Protein AF-A0A194VQ71-F1 (afdb_monomer_lite)

Foldseek 3Di:
DQLLDDCLVQQAADCDPDSHHDVSNVVSVVCVVWDDPAQDTPPDPWDKDFDPPQLQAQAWTWIDTRPDPIDTRHRDGQLVVLLVVQVVVVVVCLVDPDDDDDDGDGSAPDFHADPNDTHAQDADPVLVVPDPVCCDPVNCVPRPVSNVNSVSNCVSVVVSVVVVLVVCVVSVVCPDDQFQDWDWDDDPDPPDGFTQRSPPDRDPQPADDDSSQVVQQVCVSVVPDPVRVVVSQRLHHHDDRDDSDDDPVQRQQKDKDWHDAWDWDDDPPTGDIDGQQTKIWMWGHAQWWIWIWMAGPVGDIFIDTCVVCVPSPDGLLPDPVPQKDWTWHDDPPDSPDTDIDIDGSVVVVVVRVQLVVLVVDDTHPCSRCVVCVVCVVDDD

Structure (mmCIF, N/CA/C/O backbone):
data_AF-A0A194VQ71-F1
#
_entry.id   AF-A0A194VQ71-F1
#
loop_
_atom_site.group_PDB
_atom_site.id
_atom_site.type_symbol
_atom_site.label_atom_id
_atom_site.label_alt_id
_atom_site.label_comp_id
_atom_site.label_asym_id
_atom_site.label_entity_id
_atom_site.label_seq_id
_atom_site.pdbx_PDB_ins_code
_atom_site.Cartn_x
_atom_site.Cartn_y
_atom_site.Cartn_z
_atom_site.occupancy
_atom_site.B_iso_or_equiv
_atom_site.auth_seq_id
_atom_site.auth_comp_id
_atom_site.auth_asym_id
_atom_site.auth_atom_id
_atom_site.pdbx_PDB_model_num
ATOM 1 N N . MET A 1 1 ? -7.198 10.883 2.790 1.00 54.91 1 MET A N 1
ATOM 2 C CA . MET A 1 1 ? -6.803 9.464 2.622 1.00 54.91 1 MET A CA 1
ATOM 3 C C . MET A 1 1 ? -7.516 8.971 1.367 1.00 54.91 1 MET A C 1
ATOM 5 O O . MET A 1 1 ? -8.713 9.183 1.289 1.00 54.91 1 MET A O 1
ATOM 9 N N . TRP A 1 2 ? -6.791 8.440 0.376 1.00 71.00 2 TRP A N 1
ATOM 10 C CA . TRP A 1 2 ? -7.287 8.101 -0.980 1.00 71.00 2 TRP A CA 1
ATOM 11 C C . TRP A 1 2 ? -7.558 9.290 -1.909 1.00 71.00 2 TRP A C 1
ATOM 13 O O . TRP A 1 2 ? -8.645 9.452 -2.446 1.00 71.00 2 TRP A O 1
ATOM 23 N N . THR A 1 3 ? -6.522 10.081 -2.183 1.00 79.50 3 THR A N 1
ATOM 24 C CA . THR A 1 3 ? -6.549 11.086 -3.263 1.00 79.50 3 THR A CA 1
ATOM 25 C C . THR A 1 3 ? -6.851 10.482 -4.642 1.00 79.50 3 THR A C 1
ATOM 27 O O . THR A 1 3 ? -7.163 11.221 -5.568 1.00 79.50 3 THR A O 1
ATOM 30 N N . GLY A 1 4 ? -6.710 9.157 -4.800 1.00 86.50 4 GLY A N 1
ATOM 31 C CA . GLY A 1 4 ? -6.790 8.476 -6.094 1.00 86.50 4 GLY A CA 1
ATOM 32 C C . GLY A 1 4 ? -5.650 8.858 -7.038 1.00 86.50 4 GLY A C 1
ATOM 33 O O . GLY A 1 4 ? -5.772 8.650 -8.241 1.00 86.50 4 GLY A O 1
ATOM 34 N N . LYS A 1 5 ? -4.573 9.438 -6.494 1.00 89.88 5 LYS A N 1
ATOM 35 C CA . LYS A 1 5 ? -3.422 9.963 -7.227 1.00 89.88 5 LYS A CA 1
ATOM 36 C C . LYS A 1 5 ? -2.144 9.240 -6.832 1.00 89.88 5 LYS A C 1
ATOM 38 O O . LYS A 1 5 ? -1.980 8.877 -5.666 1.00 89.88 5 LYS A O 1
ATOM 43 N N . ALA A 1 6 ? -1.247 9.073 -7.794 1.00 89.31 6 ALA A N 1
ATOM 44 C CA . ALA A 1 6 ? 0.092 8.545 -7.590 1.00 89.31 6 ALA A CA 1
ATOM 45 C C . ALA A 1 6 ? 0.940 9.498 -6.727 1.00 89.31 6 ALA A C 1
ATOM 47 O O . ALA A 1 6 ? 0.663 10.697 -6.647 1.00 89.31 6 ALA A O 1
ATOM 48 N N . ALA A 1 7 ? 1.991 8.978 -6.085 1.00 88.88 7 ALA A N 1
ATOM 49 C CA . ALA A 1 7 ? 2.780 9.742 -5.112 1.00 88.88 7 ALA A CA 1
ATOM 50 C C . ALA A 1 7 ? 3.439 10.988 -5.733 1.00 88.88 7 ALA A C 1
ATOM 52 O O . ALA A 1 7 ? 3.441 12.061 -5.130 1.00 88.88 7 ALA A O 1
ATOM 53 N N . HIS A 1 8 ? 3.932 10.885 -6.971 1.00 90.44 8 HIS A N 1
ATOM 54 C CA . HIS A 1 8 ? 4.498 12.031 -7.690 1.00 90.44 8 HIS A CA 1
ATOM 55 C C . HIS A 1 8 ? 3.467 13.124 -8.025 1.00 90.44 8 HIS A C 1
ATOM 57 O O . HIS A 1 8 ? 3.844 14.286 -8.142 1.00 90.44 8 HIS A O 1
ATOM 63 N N . ASN A 1 9 ? 2.177 12.782 -8.128 1.00 91.38 9 ASN A N 1
ATOM 64 C CA . ASN A 1 9 ? 1.093 13.740 -8.374 1.00 91.38 9 ASN A CA 1
ATOM 65 C C . ASN A 1 9 ? 0.532 14.358 -7.090 1.00 91.38 9 ASN A C 1
ATOM 67 O O . ASN A 1 9 ? -0.177 15.363 -7.154 1.00 91.38 9 ASN A O 1
ATOM 71 N N . THR A 1 10 ? 0.829 13.772 -5.926 1.00 89.38 10 THR A N 1
ATOM 72 C CA . THR A 1 10 ? 0.479 14.355 -4.625 1.00 89.38 10 THR A CA 1
ATOM 73 C C . THR A 1 10 ? 1.619 15.132 -3.990 1.00 89.38 10 THR A C 1
ATOM 75 O O . THR A 1 10 ? 1.352 15.967 -3.134 1.00 89.38 10 THR A O 1
ATOM 78 N N . ASN A 1 11 ? 2.872 14.854 -4.365 1.00 90.38 11 ASN A N 1
ATOM 79 C CA . ASN A 1 11 ? 4.062 15.406 -3.714 1.00 90.38 11 ASN A CA 1
ATOM 80 C C . ASN A 1 11 ? 4.109 15.115 -2.193 1.00 90.38 11 ASN A C 1
ATOM 82 O O . ASN A 1 11 ? 4.698 15.866 -1.414 1.00 90.38 11 ASN A O 1
ATOM 86 N N . VAL A 1 12 ? 3.458 14.023 -1.773 1.00 90.00 12 VAL A N 1
ATOM 87 C CA . VAL A 1 12 ? 3.544 13.442 -0.427 1.00 90.00 12 VAL A CA 1
ATOM 88 C C . VAL A 1 12 ? 4.252 12.098 -0.578 1.00 90.00 12 VAL A C 1
ATOM 90 O O . VAL A 1 12 ? 3.626 11.096 -0.924 1.00 90.00 12 VAL A O 1
ATOM 93 N N . THR A 1 13 ? 5.568 12.091 -0.383 1.00 89.00 13 THR A N 1
ATOM 94 C CA . THR A 1 13 ? 6.454 10.976 -0.756 1.00 89.00 13 THR A CA 1
ATOM 95 C C . THR A 1 13 ? 7.164 10.321 0.430 1.00 89.00 13 THR A C 1
ATOM 97 O O . THR A 1 13 ? 7.876 9.347 0.236 1.00 89.00 13 THR A O 1
ATOM 100 N N . ASP A 1 14 ? 6.980 10.819 1.653 1.00 86.19 14 ASP A N 1
ATOM 101 C CA . ASP A 1 14 ? 7.575 10.252 2.873 1.00 86.19 14 ASP A CA 1
ATOM 102 C C . ASP A 1 14 ? 6.509 10.110 3.981 1.00 86.19 14 ASP A C 1
ATOM 104 O O . ASP A 1 14 ? 5.403 10.658 3.908 1.00 86.19 14 ASP A O 1
ATOM 108 N N . LEU A 1 15 ? 6.834 9.373 5.038 1.00 80.88 15 LEU A N 1
ATOM 109 C CA . LEU A 1 15 ? 6.068 9.343 6.281 1.00 80.88 15 LEU A CA 1
ATOM 110 C C . LEU A 1 15 ? 6.344 10.580 7.150 1.00 80.88 15 LEU A C 1
ATOM 112 O O . LEU A 1 15 ? 5.499 10.951 7.964 1.00 80.88 15 LEU A O 1
ATOM 116 N N . ARG A 1 16 ? 7.510 11.224 6.991 1.00 83.06 16 ARG A N 1
ATOM 117 C CA . ARG A 1 16 ? 7.970 12.340 7.834 1.00 83.06 16 ARG A CA 1
ATOM 118 C C . ARG A 1 16 ? 8.215 13.630 7.037 1.00 83.06 16 ARG A C 1
ATOM 120 O O . ARG A 1 16 ? 8.535 13.574 5.850 1.00 83.06 16 ARG A O 1
ATOM 127 N N . PRO A 1 17 ? 8.110 14.810 7.675 1.00 86.12 17 PRO A N 1
ATOM 128 C CA . PRO A 1 17 ? 8.521 16.074 7.064 1.00 86.12 17 PRO A CA 1
ATOM 129 C C . PRO A 1 17 ? 10.003 16.068 6.623 1.00 86.12 17 PRO A C 1
ATOM 131 O O . PRO A 1 17 ? 10.810 15.372 7.240 1.00 86.12 17 PRO A O 1
ATOM 134 N N . PRO A 1 18 ? 10.392 16.864 5.604 1.00 89.69 18 PRO A N 1
ATOM 135 C CA . PRO A 1 18 ? 9.558 17.825 4.870 1.00 89.69 18 PRO A CA 1
ATOM 136 C C . PRO A 1 18 ? 8.789 17.217 3.685 1.00 89.69 18 PRO A C 1
ATOM 138 O O . PRO A 1 18 ? 7.907 17.868 3.133 1.00 89.69 18 PRO A O 1
ATOM 141 N N . TYR A 1 19 ? 9.105 15.983 3.288 1.00 88.81 19 TYR A N 1
ATOM 142 C CA . TYR A 1 19 ? 8.548 15.341 2.090 1.00 88.81 19 TYR A CA 1
ATOM 143 C C . TYR A 1 19 ? 7.263 14.546 2.363 1.00 88.81 19 TYR A C 1
ATOM 145 O O . TYR A 1 19 ? 6.678 13.957 1.456 1.00 88.81 19 TYR A O 1
ATOM 153 N N . GLY A 1 20 ? 6.819 14.521 3.617 1.00 88.31 20 GLY A N 1
ATOM 154 C CA . GLY A 1 20 ? 5.814 13.594 4.098 1.00 88.31 20 GLY A CA 1
ATOM 155 C C . GLY A 1 20 ? 5.095 14.027 5.365 1.00 88.31 20 GLY A C 1
ATOM 156 O O . GLY A 1 20 ? 5.311 15.115 5.905 1.00 88.31 20 GLY A O 1
ATOM 157 N N . GLY A 1 21 ? 4.242 13.131 5.852 1.00 83.38 21 GLY A N 1
ATOM 158 C CA . GLY A 1 21 ? 3.441 13.342 7.055 1.00 83.38 21 GLY A CA 1
ATOM 159 C C . GLY A 1 21 ? 2.264 14.305 6.864 1.00 83.38 21 GLY A C 1
ATOM 160 O O . GLY A 1 21 ? 2.053 14.894 5.801 1.00 83.38 21 GLY A O 1
ATOM 161 N N . TYR A 1 22 ? 1.477 14.465 7.930 1.00 81.88 22 TYR A N 1
ATOM 162 C CA . TYR A 1 22 ? 0.271 15.297 7.917 1.00 81.88 22 TYR A CA 1
ATOM 163 C C . TYR A 1 22 ? 0.525 16.778 7.568 1.00 81.88 22 TYR A C 1
ATOM 165 O O . TYR A 1 22 ? -0.245 17.324 6.779 1.00 81.88 22 TYR A O 1
ATOM 173 N N . PRO A 1 23 ? 1.616 17.432 8.026 1.00 85.25 23 PRO A N 1
ATOM 174 C CA . PRO A 1 23 ? 1.904 18.810 7.627 1.00 85.25 23 PRO A CA 1
ATOM 175 C C . PRO A 1 23 ? 2.080 18.973 6.114 1.00 85.25 23 PRO A C 1
ATOM 177 O O . PRO A 1 23 ? 1.526 19.902 5.535 1.00 85.25 23 PRO A O 1
ATOM 180 N N . LYS A 1 24 ? 2.791 18.044 5.455 1.00 88.75 24 LYS A N 1
ATOM 181 C CA . LYS A 1 24 ? 2.948 18.076 3.997 1.00 88.75 24 LYS A CA 1
ATOM 182 C C . LYS A 1 24 ? 1.617 17.829 3.291 1.00 88.75 24 LYS A C 1
ATOM 184 O O . LYS A 1 24 ? 1.312 18.494 2.312 1.00 88.75 24 LYS A O 1
ATOM 189 N N . PHE A 1 25 ? 0.801 16.909 3.804 1.00 84.25 25 PHE A N 1
ATOM 190 C CA . PHE A 1 25 ? -0.542 16.662 3.277 1.00 84.25 25 PHE A CA 1
ATOM 191 C C . PHE A 1 25 ? -1.426 17.923 3.318 1.00 84.25 25 PHE A C 1
ATOM 193 O O . PHE A 1 25 ? -2.123 18.206 2.343 1.00 84.25 25 PHE A O 1
ATOM 200 N N . ILE A 1 26 ? -1.359 18.700 4.407 1.00 81.00 26 ILE A N 1
ATOM 201 C CA . ILE A 1 26 ? -2.052 19.992 4.533 1.00 81.00 26 ILE A CA 1
ATOM 202 C C . ILE A 1 26 ? -1.487 21.024 3.551 1.00 81.00 26 ILE A C 1
ATOM 204 O O . ILE A 1 26 ? -2.262 21.645 2.833 1.00 81.00 26 ILE A O 1
ATOM 208 N N . ASP A 1 27 ? -0.161 21.175 3.490 1.00 86.81 27 ASP A N 1
ATOM 209 C CA . ASP A 1 27 ? 0.540 22.090 2.572 1.00 86.81 27 ASP A CA 1
ATOM 210 C C . ASP A 1 27 ? 0.163 21.853 1.100 1.00 86.81 27 ASP A C 1
ATOM 212 O O . ASP A 1 27 ? 0.071 22.788 0.312 1.00 86.81 27 ASP A O 1
ATOM 216 N N . GLN A 1 28 ? -0.118 20.603 0.727 1.00 86.81 28 GLN A N 1
ATOM 217 C CA . GLN A 1 28 ? -0.580 20.244 -0.617 1.00 86.81 28 GLN A CA 1
ATOM 218 C C . GLN A 1 28 ? -2.083 20.493 -0.849 1.00 86.81 28 GLN A C 1
ATOM 220 O O . GLN A 1 28 ? -2.627 20.074 -1.869 1.00 86.81 28 GLN A O 1
ATOM 225 N N . GLY A 1 29 ? -2.776 21.155 0.082 1.00 81.19 29 GLY A N 1
ATOM 226 C CA . GLY A 1 29 ? -4.191 21.513 -0.042 1.00 81.19 29 GLY A CA 1
ATOM 227 C C . GLY A 1 29 ? -5.152 20.335 0.118 1.00 81.19 29 GLY A C 1
ATOM 228 O O . GLY A 1 29 ? -6.366 20.514 0.043 1.00 81.19 29 GLY A O 1
ATOM 229 N N . PHE A 1 30 ? -4.655 19.127 0.410 1.00 77.56 30 PHE A N 1
ATOM 230 C CA . PHE A 1 30 ? -5.521 17.960 0.584 1.00 77.56 30 PHE A CA 1
ATOM 231 C C . PHE A 1 30 ? -6.366 18.027 1.855 1.00 77.56 30 PHE A C 1
ATOM 233 O O . PHE A 1 30 ? -7.264 17.204 2.020 1.00 77.56 30 PHE A O 1
ATOM 240 N N . ASN A 1 31 ? -6.094 18.996 2.732 1.00 68.69 31 ASN A N 1
ATOM 241 C CA . ASN A 1 31 ? -6.870 19.258 3.933 1.00 68.69 31 ASN A CA 1
ATOM 242 C C . ASN A 1 31 ? -8.074 20.184 3.693 1.00 68.69 31 ASN A C 1
ATOM 244 O O . ASN A 1 31 ? -9.122 19.957 4.283 1.00 68.69 31 ASN A O 1
ATOM 248 N N . GLU A 1 32 ? -7.991 21.175 2.800 1.00 54.94 32 GLU A N 1
ATOM 249 C CA . GLU A 1 32 ? -9.133 22.071 2.518 1.00 54.94 32 GLU A CA 1
ATOM 250 C C . GLU A 1 32 ? -10.283 21.340 1.803 1.00 54.94 32 GLU A C 1
ATOM 252 O O . GLU A 1 32 ? -11.450 21.683 1.982 1.00 54.94 32 GLU A O 1
ATOM 257 N N . GLU A 1 33 ? -9.969 20.254 1.089 1.00 52.69 33 GLU A N 1
ATOM 258 C CA . GLU A 1 33 ? -10.953 19.313 0.543 1.00 52.69 33 GLU A CA 1
ATOM 259 C C . GLU A 1 33 ? -11.311 18.156 1.499 1.00 52.69 33 GLU A C 1
ATOM 261 O O . GLU A 1 33 ? -12.191 17.368 1.163 1.00 52.69 33 GLU A O 1
ATOM 266 N N . ASN A 1 34 ? -10.656 18.001 2.665 1.00 48.66 34 ASN A N 1
ATOM 267 C CA . ASN A 1 34 ? -10.891 16.838 3.536 1.00 48.66 34 ASN A CA 1
ATOM 268 C C . ASN A 1 34 ? -10.879 17.033 5.058 1.00 48.66 34 ASN A C 1
ATOM 270 O O . ASN A 1 34 ? -11.108 16.021 5.702 1.00 48.66 34 ASN A O 1
ATOM 274 N N . LEU A 1 35 ? -10.687 18.204 5.677 1.00 43.72 35 LEU A N 1
ATOM 275 C CA . LEU A 1 35 ? -10.796 18.387 7.143 1.00 43.72 35 LEU A CA 1
ATOM 276 C C . LEU A 1 35 ? -10.583 19.861 7.582 1.00 43.72 35 LEU A C 1
ATOM 278 O O . LEU A 1 35 ? -9.444 20.317 7.671 1.00 43.72 35 LEU A O 1
ATOM 282 N N . PRO A 1 36 ? -11.629 20.616 7.964 1.00 37.94 36 PRO A N 1
ATOM 283 C CA . PRO A 1 36 ? -11.478 21.815 8.777 1.00 37.94 36 PRO A CA 1
ATOM 284 C C . PRO A 1 36 ? -11.906 21.495 10.213 1.00 37.94 36 PRO A C 1
ATOM 286 O O . PRO A 1 36 ? -13.084 21.230 10.431 1.00 37.94 36 PRO A O 1
ATOM 289 N N . ASP A 1 37 ? -10.957 21.484 11.157 1.00 42.16 37 ASP A N 1
ATOM 290 C CA . ASP A 1 37 ? -11.118 21.663 12.620 1.00 42.16 37 ASP A CA 1
ATOM 291 C C . ASP A 1 37 ? -12.408 21.138 13.290 1.00 42.16 37 ASP A C 1
ATOM 293 O O . ASP A 1 37 ? -12.926 21.682 14.266 1.00 42.16 37 ASP A O 1
ATOM 297 N N . SER A 1 38 ? -12.919 20.018 12.793 1.00 44.50 38 SER A N 1
ATOM 298 C CA . SER A 1 38 ? -14.085 19.310 13.290 1.00 44.50 38 SER A CA 1
ATOM 299 C C . SER A 1 38 ? -13.647 17.856 13.432 1.00 44.50 38 SER A C 1
ATOM 301 O O . SER A 1 38 ? -13.114 17.294 12.482 1.00 44.50 38 SER A O 1
ATOM 303 N N . PRO A 1 39 ? -13.809 17.222 14.602 1.00 53.81 39 PRO A N 1
ATOM 304 C CA . PRO A 1 39 ? -13.115 15.974 14.955 1.00 53.81 39 PRO A CA 1
ATOM 305 C C . PRO A 1 39 ? -13.536 14.744 14.134 1.00 53.81 39 PRO A C 1
ATOM 307 O O . PRO A 1 39 ? -12.992 13.658 14.327 1.00 53.81 39 PRO A O 1
ATOM 310 N N . PHE A 1 40 ? -14.483 14.900 13.208 1.00 63.16 40 PHE A N 1
ATOM 311 C CA . PHE A 1 40 ? -14.735 13.911 12.172 1.00 63.16 40 PHE A CA 1
ATOM 312 C C . PHE A 1 40 ? -13.985 14.314 10.908 1.00 63.16 40 PHE A C 1
ATOM 314 O O . PHE A 1 40 ? -14.201 15.429 10.422 1.00 63.16 40 PHE A O 1
ATOM 321 N N . PRO A 1 41 ? -13.174 13.413 10.326 1.00 66.50 41 PRO A N 1
ATOM 322 C CA . PRO A 1 41 ? -12.727 13.580 8.956 1.00 66.50 41 PRO A CA 1
ATOM 323 C C . PRO A 1 41 ? -13.890 13.988 8.053 1.00 66.50 41 PRO A C 1
ATOM 325 O O . PRO A 1 41 ? -14.986 13.439 8.189 1.00 66.50 41 PRO A O 1
ATOM 328 N N . MET A 1 42 ? -13.696 14.975 7.174 1.00 64.38 42 MET A N 1
ATOM 329 C CA . MET A 1 42 ? -14.794 15.460 6.336 1.00 64.38 42 MET A CA 1
ATOM 330 C C . MET A 1 42 ? -15.391 14.276 5.555 1.00 64.38 42 MET A C 1
ATOM 332 O O . MET A 1 42 ? -14.663 13.471 4.979 1.00 64.38 42 MET A O 1
ATOM 336 N N . GLY A 1 43 ? -16.718 14.131 5.591 1.00 73.06 43 GLY A N 1
ATOM 337 C CA . GLY A 1 43 ? -17.423 13.000 4.972 1.00 73.06 43 GLY A CA 1
ATOM 338 C C . GLY A 1 43 ? -17.593 11.758 5.859 1.00 73.06 43 GLY A C 1
ATOM 339 O O . GLY A 1 43 ? -18.278 10.825 5.446 1.00 73.06 43 GLY A O 1
ATOM 340 N N . TRP A 1 44 ? -17.052 11.746 7.081 1.00 81.12 44 TRP A N 1
ATOM 341 C CA . TRP A 1 44 ? -17.221 10.653 8.042 1.00 81.12 44 TRP A CA 1
ATOM 342 C C . TRP A 1 44 ? -18.234 11.010 9.128 1.00 81.12 44 TRP A C 1
ATOM 344 O O . TRP A 1 44 ? -18.293 12.140 9.606 1.00 81.12 44 TRP A O 1
ATOM 354 N N . THR A 1 45 ? -19.031 10.027 9.548 1.00 86.25 45 THR A N 1
ATOM 355 C CA . THR A 1 45 ? -19.993 10.182 10.656 1.00 86.25 45 THR A CA 1
ATOM 356 C C . THR A 1 45 ? -19.457 9.686 11.998 1.00 86.25 45 THR A C 1
ATOM 358 O O . THR A 1 45 ? -20.155 9.780 13.004 1.00 86.25 45 THR A O 1
ATOM 361 N N . GLY A 1 46 ? -18.240 9.143 12.020 1.00 88.12 46 GLY A N 1
ATOM 362 C CA . GLY A 1 46 ? -17.583 8.632 13.216 1.00 88.12 46 GLY A CA 1
ATOM 363 C C . GLY A 1 46 ? -16.130 8.246 12.946 1.00 88.12 46 GLY A C 1
ATOM 364 O O . GLY A 1 46 ? -15.757 7.992 11.800 1.00 88.12 46 GLY A O 1
ATOM 365 N N . SER A 1 47 ? -15.318 8.222 14.000 1.00 89.50 47 SER A N 1
ATOM 366 C CA . SER A 1 47 ? -13.901 7.853 13.959 1.00 89.50 47 SER A CA 1
ATOM 367 C C . SER A 1 47 ? -13.461 7.164 15.253 1.00 89.50 47 SER A C 1
ATOM 369 O O . SER A 1 47 ? -13.993 7.416 16.334 1.00 89.50 47 SER A O 1
ATOM 371 N N . GLU A 1 48 ? -12.487 6.266 15.127 1.00 91.94 48 GLU A N 1
ATOM 372 C CA . GLU A 1 48 ? -11.763 5.659 16.244 1.00 91.94 48 GLU A CA 1
ATOM 373 C C . GLU A 1 48 ? -10.282 5.649 15.867 1.00 91.94 48 GLU A C 1
ATOM 375 O O . GLU A 1 48 ? -9.836 4.801 15.092 1.00 91.94 48 GLU A O 1
ATOM 380 N N . PHE A 1 49 ? -9.535 6.645 16.336 1.00 91.00 49 PHE A N 1
ATOM 381 C CA . PHE A 1 49 ? -8.122 6.773 15.990 1.00 91.00 49 PHE A CA 1
ATOM 382 C C . PHE A 1 49 ? -7.249 6.054 17.006 1.00 91.00 49 PHE A C 1
ATOM 384 O O . PHE A 1 49 ? -7.402 6.278 18.203 1.00 91.00 49 PHE A O 1
ATOM 391 N N . LEU A 1 50 ? -6.309 5.239 16.524 1.00 92.06 50 LEU A N 1
ATOM 392 C CA . LEU A 1 50 ? -5.135 4.846 17.303 1.00 92.06 50 LEU A CA 1
ATOM 393 C C . LEU A 1 50 ? -4.239 6.072 17.490 1.00 92.06 50 LEU A C 1
ATOM 395 O O . LEU A 1 50 ? -4.034 6.831 16.540 1.00 92.06 50 LEU A O 1
ATOM 399 N N . LEU A 1 51 ? -3.736 6.267 18.706 1.00 90.94 51 LEU A N 1
ATOM 400 C CA . LEU A 1 51 ? -2.962 7.449 19.069 1.00 90.94 51 LEU A CA 1
ATOM 401 C C . LEU A 1 51 ? -1.525 7.094 19.445 1.00 90.94 51 LEU A C 1
ATOM 403 O O . LEU A 1 51 ? -1.277 6.201 20.259 1.00 90.94 51 LEU A O 1
ATOM 407 N N . ASP A 1 52 ? -0.583 7.858 18.896 1.00 89.06 52 ASP A N 1
ATOM 408 C CA . ASP A 1 52 ? 0.822 7.799 19.288 1.00 89.06 52 ASP A CA 1
ATOM 409 C C . ASP A 1 52 ? 1.007 8.272 20.746 1.00 89.06 52 ASP A C 1
ATOM 411 O O . ASP A 1 52 ? 0.279 9.160 21.202 1.00 89.06 52 ASP A O 1
ATOM 415 N N . PRO A 1 53 ? 1.971 7.700 21.496 1.00 92.31 53 PRO A N 1
ATOM 416 C CA . PRO A 1 53 ? 2.973 6.715 21.060 1.00 92.31 53 PRO A CA 1
ATOM 417 C C . PRO A 1 53 ? 2.478 5.254 21.035 1.00 92.31 53 PRO A C 1
ATOM 419 O O . PRO A 1 53 ? 3.252 4.353 20.729 1.00 92.31 53 PRO A O 1
ATOM 422 N N . TYR A 1 54 ? 1.200 5.007 21.324 1.00 95.25 54 TYR A N 1
ATOM 423 C CA . TYR A 1 54 ? 0.648 3.672 21.569 1.00 95.25 54 TYR A CA 1
ATOM 424 C C . TYR A 1 54 ? 0.088 2.962 20.323 1.00 95.25 54 TYR A C 1
ATOM 426 O O . TYR A 1 54 ? -0.349 1.815 20.414 1.00 95.25 54 TYR A O 1
ATOM 434 N N . THR A 1 55 ? 0.104 3.605 19.150 1.00 93.88 55 THR A N 1
ATOM 435 C CA . THR A 1 55 ? -0.403 3.055 17.874 1.00 93.88 55 THR A CA 1
ATOM 436 C C . THR A 1 55 ? 0.180 1.680 17.536 1.00 93.88 55 THR A C 1
ATOM 438 O O . THR A 1 55 ? -0.521 0.804 17.019 1.00 93.88 55 THR A O 1
ATOM 441 N N . TYR A 1 56 ? 1.466 1.481 17.837 1.00 94.88 56 TYR A N 1
ATOM 442 C CA . TYR A 1 56 ? 2.212 0.259 17.536 1.00 94.88 56 TYR A CA 1
ATOM 443 C C . TYR A 1 56 ? 2.427 -0.650 18.760 1.00 94.88 56 TYR A C 1
ATOM 445 O O . TYR A 1 56 ? 3.221 -1.591 18.693 1.00 94.88 56 TYR A O 1
ATOM 453 N N . GLU A 1 57 ? 1.716 -0.412 19.867 1.00 96.44 57 GLU A N 1
ATOM 454 C CA . GLU A 1 57 ? 1.741 -1.293 21.036 1.00 96.44 57 GLU A CA 1
ATOM 455 C C . GLU A 1 57 ? 0.632 -2.343 20.961 1.00 96.44 57 GLU A C 1
ATOM 457 O O . GLU A 1 57 ? -0.561 -2.046 21.020 1.00 96.44 57 GLU A O 1
ATOM 462 N N . TYR A 1 58 ? 1.022 -3.618 20.889 1.00 97.19 58 TYR A N 1
ATOM 463 C CA . TYR A 1 58 ? 0.063 -4.724 20.790 1.00 97.19 58 TYR A CA 1
ATOM 464 C C . TYR A 1 58 ? -0.747 -4.969 22.068 1.00 97.19 58 TYR A C 1
ATOM 466 O O . TYR A 1 58 ? -1.771 -5.634 21.983 1.00 97.19 58 TYR A O 1
ATOM 474 N N . TRP A 1 59 ? -0.297 -4.483 23.229 1.00 97.12 59 TRP A N 1
ATOM 475 C CA . TRP A 1 59 ? -0.902 -4.771 24.543 1.00 97.12 59 TRP A CA 1
ATOM 476 C C . TRP A 1 59 ? -1.262 -3.516 25.349 1.00 97.12 59 TRP A C 1
ATOM 478 O O . TRP A 1 59 ? -1.530 -3.608 26.544 1.00 97.12 59 TRP A O 1
ATOM 488 N N . ASN A 1 60 ? -1.201 -2.339 24.729 1.00 96.81 60 ASN A N 1
ATOM 489 C CA . ASN A 1 60 ? -1.483 -1.067 25.392 1.00 96.81 60 ASN A CA 1
ATOM 490 C C . ASN A 1 60 ? -1.920 -0.004 24.379 1.00 96.81 60 ASN A C 1
ATOM 492 O O . ASN A 1 60 ? -1.479 1.140 24.428 1.00 96.81 60 ASN A O 1
ATOM 496 N N . ALA A 1 61 ? -2.748 -0.391 23.408 1.00 96.12 61 ALA A N 1
ATOM 497 C CA . ALA A 1 61 ? -3.254 0.562 22.432 1.00 96.12 61 ALA A CA 1
ATOM 498 C C . ALA A 1 61 ? -4.065 1.656 23.144 1.00 96.12 61 ALA A C 1
ATOM 500 O O . ALA A 1 61 ? -4.869 1.377 24.035 1.00 96.12 61 ALA A O 1
ATOM 501 N N . THR A 1 62 ? -3.876 2.905 22.726 1.00 96.12 62 THR A N 1
ATOM 502 C CA . THR A 1 62 ? -4.731 4.022 23.135 1.00 96.12 62 THR A CA 1
ATOM 503 C C . THR A 1 62 ? -5.554 4.450 21.939 1.00 96.12 62 THR A C 1
ATOM 505 O O . THR A 1 62 ? -5.002 4.675 20.859 1.00 96.12 62 THR A O 1
ATOM 508 N N . THR A 1 63 ? -6.867 4.554 22.129 1.00 94.62 63 THR A N 1
ATOM 509 C CA . THR A 1 63 ? -7.781 5.000 21.077 1.00 94.62 63 THR A CA 1
ATOM 510 C C . THR A 1 63 ? -8.566 6.232 21.499 1.00 94.62 63 THR A C 1
ATOM 512 O O . THR A 1 63 ? -8.725 6.515 22.689 1.00 94.62 63 THR A O 1
ATOM 515 N N . GLN A 1 64 ? -9.068 6.968 20.515 1.00 91.62 64 GLN A N 1
ATOM 516 C CA . GLN A 1 64 ? -10.036 8.033 20.724 1.00 91.62 64 GLN A CA 1
ATOM 517 C C . GLN A 1 64 ? -11.258 7.820 19.837 1.00 91.62 64 GLN A C 1
ATOM 519 O O . GLN A 1 64 ? -11.168 7.911 18.608 1.00 91.62 64 GLN A O 1
ATOM 524 N N . ARG A 1 65 ? -12.409 7.634 20.488 1.00 89.12 65 ARG A N 1
ATOM 525 C CA . ARG A 1 65 ? -13.719 7.564 19.849 1.00 89.12 65 ARG A CA 1
ATOM 526 C C . ARG A 1 65 ? -14.248 8.973 19.645 1.00 89.12 65 ARG A C 1
ATOM 528 O O . ARG A 1 65 ? -14.597 9.652 20.607 1.00 89.12 65 ARG A O 1
ATOM 535 N N . ASN A 1 66 ? -14.404 9.400 18.398 1.00 86.25 66 ASN A N 1
ATOM 536 C CA . ASN A 1 66 ? -15.041 10.670 18.053 1.00 86.25 66 ASN A CA 1
ATOM 537 C C . ASN A 1 66 ? -14.441 11.869 18.832 1.00 86.25 66 ASN A C 1
ATOM 539 O O . ASN A 1 66 ? -13.319 12.288 18.575 1.00 86.25 66 ASN A O 1
ATOM 543 N N . ARG A 1 67 ? -15.208 12.435 19.779 1.00 83.00 67 ARG A N 1
ATOM 544 C CA . ARG A 1 67 ? -14.825 13.571 20.641 1.00 83.00 67 ARG A CA 1
ATOM 545 C C . ARG A 1 67 ? -14.536 13.165 22.083 1.00 83.00 67 ARG A C 1
ATOM 547 O O . ARG A 1 67 ? -14.344 14.034 22.930 1.00 83.00 67 ARG A O 1
ATOM 554 N N . GLU A 1 68 ? -14.604 11.876 22.384 1.00 88.12 68 GLU A N 1
ATOM 555 C CA . GLU A 1 68 ? -14.368 11.383 23.731 1.00 88.12 68 GLU A CA 1
ATOM 556 C C . GLU A 1 68 ? -12.889 11.568 24.105 1.00 88.12 68 GLU A C 1
ATOM 558 O O . GLU A 1 68 ? -12.014 11.634 23.229 1.00 88.12 68 GLU A O 1
ATOM 563 N N . PRO A 1 69 ? -12.576 11.687 25.404 1.00 90.94 69 PRO A N 1
ATOM 564 C CA . PRO A 1 69 ? -11.194 11.660 25.852 1.00 90.94 69 PRO A CA 1
ATOM 565 C C . PRO A 1 69 ? -10.489 10.378 25.379 1.00 90.94 69 PRO A C 1
ATOM 567 O O . PRO A 1 69 ? -11.125 9.319 25.346 1.00 90.94 69 PRO A O 1
ATOM 570 N N . PRO A 1 70 ? -9.185 10.441 25.048 1.00 94.06 70 PRO A N 1
ATOM 571 C CA . PRO A 1 70 ? -8.394 9.248 24.780 1.00 94.06 70 PRO A CA 1
ATOM 572 C C . PRO A 1 70 ? -8.537 8.212 25.895 1.00 94.06 70 PRO A C 1
ATOM 574 O O . PRO A 1 70 ? -8.488 8.547 27.082 1.00 94.06 70 PRO A O 1
ATOM 577 N N . ARG A 1 71 ? -8.681 6.946 25.510 1.00 96.31 71 ARG A N 1
ATOM 578 C CA . ARG A 1 71 ? -8.779 5.817 26.429 1.00 96.31 71 ARG A CA 1
ATOM 579 C C . ARG A 1 71 ? -7.644 4.840 26.167 1.00 96.31 71 ARG A C 1
ATOM 581 O O . ARG A 1 71 ? -7.505 4.331 25.056 1.00 96.31 71 ARG A O 1
ATOM 588 N N . SER A 1 72 ? -6.862 4.567 27.208 1.00 97.31 72 SER A N 1
ATOM 589 C CA . SER A 1 72 ? -5.875 3.488 27.205 1.00 97.31 72 SER A CA 1
ATOM 590 C C . SER A 1 72 ? -6.566 2.141 27.426 1.00 97.31 72 SER A C 1
ATOM 592 O O . SER A 1 72 ? -7.505 2.024 28.223 1.00 97.31 72 SER A O 1
ATOM 594 N N . TYR A 1 73 ? -6.081 1.132 26.709 1.00 97.31 73 TYR A N 1
ATOM 595 C CA . TYR A 1 73 ? -6.462 -0.268 26.847 1.00 97.31 73 TYR A CA 1
ATOM 596 C C . TYR A 1 73 ? -5.255 -1.100 27.296 1.00 97.31 73 TYR A C 1
ATOM 598 O O . TYR A 1 73 ? -4.966 -2.155 26.733 1.00 97.31 73 TYR A O 1
ATOM 606 N N . GLU A 1 74 ? -4.531 -0.610 28.305 1.00 97.06 74 GLU A N 1
ATOM 607 C CA . GLU A 1 74 ? -3.415 -1.327 28.921 1.00 97.06 74 GLU A CA 1
ATOM 608 C C . GLU A 1 74 ? -3.821 -2.753 29.325 1.00 97.06 74 GLU A C 1
ATOM 610 O O . GLU A 1 74 ? -4.862 -2.987 29.945 1.00 97.06 74 GLU A O 1
ATOM 615 N N . GLY A 1 75 ? -3.000 -3.726 28.930 1.00 96.81 75 GLY A N 1
ATOM 616 C CA . GLY A 1 75 ? -3.232 -5.149 29.157 1.00 96.81 75 GLY A CA 1
ATOM 617 C C . GLY A 1 75 ? -4.175 -5.817 28.152 1.00 96.81 75 GLY A C 1
ATOM 618 O O . GLY A 1 75 ? -4.305 -7.040 28.191 1.00 96.81 75 GLY A O 1
ATOM 619 N N . GLN A 1 76 ? -4.806 -5.074 27.237 1.00 97.56 76 GLN A N 1
ATOM 620 C CA . GLN A 1 76 ? -5.688 -5.636 26.209 1.00 97.56 76 GLN A CA 1
ATOM 621 C C . GLN A 1 76 ? -4.991 -5.717 24.855 1.00 97.56 76 GLN A C 1
ATOM 623 O O . GLN A 1 76 ? -4.177 -4.864 24.497 1.00 97.56 76 GLN A O 1
ATOM 628 N N . TYR A 1 77 ? -5.330 -6.747 24.080 1.00 97.94 77 TYR A N 1
ATOM 629 C CA . TYR A 1 77 ? -4.726 -6.951 22.773 1.00 97.94 77 TYR A CA 1
ATOM 630 C C . TYR A 1 77 ? -5.268 -5.953 21.745 1.00 97.94 77 TYR A C 1
ATOM 632 O O . TYR A 1 77 ? -6.474 -5.859 21.533 1.00 97.94 77 TYR A O 1
ATOM 640 N N . SER A 1 78 ? -4.378 -5.235 21.060 1.00 97.38 78 SER A N 1
ATOM 641 C CA . SER A 1 78 ? -4.725 -4.151 20.129 1.00 97.38 78 SER A CA 1
ATOM 642 C C . SER A 1 78 ? -5.712 -4.592 19.043 1.00 97.38 78 SER A C 1
ATOM 644 O O . SER A 1 78 ? -6.682 -3.891 18.765 1.00 97.38 78 SER A O 1
ATOM 646 N N . THR A 1 79 ? -5.533 -5.788 18.467 1.00 97.19 79 THR A N 1
ATOM 647 C CA . THR A 1 79 ? -6.459 -6.277 17.427 1.00 97.19 79 THR A CA 1
ATOM 648 C C . THR A 1 79 ? -7.848 -6.579 17.991 1.00 97.19 79 THR A C 1
ATOM 650 O O . THR A 1 79 ? -8.833 -6.317 17.308 1.00 97.19 79 THR A O 1
ATOM 653 N N . ASP A 1 80 ? -7.946 -7.033 19.243 1.00 97.38 80 ASP A N 1
ATOM 654 C CA . ASP A 1 80 ? -9.232 -7.302 19.897 1.00 97.38 80 ASP A CA 1
ATOM 655 C C . ASP A 1 80 ? -9.962 -5.993 20.217 1.00 97.38 80 ASP A C 1
ATOM 657 O O . ASP A 1 80 ? -11.161 -5.876 19.964 1.00 97.38 80 ASP A O 1
ATOM 661 N N . VAL A 1 81 ? -9.230 -4.974 20.684 1.00 97.56 81 VAL A N 1
ATOM 662 C CA . VAL A 1 81 ? -9.768 -3.620 20.890 1.00 97.56 81 VAL A CA 1
ATOM 663 C C . VAL A 1 81 ? -10.303 -3.066 19.567 1.00 97.56 81 VAL A C 1
ATOM 665 O O . VAL A 1 81 ? -11.450 -2.628 19.495 1.00 97.56 81 VAL A O 1
ATOM 668 N N . ILE A 1 82 ? -9.516 -3.135 18.490 1.00 97.25 82 ILE A N 1
ATOM 669 C CA . ILE A 1 82 ? -9.925 -2.657 17.159 1.00 97.25 82 ILE A CA 1
ATOM 670 C C . ILE A 1 82 ? -11.137 -3.438 16.641 1.00 97.25 82 ILE A C 1
ATOM 672 O O . ILE A 1 82 ? -12.051 -2.833 16.074 1.00 97.25 82 ILE A O 1
ATOM 676 N N . ALA A 1 83 ? -11.187 -4.753 16.862 1.00 96.88 83 ALA A N 1
ATOM 677 C CA . ALA A 1 83 ? -12.328 -5.589 16.509 1.00 96.88 83 ALA A CA 1
ATOM 678 C C . ALA A 1 83 ? -13.596 -5.142 17.247 1.00 96.88 83 ALA A C 1
ATOM 680 O O . ALA A 1 83 ? -14.618 -4.894 16.607 1.00 96.88 83 ALA A O 1
ATOM 681 N N . GLU A 1 84 ? -13.523 -4.955 18.569 1.00 97.19 84 GLU A N 1
ATOM 682 C CA . GLU A 1 84 ? -14.636 -4.462 19.386 1.00 97.19 84 GLU A CA 1
ATOM 683 C C . GLU A 1 84 ? -15.170 -3.123 18.853 1.00 97.19 84 GLU A C 1
ATOM 685 O O . GLU A 1 84 ? -16.375 -2.983 18.620 1.00 97.19 84 GLU A O 1
ATOM 690 N N . LYS A 1 85 ? -14.283 -2.154 18.582 1.00 95.88 85 LYS A N 1
ATOM 691 C CA . LYS A 1 85 ? -14.686 -0.831 18.066 1.00 95.88 85 LYS A CA 1
ATOM 692 C C . LYS A 1 85 ? -15.282 -0.903 16.669 1.00 95.88 85 LYS A C 1
ATOM 694 O O . LYS A 1 85 ? -16.275 -0.228 16.385 1.00 95.88 85 LYS A O 1
ATOM 699 N N . SER A 1 86 ? -14.725 -1.760 15.819 1.00 95.62 86 SER A N 1
ATOM 700 C CA . SER A 1 86 ? -15.238 -2.010 14.472 1.00 95.62 86 SER A CA 1
ATOM 701 C C . SER A 1 86 ? -16.643 -2.607 14.511 1.00 95.62 86 SER A C 1
ATOM 703 O O . SER A 1 86 ? -17.520 -2.174 13.765 1.00 95.62 86 SER A O 1
ATOM 705 N N . TYR A 1 87 ? -16.898 -3.560 15.413 1.00 95.44 87 TYR A N 1
ATOM 706 C CA . TYR A 1 87 ? -18.232 -4.135 15.588 1.00 95.44 87 TYR A CA 1
ATOM 707 C C . TYR A 1 87 ? -19.225 -3.137 16.173 1.00 95.44 87 TYR A C 1
ATOM 709 O O . TYR A 1 87 ? -20.395 -3.193 15.805 1.00 95.44 87 TYR A O 1
ATOM 717 N N . GLY A 1 88 ? -18.772 -2.221 17.032 1.00 94.06 88 GLY A N 1
ATOM 718 C CA . GLY A 1 88 ? -19.581 -1.098 17.502 1.00 94.06 88 GLY A CA 1
ATOM 719 C C . GLY A 1 88 ? -20.059 -0.222 16.343 1.00 94.06 88 GLY A C 1
ATOM 720 O O . GLY A 1 88 ? -21.257 -0.033 16.174 1.00 94.06 88 GLY A O 1
ATOM 721 N N . PHE A 1 89 ? -19.146 0.222 15.469 1.00 93.75 89 PHE A N 1
ATOM 722 C CA . PHE A 1 89 ? -19.530 0.976 14.267 1.00 93.75 89 PHE A CA 1
ATOM 723 C C . PHE A 1 89 ? -20.448 0.192 13.332 1.00 93.75 89 PHE A C 1
ATOM 725 O O . PHE A 1 89 ? -21.394 0.759 12.790 1.00 93.75 89 PHE A O 1
ATOM 732 N N . LEU A 1 90 ? -20.179 -1.102 13.132 1.00 93.31 90 LEU A N 1
ATOM 733 C CA . LEU A 1 90 ? -21.047 -1.942 12.315 1.00 93.31 90 LEU A CA 1
ATOM 734 C C . LEU A 1 90 ? -22.451 -2.033 12.923 1.00 93.31 90 LEU A C 1
ATOM 736 O O . LEU A 1 90 ? -23.435 -1.940 12.197 1.00 93.31 90 LEU A O 1
ATOM 740 N N . HIS A 1 91 ? -22.554 -2.198 14.240 1.00 93.00 91 HIS A N 1
ATOM 741 C CA . HIS A 1 91 ? -23.836 -2.227 14.931 1.00 93.00 91 HIS A CA 1
ATOM 742 C C . HIS A 1 91 ? -24.608 -0.919 14.734 1.00 93.00 91 HIS A C 1
ATOM 744 O O . HIS A 1 91 ? -25.763 -0.973 14.322 1.00 93.00 91 HIS A O 1
ATOM 750 N N . ASP A 1 92 ? -23.957 0.229 14.940 1.00 91.75 92 ASP A N 1
ATOM 751 C CA . ASP A 1 92 ? -24.556 1.552 14.723 1.00 91.75 92 ASP A CA 1
ATOM 752 C C . ASP A 1 92 ? -25.041 1.716 13.271 1.00 91.75 92 ASP A C 1
ATOM 754 O O . ASP A 1 92 ? -26.141 2.205 13.016 1.00 91.75 92 ASP A O 1
ATOM 758 N N . ALA A 1 93 ? -24.235 1.271 12.302 1.00 91.31 93 ALA A N 1
ATOM 759 C CA . ALA A 1 93 ? -24.566 1.353 10.885 1.00 91.31 93 ALA A CA 1
ATOM 760 C C . ALA A 1 93 ? -25.769 0.475 10.506 1.00 91.31 93 ALA A C 1
ATOM 762 O O . ALA A 1 93 ? -26.634 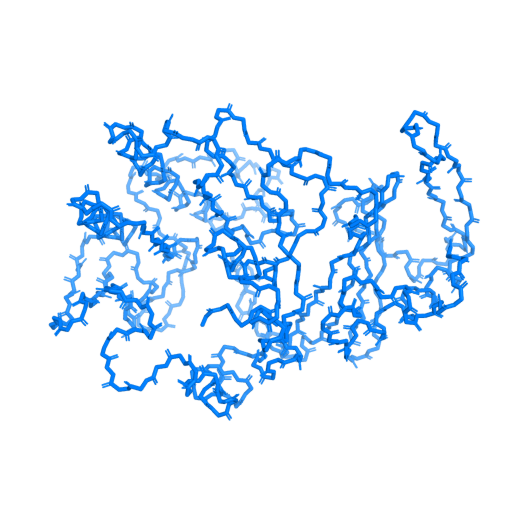0.922 9.758 1.00 91.31 93 ALA A O 1
ATOM 763 N N . LEU A 1 94 ? -25.855 -0.742 11.052 1.00 89.31 94 LEU A N 1
ATOM 764 C CA . LEU A 1 94 ? -26.953 -1.681 10.795 1.00 89.31 94 LEU A CA 1
ATOM 765 C C . LEU A 1 94 ? -28.291 -1.245 11.412 1.00 89.31 94 LEU A C 1
ATOM 767 O O . LEU A 1 94 ? -29.332 -1.771 11.029 1.00 89.31 94 LEU A O 1
ATOM 771 N N . GLN A 1 95 ? -28.288 -0.293 12.349 1.00 90.38 95 GLN A N 1
ATOM 772 C CA . GLN A 1 95 ? -29.515 0.329 12.859 1.00 90.38 95 GLN A CA 1
ATOM 773 C C . GLN A 1 95 ? -30.082 1.403 11.915 1.00 90.38 95 GLN A C 1
ATOM 775 O O . GLN A 1 95 ? -31.180 1.909 12.147 1.00 90.38 95 GLN A O 1
ATOM 780 N N . SER A 1 96 ? -29.344 1.783 10.870 1.00 87.25 96 SER A N 1
ATOM 781 C CA . SER A 1 96 ? -29.750 2.792 9.897 1.00 87.25 96 SER A CA 1
ATOM 782 C C . SER A 1 96 ? -30.153 2.155 8.569 1.00 87.25 96 SER A C 1
ATOM 784 O O . SER A 1 96 ? -29.558 1.180 8.127 1.00 87.25 96 SER A O 1
ATOM 786 N N . GLU A 1 97 ? -31.112 2.767 7.873 1.00 84.44 97 GLU A N 1
ATOM 787 C CA . GLU A 1 97 ? -31.433 2.416 6.480 1.00 84.44 97 GLU A CA 1
ATOM 788 C C . GLU A 1 97 ? -30.454 3.037 5.468 1.00 84.44 97 GLU A C 1
ATOM 790 O O . GLU A 1 97 ? -30.512 2.745 4.272 1.00 84.44 97 GLU A O 1
ATOM 795 N N . ARG A 1 98 ? -29.556 3.927 5.914 1.00 84.69 98 ARG A N 1
ATOM 796 C CA . ARG A 1 98 ? -28.586 4.569 5.021 1.00 84.69 98 ARG A CA 1
ATOM 797 C C . ARG A 1 98 ? -27.467 3.589 4.653 1.00 84.69 98 ARG A C 1
ATOM 799 O O . ARG A 1 98 ? -26.991 2.868 5.530 1.00 84.69 98 ARG A O 1
ATOM 806 N N . PRO A 1 99 ? -26.955 3.627 3.409 1.00 82.75 99 PRO A N 1
ATOM 807 C CA . PRO A 1 99 ? -25.719 2.928 3.086 1.00 82.75 99 PRO A CA 1
ATOM 808 C C . PRO A 1 99 ? -24.587 3.443 3.980 1.00 82.75 99 PRO A C 1
ATOM 810 O O . PRO A 1 99 ? -24.533 4.630 4.322 1.00 82.75 99 PRO A O 1
ATOM 813 N N . PHE A 1 100 ? -23.676 2.549 4.350 1.00 86.19 100 PHE A N 1
ATOM 814 C CA . PHE A 1 100 ? -22.538 2.876 5.196 1.00 86.19 100 PHE A CA 1
ATOM 815 C C . PHE A 1 100 ? -21.227 2.465 4.539 1.00 86.19 100 PHE A C 1
ATOM 817 O O . PHE A 1 100 ? -21.177 1.607 3.659 1.00 86.19 100 PHE A O 1
ATOM 824 N N . PHE A 1 101 ? -20.155 3.084 5.015 1.00 85.38 101 PHE A N 1
ATOM 825 C CA . PHE A 1 101 ? -18.795 2.779 4.623 1.00 85.38 101 PHE A CA 1
ATOM 826 C C . PHE A 1 101 ? -17.940 2.651 5.884 1.00 85.38 101 PHE A C 1
ATOM 828 O O . PHE A 1 101 ? -17.959 3.543 6.731 1.00 85.38 101 PHE A O 1
ATOM 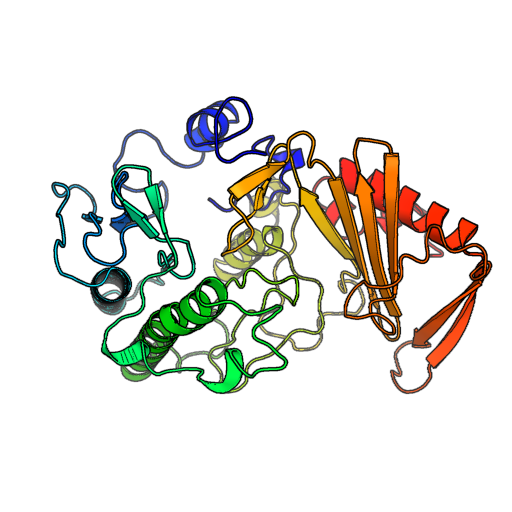835 N N . LEU A 1 102 ? -17.226 1.532 6.026 1.00 87.81 102 LEU A N 1
ATOM 836 C CA . LEU A 1 102 ? -16.414 1.225 7.202 1.00 87.81 102 LEU A CA 1
ATOM 837 C C . LEU A 1 102 ? -14.992 0.859 6.776 1.00 87.81 102 LEU A C 1
ATOM 839 O O . LEU A 1 102 ? -14.787 -0.114 6.052 1.00 87.81 102 LEU A O 1
ATOM 843 N N . THR A 1 103 ? -14.016 1.609 7.283 1.00 88.38 103 THR A N 1
ATOM 844 C CA . THR A 1 103 ? -12.589 1.298 7.137 1.00 88.38 103 THR A CA 1
ATOM 845 C C . THR A 1 103 ? -12.041 0.800 8.461 1.00 88.38 103 THR A C 1
ATOM 847 O O . THR A 1 103 ? -12.242 1.435 9.492 1.00 88.38 103 THR A O 1
ATOM 850 N N . ILE A 1 104 ? -11.305 -0.309 8.415 1.00 92.06 104 ILE A N 1
ATOM 851 C CA . ILE A 1 104 ? -10.630 -0.900 9.572 1.00 92.06 104 ILE A CA 1
ATOM 852 C C . ILE A 1 104 ? -9.145 -1.016 9.229 1.00 92.06 104 ILE A C 1
ATOM 854 O O . ILE A 1 104 ? -8.791 -1.590 8.199 1.00 92.06 104 ILE A O 1
ATOM 858 N N . ALA A 1 105 ? -8.281 -0.462 10.078 1.00 91.56 105 ALA A N 1
ATOM 859 C CA . ALA A 1 105 ? -6.834 -0.443 9.880 1.00 91.56 105 ALA A CA 1
ATOM 860 C C . ALA A 1 105 ? -6.125 -0.972 11.142 1.00 91.56 105 ALA A C 1
ATOM 862 O O . ALA A 1 105 ? -5.762 -0.180 12.010 1.00 91.56 105 ALA A O 1
ATOM 863 N N . PRO A 1 106 ? -5.982 -2.303 11.295 1.00 94.62 106 PRO A N 1
ATOM 864 C CA . PRO A 1 106 ? -5.310 -2.884 12.452 1.00 94.62 106 PRO A CA 1
ATOM 865 C C . PRO A 1 106 ? -3.797 -2.621 12.431 1.00 94.62 106 PRO A C 1
ATOM 867 O O . PRO A 1 106 ? -3.194 -2.521 11.365 1.00 94.62 106 PRO A O 1
ATOM 870 N N . THR A 1 107 ? -3.168 -2.585 13.612 1.00 94.06 107 THR A N 1
ATOM 871 C CA . THR A 1 107 ? -1.705 -2.457 13.761 1.00 94.06 107 THR A CA 1
ATOM 872 C C . THR A 1 107 ? -0.949 -3.659 13.182 1.00 94.06 107 THR A C 1
ATOM 874 O O . THR A 1 107 ? 0.171 -3.524 12.695 1.00 94.06 107 THR A O 1
ATOM 877 N N . ALA A 1 108 ? -1.524 -4.863 13.220 1.00 94.75 108 ALA A N 1
ATOM 878 C CA . ALA A 1 108 ? -0.877 -6.041 12.649 1.00 94.75 108 ALA A CA 1
ATOM 879 C C . ALA A 1 108 ? -0.717 -5.913 11.115 1.00 94.75 108 ALA A C 1
ATOM 881 O O . ALA A 1 108 ? -1.642 -5.454 10.446 1.00 94.75 108 ALA A O 1
ATOM 882 N N . PRO A 1 109 ? 0.414 -6.347 10.522 1.00 93.88 109 PRO A N 1
ATOM 883 C CA . PRO A 1 109 ? 1.502 -7.121 11.124 1.00 93.88 109 PRO A CA 1
ATOM 884 C C . PRO A 1 109 ? 2.728 -6.277 11.511 1.00 93.88 109 PRO A C 1
ATOM 886 O O . PRO A 1 109 ? 3.844 -6.800 11.512 1.00 93.88 109 PRO A O 1
ATOM 889 N N . HIS A 1 110 ? 2.568 -4.977 11.776 1.00 91.94 110 HIS A N 1
ATOM 890 C CA . HIS A 1 110 ? 3.704 -4.102 12.065 1.00 91.94 110 HIS A CA 1
ATOM 891 C C . HIS A 1 110 ? 4.515 -4.577 13.277 1.00 91.94 110 HIS A C 1
ATOM 893 O O . HIS A 1 110 ? 4.023 -5.312 14.142 1.00 91.94 110 HIS A O 1
ATOM 899 N N . SER A 1 111 ? 5.777 -4.155 13.316 1.00 91.50 111 SER A N 1
ATOM 900 C CA . SER A 1 111 ? 6.652 -4.313 14.476 1.00 91.50 111 SER A CA 1
ATOM 901 C C . SER A 1 111 ? 6.029 -3.667 15.720 1.00 91.50 111 SER A C 1
ATOM 903 O O . SER A 1 111 ? 5.273 -2.702 15.613 1.00 91.50 111 SER A O 1
ATOM 905 N N . ASN A 1 112 ? 6.323 -4.212 16.902 1.00 94.19 112 ASN A N 1
ATOM 906 C CA . ASN A 1 112 ? 5.860 -3.627 18.158 1.00 94.19 112 ASN A CA 1
ATOM 907 C C . ASN A 1 112 ? 6.807 -2.496 18.567 1.00 94.19 112 ASN A C 1
ATOM 909 O O . ASN A 1 112 ? 8.014 -2.729 18.649 1.00 94.19 112 ASN A O 1
ATOM 913 N N . VAL A 1 113 ? 6.274 -1.312 18.866 1.00 92.94 113 VAL A N 1
ATOM 914 C CA . VAL A 1 113 ? 7.069 -0.155 19.311 1.00 92.94 113 VAL A CA 1
ATOM 915 C C . VAL A 1 113 ? 6.633 0.244 20.709 1.00 92.94 113 VAL A C 1
ATOM 917 O O . VAL A 1 113 ? 5.472 0.574 20.890 1.00 92.94 113 VAL A O 1
ATOM 920 N N . GLN A 1 114 ? 7.551 0.218 21.673 1.00 93.12 114 GLN A N 1
ATOM 921 C CA . GLN A 1 114 ? 7.313 0.644 23.056 1.00 93.12 114 GLN A CA 1
ATOM 922 C C . GLN A 1 114 ? 8.459 1.558 23.493 1.00 93.12 114 GLN A C 1
ATOM 924 O O . GLN A 1 114 ? 9.624 1.214 23.292 1.00 93.12 114 GLN A O 1
ATOM 929 N N . ASP A 1 115 ? 8.136 2.742 24.019 1.00 89.25 115 ASP A N 1
ATOM 930 C CA . ASP A 1 115 ? 9.114 3.774 24.409 1.00 89.25 115 ASP A CA 1
ATOM 931 C C . ASP A 1 115 ? 10.145 4.090 23.303 1.00 89.25 115 ASP A C 1
ATOM 933 O O . ASP A 1 115 ? 11.342 4.251 23.542 1.00 89.25 115 ASP A O 1
ATOM 937 N N . GLY A 1 116 ? 9.688 4.108 22.045 1.00 86.06 116 GLY A N 1
ATOM 938 C CA . GLY A 1 116 ? 10.531 4.321 20.861 1.00 86.06 116 GLY A CA 1
ATOM 939 C C . GLY A 1 116 ? 11.395 3.121 20.447 1.00 86.06 116 GLY A C 1
ATOM 940 O O . GLY A 1 116 ? 12.036 3.166 19.397 1.00 86.06 116 GLY A O 1
ATOM 941 N N . THR A 1 117 ? 11.390 2.030 21.213 1.00 89.00 117 THR A N 1
ATOM 942 C CA . THR A 1 117 ? 12.146 0.809 20.913 1.00 89.00 117 THR A CA 1
ATOM 943 C C . THR A 1 117 ? 11.299 -0.143 20.074 1.00 89.00 117 THR A C 1
ATOM 945 O O . THR A 1 117 ? 10.208 -0.544 20.482 1.00 89.00 117 THR A O 1
ATOM 948 N N . GLN A 1 118 ? 11.811 -0.542 18.907 1.00 88.94 118 GLN A N 1
ATOM 949 C CA . GLN A 1 118 ? 11.166 -1.543 18.057 1.00 88.94 118 GLN A CA 1
ATOM 950 C C . GLN A 1 118 ? 11.507 -2.973 18.494 1.00 88.94 118 GLN A C 1
ATOM 952 O O . GLN A 1 118 ? 12.623 -3.282 18.905 1.00 88.94 118 GLN A O 1
ATOM 957 N N . SER A 1 119 ? 10.537 -3.869 18.361 1.00 90.94 119 SER A N 1
ATOM 958 C CA . SER A 1 119 ? 10.619 -5.285 18.721 1.00 90.94 119 SER A CA 1
ATOM 959 C C . SER A 1 119 ? 9.744 -6.119 17.774 1.00 90.94 119 SER A C 1
ATOM 961 O O . SER A 1 119 ? 8.894 -5.550 17.075 1.00 90.94 119 SER A O 1
ATOM 963 N N . PRO A 1 120 ? 9.925 -7.456 17.713 1.00 91.69 120 PRO A N 1
ATOM 964 C CA . PRO A 1 120 ? 9.096 -8.295 16.857 1.00 91.69 120 PRO A CA 1
ATOM 965 C C . PRO A 1 120 ? 7.602 -8.079 17.135 1.00 91.69 120 PRO A C 1
ATOM 967 O O . PRO A 1 120 ? 7.238 -7.824 18.289 1.00 91.69 120 PRO A O 1
ATOM 970 N N . PRO A 1 121 ? 6.719 -8.245 16.130 1.00 94.19 121 PRO A N 1
ATOM 971 C CA . PRO A 1 121 ? 5.279 -8.288 16.362 1.00 94.19 121 PRO A CA 1
ATOM 972 C C . PRO A 1 121 ? 4.950 -9.247 17.512 1.00 94.19 121 PRO A C 1
ATOM 974 O O . PRO A 1 121 ? 5.591 -10.294 17.661 1.00 94.19 121 PRO A O 1
ATOM 977 N N . ARG A 1 122 ? 3.974 -8.897 18.351 1.00 95.94 122 ARG A N 1
ATOM 978 C CA . ARG A 1 122 ? 3.648 -9.681 19.551 1.00 95.94 122 ARG A CA 1
ATOM 979 C C . ARG A 1 122 ? 2.331 -10.428 19.331 1.00 95.94 122 ARG A C 1
ATOM 981 O O . ARG A 1 122 ? 1.278 -9.800 19.405 1.00 95.94 122 ARG A O 1
ATOM 988 N N . PRO A 1 123 ? 2.348 -11.742 19.048 1.00 96.25 123 PRO A N 1
ATOM 989 C CA . PRO A 1 123 ? 1.115 -12.519 18.947 1.00 96.25 123 PRO A CA 1
ATOM 990 C C . PRO A 1 123 ? 0.449 -12.704 20.315 1.00 96.25 123 PRO A C 1
ATOM 992 O O . PRO A 1 123 ? 1.117 -12.654 21.355 1.00 96.25 123 PRO A O 1
ATOM 995 N N . THR A 1 124 ? -0.860 -12.956 20.299 1.00 95.44 124 THR A N 1
ATOM 996 C CA . THR A 1 124 ? -1.621 -13.376 21.485 1.00 95.44 124 THR A CA 1
ATOM 997 C C . THR A 1 124 ? -1.096 -14.707 22.025 1.00 95.44 124 THR A C 1
ATOM 999 O O . THR A 1 124 ? -0.476 -15.484 21.294 1.00 95.44 124 THR A O 1
ATOM 1002 N N . ASP A 1 125 ? -1.380 -15.021 23.292 1.00 93.69 125 ASP A N 1
ATOM 1003 C CA . ASP A 1 125 ? -1.061 -16.341 23.858 1.00 93.69 125 ASP A CA 1
ATOM 1004 C C . ASP A 1 125 ? -1.690 -17.490 23.061 1.00 93.69 125 ASP A C 1
ATOM 1006 O O . ASP A 1 125 ? -1.052 -18.523 22.846 1.00 93.69 125 ASP A O 1
ATOM 1010 N N . LEU A 1 126 ? -2.898 -17.263 22.539 1.00 93.81 126 LEU A N 1
ATOM 1011 C CA . LEU A 1 126 ? -3.618 -18.200 21.683 1.00 93.81 126 LEU A CA 1
ATOM 1012 C C . LEU A 1 126 ? -2.875 -18.466 20.370 1.00 93.81 126 LEU A C 1
ATOM 1014 O O . LEU A 1 126 ? -2.857 -19.597 19.908 1.00 93.81 126 LEU A O 1
ATOM 1018 N N . HIS A 1 127 ? -2.216 -17.471 19.773 1.00 96.19 127 HIS A N 1
ATOM 1019 C CA . HIS A 1 127 ? -1.604 -17.609 18.443 1.00 96.19 127 HIS A CA 1
ATOM 1020 C C . HIS A 1 127 ? -0.101 -17.927 18.475 1.00 96.19 127 HIS A C 1
ATOM 1022 O O . HIS A 1 127 ? 0.485 -18.265 17.444 1.00 96.19 127 HIS A O 1
ATOM 1028 N N . LYS A 1 128 ? 0.551 -17.886 19.647 1.00 93.12 128 LYS A N 1
ATOM 1029 C CA . LYS A 1 128 ? 1.999 -18.153 19.809 1.00 93.12 128 LYS A CA 1
ATOM 1030 C C . LYS A 1 128 ? 2.455 -19.519 19.290 1.00 93.12 128 LYS A C 1
ATOM 1032 O O . LYS A 1 128 ? 3.611 -19.665 18.901 1.00 93.12 128 LYS A O 1
ATOM 1037 N N . HIS A 1 129 ? 1.592 -20.528 19.262 1.00 92.62 129 HIS A N 1
ATOM 1038 C CA . HIS A 1 129 ? 1.971 -21.874 18.824 1.00 92.62 129 HIS A CA 1
ATOM 1039 C C . HIS A 1 129 ? 1.839 -22.090 17.304 1.00 92.62 129 HIS A C 1
ATOM 1041 O O . HIS A 1 129 ? 2.396 -23.053 16.780 1.00 92.62 129 HIS A O 1
ATOM 1047 N N . LEU A 1 130 ? 1.178 -21.179 16.580 1.00 92.62 130 LEU A N 1
ATOM 1048 C CA . LEU A 1 130 ? 0.883 -21.339 15.154 1.00 92.62 130 LEU A CA 1
ATOM 1049 C C . LEU A 1 130 ? 2.130 -21.255 14.262 1.00 92.62 130 LEU A C 1
ATOM 1051 O O . LEU A 1 130 ? 3.169 -20.695 14.647 1.00 92.62 130 LEU A O 1
ATOM 1055 N N . PHE A 1 131 ? 2.003 -21.826 13.063 1.00 89.94 131 PHE A N 1
ATOM 1056 C CA . PHE A 1 131 ? 3.006 -21.866 11.990 1.00 89.94 131 PHE A CA 1
ATOM 1057 C C . PHE A 1 131 ? 4.373 -22.476 12.380 1.00 89.94 131 PHE A C 1
ATOM 1059 O O . PHE A 1 131 ? 5.407 -21.855 12.119 1.00 89.94 131 PHE A O 1
ATOM 1066 N N . PRO A 1 132 ? 4.443 -23.636 13.071 1.00 86.50 132 PRO A N 1
ATOM 1067 C CA . PRO A 1 132 ? 5.718 -24.279 13.433 1.00 86.50 132 PRO A CA 1
ATOM 1068 C C . PRO A 1 132 ? 6.647 -24.538 12.242 1.00 86.50 132 PRO A C 1
ATOM 1070 O O . PRO A 1 132 ? 7.860 -24.370 12.359 1.00 86.50 132 PRO A O 1
ATOM 1073 N N . GLU A 1 133 ? 6.083 -24.869 11.088 1.00 82.00 133 GLU A N 1
ATOM 1074 C CA . GLU A 1 133 ? 6.773 -25.155 9.833 1.00 82.00 133 GLU A CA 1
ATOM 1075 C C . GLU A 1 133 ? 7.448 -23.932 9.196 1.00 82.00 133 GLU A C 1
ATOM 1077 O O . GLU A 1 133 ? 8.425 -24.086 8.457 1.00 82.00 133 GLU A O 1
ATOM 1082 N N . ALA A 1 134 ? 7.012 -22.713 9.541 1.00 79.44 134 ALA A N 1
ATOM 1083 C CA . ALA A 1 134 ? 7.660 -21.478 9.091 1.00 79.44 134 ALA A CA 1
ATOM 1084 C C . ALA A 1 134 ? 9.115 -21.362 9.589 1.00 79.44 134 ALA A C 1
ATOM 1086 O O . ALA A 1 134 ? 9.877 -20.546 9.079 1.00 79.44 134 ALA A O 1
ATOM 1087 N N . LYS A 1 135 ? 9.508 -22.205 10.556 1.00 74.25 135 LYS A N 1
ATOM 1088 C CA . LYS A 1 135 ? 10.854 -22.320 11.125 1.00 74.25 135 LYS A CA 1
ATOM 1089 C C . LYS A 1 135 ? 11.476 -23.714 10.982 1.00 74.25 135 LYS A C 1
ATOM 1091 O O . LYS A 1 135 ? 12.197 -24.165 11.872 1.00 74.25 135 LYS A O 1
ATOM 1096 N N . SER A 1 136 ? 11.229 -24.414 9.877 1.00 71.56 136 SER A N 1
ATOM 1097 C CA . SER A 1 136 ? 12.011 -25.620 9.561 1.00 71.56 136 SER A CA 1
ATOM 1098 C C . SER A 1 136 ? 13.515 -25.306 9.467 1.00 71.56 136 SER A C 1
ATOM 1100 O O . SER A 1 136 ? 13.892 -24.163 9.208 1.00 71.56 136 SER A O 1
ATOM 1102 N N . ALA A 1 137 ? 14.386 -26.305 9.656 1.00 69.62 137 ALA A N 1
ATOM 1103 C CA . ALA A 1 137 ? 15.843 -26.121 9.567 1.00 69.62 137 ALA A CA 1
ATOM 1104 C C . ALA A 1 137 ? 16.278 -25.454 8.245 1.00 69.62 137 ALA A C 1
ATOM 1106 O O . ALA A 1 137 ? 17.169 -24.606 8.250 1.00 69.62 137 ALA A O 1
ATOM 1107 N N . ASP A 1 138 ? 15.574 -25.761 7.153 1.00 65.25 138 ASP A N 1
ATOM 1108 C CA . ASP A 1 138 ? 15.798 -25.174 5.830 1.00 65.25 138 ASP A CA 1
ATOM 1109 C C . ASP A 1 138 ? 15.294 -23.721 5.734 1.00 65.25 138 ASP A C 1
ATOM 1111 O O . ASP A 1 138 ? 15.904 -22.889 5.064 1.00 65.25 138 ASP A O 1
ATOM 1115 N N . ASN A 1 139 ? 14.213 -23.382 6.449 1.00 65.06 139 ASN A N 1
ATOM 1116 C CA . ASN A 1 139 ? 13.580 -22.063 6.409 1.00 65.06 139 ASN A CA 1
ATOM 1117 C C . ASN A 1 139 ? 14.142 -21.067 7.430 1.00 65.06 139 ASN A C 1
ATOM 1119 O O . ASN A 1 139 ? 14.072 -19.871 7.173 1.00 65.06 139 ASN A O 1
ATOM 1123 N N . VAL A 1 140 ? 14.718 -21.497 8.561 1.00 62.84 140 VAL A N 1
ATOM 1124 C CA . VAL A 1 140 ? 15.180 -20.598 9.649 1.00 62.84 140 VAL A CA 1
ATOM 1125 C C . VAL A 1 140 ? 16.227 -19.581 9.187 1.00 62.84 140 VAL A C 1
ATOM 1127 O O . VAL A 1 140 ? 16.325 -18.500 9.769 1.00 62.84 140 VAL A O 1
ATOM 1130 N N . LYS A 1 141 ? 16.996 -19.895 8.135 1.00 65.19 141 LYS A N 1
ATOM 1131 C CA . LYS A 1 141 ? 17.962 -18.957 7.543 1.00 65.19 141 LYS A CA 1
ATOM 1132 C C . LYS A 1 141 ? 17.281 -17.734 6.910 1.00 65.19 141 LYS A C 1
ATOM 1134 O O . LYS A 1 141 ? 17.903 -16.681 6.839 1.00 65.19 141 LYS A O 1
ATOM 1139 N N . TYR A 1 142 ? 16.031 -17.875 6.465 1.00 62.44 142 TYR A N 1
ATOM 1140 C CA . TYR A 1 142 ? 15.271 -16.847 5.748 1.00 62.44 142 TYR A CA 1
ATOM 1141 C C . TYR A 1 142 ? 14.074 -16.319 6.563 1.00 62.44 142 TYR A C 1
ATOM 1143 O O . TYR A 1 142 ? 13.876 -15.114 6.673 1.00 62.44 142 TYR A O 1
ATOM 1151 N N . ASN A 1 143 ? 13.314 -17.216 7.196 1.00 73.44 143 ASN A N 1
ATOM 1152 C CA . ASN A 1 143 ? 12.133 -16.931 8.008 1.00 73.44 143 ASN A CA 1
ATOM 1153 C C . ASN A 1 143 ? 12.478 -17.026 9.504 1.00 73.44 143 ASN A C 1
ATOM 1155 O O . ASN A 1 143 ? 12.411 -18.084 10.138 1.00 73.44 143 ASN A O 1
ATOM 1159 N N . ASP A 1 144 ? 12.876 -15.892 10.073 1.00 79.62 144 ASP A N 1
ATOM 1160 C CA . ASP A 1 144 ? 13.184 -15.753 11.496 1.00 79.62 144 ASP A CA 1
ATOM 1161 C C . ASP A 1 144 ? 11.913 -15.686 12.388 1.00 79.62 144 ASP A C 1
ATOM 1163 O O . ASP A 1 144 ? 10.778 -15.870 11.942 1.00 79.62 144 ASP A O 1
ATOM 1167 N N . GLU A 1 145 ? 12.089 -15.461 13.701 1.00 85.00 145 GLU A N 1
ATOM 1168 C CA . GLU A 1 145 ? 10.932 -15.314 14.612 1.00 85.00 145 GLU A CA 1
ATOM 1169 C C . GLU A 1 145 ? 10.122 -14.049 14.327 1.00 85.00 145 GLU A C 1
ATOM 1171 O O . GLU A 1 145 ? 8.926 -14.024 14.597 1.00 85.00 145 GLU A O 1
ATOM 1176 N N . TRP A 1 146 ? 10.748 -13.019 13.759 1.00 87.94 146 TRP A N 1
ATOM 1177 C CA . TRP A 1 146 ? 10.091 -11.773 13.385 1.00 87.94 146 TRP A CA 1
ATOM 1178 C C . TRP A 1 146 ? 9.042 -12.031 12.309 1.00 87.94 146 TRP A C 1
ATOM 1180 O O . TRP A 1 146 ? 7.876 -11.671 12.478 1.00 87.94 146 TRP A O 1
ATOM 1190 N N . TYR A 1 147 ? 9.430 -12.726 11.238 1.00 87.06 147 TYR A N 1
ATOM 1191 C CA . TYR A 1 147 ? 8.524 -13.110 10.157 1.00 87.06 147 TYR A CA 1
ATOM 1192 C C . TYR A 1 147 ? 7.435 -14.064 10.638 1.00 87.06 147 TYR A C 1
ATOM 1194 O O . TYR A 1 147 ? 6.259 -13.853 10.338 1.00 87.06 147 TYR A O 1
ATOM 1202 N N . ARG A 1 148 ? 7.785 -15.072 11.446 1.00 89.06 148 ARG A N 1
ATOM 1203 C CA . ARG A 1 148 ? 6.779 -15.974 12.023 1.00 89.06 148 ARG A CA 1
ATOM 1204 C C . ARG A 1 148 ? 5.779 -15.215 12.898 1.00 89.06 148 ARG A C 1
ATOM 1206 O O . ARG A 1 148 ? 4.585 -15.496 12.844 1.00 89.06 148 ARG A O 1
ATOM 1213 N N . ASN A 1 149 ? 6.231 -14.228 13.666 1.00 92.50 149 ASN A N 1
ATOM 1214 C CA . ASN A 1 149 ? 5.340 -13.404 14.471 1.00 92.50 149 ASN A CA 1
ATOM 1215 C C . ASN A 1 149 ? 4.420 -12.518 13.631 1.00 92.50 149 ASN A C 1
ATOM 1217 O O . ASN A 1 149 ? 3.266 -12.375 14.017 1.00 92.50 149 ASN A O 1
ATOM 1221 N N . ARG A 1 150 ? 4.863 -12.003 12.475 1.00 91.69 150 ARG A N 1
ATOM 1222 C CA . ARG A 1 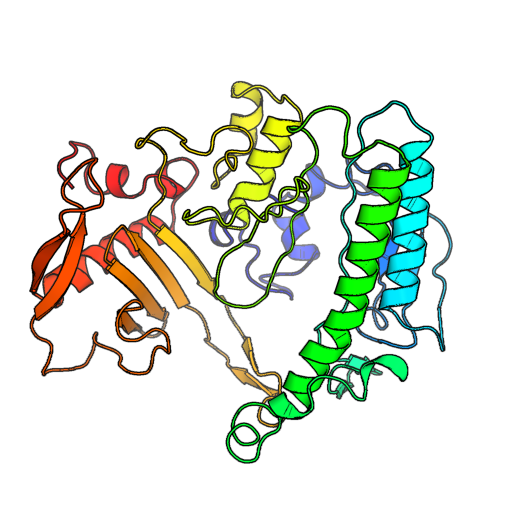150 ? 3.966 -11.324 11.520 1.00 91.69 150 ARG A CA 1
ATOM 1223 C C . ARG A 1 150 ? 2.811 -12.235 11.098 1.00 91.69 150 ARG A C 1
ATOM 1225 O O . ARG A 1 150 ? 1.664 -11.810 11.114 1.00 91.69 150 ARG A O 1
ATOM 1232 N N . LEU A 1 151 ? 3.096 -13.498 10.769 1.00 91.69 151 LEU A N 1
ATOM 1233 C CA . LEU A 1 151 ? 2.051 -14.469 10.412 1.00 91.69 151 LEU A CA 1
ATOM 1234 C C . LEU A 1 151 ? 1.093 -14.725 11.581 1.00 91.69 151 LEU A C 1
ATOM 1236 O O . LEU A 1 151 ? -0.121 -14.728 11.407 1.00 91.69 151 LEU A O 1
ATOM 1240 N N . ARG A 1 152 ? 1.630 -14.894 12.792 1.00 94.25 152 ARG A N 1
ATOM 1241 C CA . ARG A 1 152 ? 0.816 -15.139 13.989 1.00 94.25 152 ARG A CA 1
ATOM 1242 C C . ARG A 1 152 ? -0.055 -13.944 14.378 1.00 94.25 152 ARG A C 1
ATOM 1244 O O . ARG A 1 152 ? -1.170 -14.163 14.827 1.00 94.25 152 ARG A O 1
ATOM 1251 N N . THR A 1 153 ? 0.411 -12.703 14.224 1.00 96.12 153 THR A N 1
ATOM 1252 C CA . THR A 1 153 ? -0.419 -11.520 14.515 1.00 96.12 153 THR A CA 1
ATOM 1253 C C . THR A 1 153 ? -1.502 -11.301 13.460 1.00 96.12 153 THR A C 1
ATOM 1255 O O . THR A 1 153 ? -2.578 -10.810 13.793 1.00 96.12 153 THR A O 1
ATOM 1258 N N . LEU A 1 154 ? -1.276 -11.724 12.209 1.00 95.06 154 LEU A N 1
ATOM 1259 C CA . LEU A 1 154 ? -2.314 -11.719 11.171 1.00 95.06 154 LEU A CA 1
ATOM 1260 C C . LEU A 1 154 ? -3.468 -12.682 11.467 1.00 95.06 154 LEU A C 1
ATOM 1262 O O . LEU A 1 154 ? -4.581 -12.409 11.025 1.00 95.06 154 LEU A O 1
ATOM 1266 N N . GLN A 1 155 ? -3.247 -13.748 12.242 1.00 94.50 155 GLN A N 1
ATOM 1267 C CA . GLN A 1 155 ? -4.317 -14.673 12.627 1.00 94.50 155 GLN A CA 1
ATOM 1268 C C . GLN A 1 155 ? -5.465 -13.950 13.355 1.00 94.50 155 GLN A C 1
ATOM 1270 O O . GLN A 1 155 ? -6.629 -14.170 13.029 1.00 94.50 155 GLN A O 1
ATOM 1275 N N . ALA A 1 156 ? -5.153 -13.034 14.279 1.00 94.94 156 ALA A N 1
ATOM 1276 C CA . ALA A 1 156 ? -6.166 -12.231 14.969 1.00 94.94 156 ALA A CA 1
ATOM 1277 C C . ALA A 1 156 ? -6.950 -11.322 14.000 1.00 94.94 156 ALA A C 1
ATOM 1279 O O . ALA A 1 156 ? -8.150 -11.109 14.162 1.00 94.94 156 ALA A O 1
ATOM 1280 N N . VAL A 1 157 ? -6.289 -10.813 12.954 1.00 95.19 157 VAL A N 1
ATOM 1281 C CA . VAL A 1 157 ? -6.944 -10.014 11.905 1.00 95.19 157 VAL A CA 1
ATOM 1282 C C . VAL A 1 157 ? -7.887 -10.883 11.072 1.00 95.19 157 VAL A C 1
ATOM 1284 O O . VAL A 1 157 ? -8.988 -10.444 10.747 1.00 95.19 157 VAL A O 1
ATOM 1287 N N . ASP A 1 158 ? -7.490 -12.112 10.742 1.00 90.56 158 ASP A N 1
ATOM 1288 C CA . ASP A 1 158 ? -8.337 -13.045 9.994 1.00 90.56 158 ASP A CA 1
ATOM 1289 C C . ASP A 1 158 ? -9.579 -13.459 10.802 1.00 90.56 158 ASP A C 1
ATOM 1291 O O . ASP A 1 158 ? -10.684 -13.474 10.259 1.00 90.56 158 ASP A O 1
ATOM 1295 N N . GLU A 1 159 ? -9.436 -13.692 12.108 1.00 94.00 159 GLU A N 1
ATOM 1296 C CA . GLU A 1 159 ? -10.553 -13.965 13.028 1.00 94.00 159 GLU A CA 1
ATOM 1297 C C . GLU A 1 159 ? -11.498 -12.759 13.182 1.00 94.00 159 GLU A C 1
ATOM 1299 O O . GLU A 1 159 ? -12.727 -12.920 13.201 1.00 94.00 159 GLU A O 1
ATOM 1304 N N . MET A 1 160 ? -10.946 -11.539 13.228 1.00 94.94 160 MET A N 1
ATOM 1305 C CA . MET A 1 160 ? -11.729 -10.300 13.217 1.00 94.94 160 MET A CA 1
ATOM 1306 C C . MET A 1 160 ? -12.551 -10.170 11.926 1.00 94.94 160 MET A C 1
ATOM 1308 O O . MET A 1 160 ? -13.744 -9.860 11.969 1.00 94.94 160 MET A O 1
ATOM 1312 N N . ILE A 1 161 ? -11.936 -10.430 10.768 1.00 89.69 161 ILE A N 1
ATOM 1313 C CA . ILE A 1 161 ? -12.612 -10.371 9.465 1.00 89.69 161 ILE A CA 1
ATOM 1314 C C . ILE A 1 161 ? -13.703 -11.444 9.365 1.00 89.69 161 ILE A C 1
ATOM 1316 O O . ILE A 1 161 ? -14.815 -11.133 8.940 1.00 89.69 161 ILE A O 1
ATOM 1320 N N . ASP A 1 162 ? -13.426 -12.685 9.773 1.00 87.81 162 ASP A N 1
ATOM 1321 C CA . ASP A 1 162 ? -14.412 -13.774 9.772 1.00 87.81 162 ASP A CA 1
ATOM 1322 C C . ASP A 1 162 ? -15.648 -13.412 10.611 1.00 87.81 162 ASP A C 1
ATOM 1324 O O . ASP A 1 162 ? -16.789 -13.528 10.155 1.00 87.81 162 ASP A O 1
ATOM 1328 N N . THR A 1 163 ? -15.429 -12.873 11.810 1.00 93.00 163 THR A N 1
ATOM 1329 C CA . THR A 1 163 ? -16.513 -12.415 12.686 1.00 93.00 163 THR A CA 1
ATOM 1330 C C . THR A 1 163 ? -17.291 -11.246 12.076 1.00 93.00 163 THR A C 1
ATOM 1332 O O . THR A 1 163 ? -18.523 -11.233 12.142 1.00 93.00 163 THR A O 1
ATOM 1335 N N . LEU A 1 164 ? -16.608 -10.279 11.454 1.00 90.88 164 LEU A N 1
ATOM 1336 C CA . LEU A 1 164 ? -17.244 -9.158 10.756 1.00 90.88 164 LEU A CA 1
ATOM 1337 C C . LEU A 1 164 ? -18.165 -9.652 9.630 1.00 90.88 164 LEU A C 1
ATOM 1339 O O . LEU A 1 164 ? -19.322 -9.238 9.550 1.00 90.88 164 LEU A O 1
ATOM 1343 N N . VAL A 1 165 ? -17.677 -10.576 8.795 1.00 86.94 165 VAL A N 1
ATOM 1344 C CA . VAL A 1 165 ? -18.445 -11.174 7.693 1.00 86.94 165 VAL A CA 1
ATOM 1345 C C . VAL A 1 165 ? -19.660 -11.931 8.227 1.00 86.94 165 VAL A C 1
ATOM 1347 O O . VAL A 1 165 ? -20.760 -11.742 7.714 1.00 86.94 165 VAL A O 1
ATOM 1350 N N . LYS A 1 166 ? -19.506 -12.724 9.294 1.00 86.81 166 LYS A N 1
ATOM 1351 C CA . LYS A 1 166 ? -20.628 -13.428 9.939 1.00 86.81 166 LYS A CA 1
ATOM 1352 C C . LYS A 1 166 ? -21.690 -12.471 10.482 1.00 86.81 166 LYS A C 1
ATOM 1354 O O . LYS A 1 166 ? -22.878 -12.745 10.340 1.00 86.81 166 LYS A O 1
ATOM 1359 N N . LYS A 1 167 ? -21.290 -11.346 11.088 1.00 89.94 167 LYS A N 1
ATOM 1360 C CA . LYS A 1 167 ? -22.227 -10.318 11.582 1.00 89.94 167 LYS A CA 1
ATOM 1361 C C . LYS A 1 167 ? -23.004 -9.664 10.440 1.00 89.94 167 LYS A C 1
ATOM 1363 O O . LYS A 1 167 ? -24.214 -9.501 10.549 1.00 89.94 167 LYS A O 1
ATOM 1368 N N . LEU A 1 168 ? -22.320 -9.327 9.349 1.00 87.50 168 LEU A N 1
ATOM 1369 C CA . LEU A 1 168 ? -22.947 -8.781 8.146 1.00 87.50 168 LEU A CA 1
ATOM 1370 C C . LEU A 1 168 ? -23.925 -9.779 7.500 1.00 87.50 168 LEU A C 1
ATOM 1372 O O . LEU A 1 168 ? -25.016 -9.387 7.091 1.00 87.50 168 LEU A O 1
ATOM 1376 N N . ASP A 1 169 ? -23.559 -11.061 7.429 1.00 84.50 169 ASP A N 1
ATOM 1377 C CA . ASP A 1 169 ? -24.400 -12.117 6.853 1.00 84.50 169 ASP A CA 1
ATOM 1378 C C . ASP A 1 169 ? -25.642 -12.362 7.718 1.00 84.50 169 ASP A C 1
ATOM 1380 O O . ASP A 1 169 ? -26.764 -12.356 7.216 1.00 84.50 169 ASP A O 1
ATOM 1384 N N . GLY A 1 170 ? -25.457 -12.451 9.040 1.00 87.19 170 GLY A N 1
ATOM 1385 C CA . GLY A 1 170 ? -26.550 -12.582 10.004 1.00 87.19 170 GLY A CA 1
ATOM 1386 C C . GLY A 1 170 ? -27.520 -11.396 10.010 1.00 87.19 170 GLY A C 1
ATOM 1387 O O . GLY A 1 170 ? -28.693 -11.575 10.323 1.00 87.19 170 GLY A O 1
ATOM 1388 N N . ALA A 1 171 ? -27.060 -10.202 9.624 1.00 86.69 171 ALA A N 1
ATOM 1389 C CA . ALA A 1 171 ? -27.900 -9.018 9.451 1.00 86.69 171 ALA A CA 1
ATOM 1390 C C . ALA A 1 171 ? -28.557 -8.924 8.058 1.00 86.69 171 ALA A C 1
ATOM 1392 O O . ALA A 1 171 ? -29.269 -7.962 7.782 1.00 86.69 171 ALA A O 1
ATOM 1393 N N . GLY A 1 172 ? -28.297 -9.875 7.153 1.00 81.44 172 GLY A N 1
ATOM 1394 C CA . GLY A 1 172 ? -28.766 -9.824 5.764 1.00 81.44 172 GLY A CA 1
ATOM 1395 C C . GLY A 1 172 ? -28.083 -8.748 4.910 1.00 81.44 172 GLY A C 1
ATOM 1396 O O . GLY A 1 172 ? -28.472 -8.528 3.764 1.00 81.44 172 GLY A O 1
ATOM 1397 N N . ALA A 1 173 ? -27.035 -8.098 5.426 1.00 76.19 173 ALA A N 1
ATOM 1398 C CA . ALA A 1 173 ? -26.338 -7.018 4.736 1.00 76.19 173 ALA A CA 1
ATOM 1399 C C . ALA A 1 173 ? -25.524 -7.519 3.532 1.00 76.19 173 ALA A C 1
ATOM 1401 O O . ALA A 1 173 ? -25.211 -6.728 2.652 1.00 76.19 173 ALA A O 1
ATOM 1402 N N . ILE A 1 174 ? -25.209 -8.820 3.454 1.00 68.81 174 ILE A N 1
ATOM 1403 C CA . ILE A 1 174 ? -24.457 -9.436 2.342 1.00 68.81 174 ILE A CA 1
ATOM 1404 C C . ILE A 1 174 ? -25.371 -10.077 1.278 1.00 68.81 174 ILE A C 1
ATOM 1406 O O . ILE A 1 174 ? -24.954 -10.239 0.130 1.00 68.81 174 ILE A O 1
ATOM 1410 N N . THR A 1 175 ? -26.623 -10.410 1.607 1.00 51.19 175 THR A N 1
ATOM 1411 C CA . THR A 1 175 ? -27.468 -11.313 0.800 1.00 51.19 175 THR A CA 1
ATOM 1412 C C . THR A 1 175 ? -28.485 -10.616 -0.116 1.00 51.19 175 THR A C 1
ATOM 1414 O O . THR A 1 175 ? -29.099 -11.283 -0.946 1.00 51.19 175 THR A O 1
ATOM 1417 N N . GLY A 1 176 ? -28.643 -9.288 -0.028 1.00 43.19 176 GLY A N 1
ATOM 1418 C CA . GLY A 1 176 ? -29.743 -8.558 -0.686 1.00 43.19 176 GLY A CA 1
ATOM 1419 C C . GLY A 1 176 ? -29.532 -8.105 -2.138 1.00 43.19 176 GLY A C 1
ATOM 1420 O O . GLY A 1 176 ? -30.504 -7.842 -2.839 1.00 43.19 176 GLY A O 1
ATOM 1421 N N . ASN A 1 177 ? -28.296 -8.001 -2.623 1.00 42.41 177 ASN A N 1
ATOM 1422 C CA . ASN A 1 177 ? -28.004 -7.722 -4.033 1.00 42.41 177 ASN A CA 1
ATOM 1423 C C . ASN A 1 177 ? -26.507 -7.992 -4.267 1.00 42.41 177 ASN A C 1
ATOM 1425 O O . ASN A 1 177 ? -25.691 -7.355 -3.599 1.00 42.41 177 ASN A O 1
ATOM 1429 N N . PRO A 1 178 ? -26.089 -8.892 -5.178 1.00 41.44 178 PRO A N 1
ATOM 1430 C CA . PRO A 1 178 ? -24.691 -9.340 -5.305 1.00 41.44 178 PRO A CA 1
ATOM 1431 C C . PRO A 1 178 ? -23.651 -8.268 -5.693 1.00 41.44 178 PRO A C 1
ATOM 1433 O O . PRO A 1 178 ? -22.524 -8.639 -6.035 1.00 41.44 178 PRO A O 1
ATOM 1436 N N . GLY A 1 179 ? -24.030 -6.987 -5.737 1.00 39.75 179 GLY A N 1
ATOM 1437 C CA . GLY A 1 179 ? -23.289 -5.895 -6.358 1.00 39.75 179 GLY A CA 1
ATOM 1438 C C . GLY A 1 179 ? -22.755 -4.789 -5.438 1.00 39.75 179 GLY A C 1
ATOM 1439 O O . GLY A 1 179 ? -21.818 -4.116 -5.844 1.00 39.75 179 GLY A O 1
ATOM 1440 N N . ASN A 1 180 ? -23.279 -4.603 -4.222 1.00 39.41 180 ASN A N 1
ATOM 1441 C CA . ASN A 1 180 ? -22.983 -3.381 -3.447 1.00 39.41 180 ASN A CA 1
ATOM 1442 C C . ASN A 1 180 ? -21.989 -3.573 -2.292 1.00 39.41 180 ASN A C 1
ATOM 1444 O O . ASN A 1 180 ? -21.579 -2.597 -1.670 1.00 39.41 180 ASN A O 1
ATOM 1448 N N . ASN A 1 181 ? -21.579 -4.812 -2.008 1.00 45.25 181 ASN A N 1
ATOM 1449 C CA . ASN A 1 181 ? -20.726 -5.126 -0.863 1.00 45.25 181 ASN A CA 1
ATOM 1450 C C . ASN A 1 181 ? -19.317 -5.497 -1.325 1.00 45.25 181 ASN A C 1
ATOM 1452 O O . ASN A 1 181 ? -19.095 -6.582 -1.870 1.00 45.25 181 ASN A O 1
ATOM 1456 N N . VAL A 1 182 ? -18.364 -4.597 -1.086 1.00 47.94 182 VAL A N 1
ATOM 1457 C CA . VAL A 1 182 ? -16.951 -4.785 -1.432 1.00 47.94 182 VAL A CA 1
ATOM 1458 C C . VAL A 1 182 ? -16.125 -4.844 -0.154 1.00 47.94 182 VAL A C 1
ATOM 1460 O O . VAL A 1 182 ? -16.083 -3.879 0.603 1.00 47.94 182 VAL A O 1
ATOM 1463 N N . LEU A 1 183 ? -15.438 -5.968 0.071 1.00 43.50 183 LEU A N 1
ATOM 1464 C CA . LEU A 1 183 ? -14.413 -6.085 1.103 1.00 43.50 183 LEU A CA 1
ATOM 1465 C C . LEU A 1 183 ? -13.040 -6.021 0.421 1.00 43.50 183 LEU A C 1
ATOM 1467 O O . LEU A 1 183 ? -12.732 -6.820 -0.463 1.00 43.50 183 LEU A O 1
ATOM 1471 N N . SER A 1 184 ? -12.202 -5.068 0.817 1.00 40.09 184 SER A N 1
ATOM 1472 C CA . SER A 1 184 ? -10.839 -4.933 0.294 1.00 40.09 184 SER A CA 1
ATOM 1473 C C . SER A 1 184 ? -9.831 -5.199 1.408 1.00 40.09 184 SER A C 1
ATOM 1475 O O . SER A 1 184 ? -9.928 -4.602 2.480 1.00 40.09 184 SER A O 1
ATOM 1477 N N . LYS A 1 185 ? -8.868 -6.098 1.163 1.00 37.25 185 LYS A N 1
ATOM 1478 C CA . LYS A 1 185 ? -7.738 -6.367 2.065 1.00 37.25 185 LYS A CA 1
ATOM 1479 C C . LYS A 1 185 ? -6.452 -5.938 1.367 1.00 37.25 185 LYS A C 1
ATOM 1481 O O . LYS A 1 185 ? -6.165 -6.375 0.255 1.00 37.25 185 LYS A O 1
ATOM 1486 N N . ARG A 1 186 ? -5.656 -5.097 2.029 1.00 35.66 186 ARG A N 1
ATOM 1487 C CA . ARG A 1 186 ? -4.313 -4.737 1.564 1.00 35.66 186 ARG A CA 1
ATOM 1488 C C . ARG A 1 186 ? -3.304 -5.725 2.148 1.00 35.66 186 ARG A C 1
ATOM 1490 O O . ARG A 1 186 ? -3.224 -5.867 3.363 1.00 35.66 186 ARG A O 1
ATOM 1497 N N . THR A 1 187 ? -2.527 -6.383 1.296 1.00 28.88 187 THR A N 1
ATOM 1498 C CA . THR A 1 187 ? -1.367 -7.197 1.691 1.00 28.88 187 THR A CA 1
ATOM 1499 C C . THR A 1 187 ? -0.075 -6.492 1.274 1.00 28.88 187 THR A C 1
ATOM 1501 O O . THR A 1 187 ? -0.048 -5.780 0.273 1.00 28.88 187 THR A O 1
ATOM 1504 N N . SER A 1 188 ? 0.990 -6.639 2.066 1.00 27.97 188 SER A N 1
ATOM 1505 C CA . SER A 1 188 ? 2.273 -5.937 1.885 1.00 27.97 188 SER A CA 1
ATOM 1506 C C . SER A 1 188 ? 3.217 -6.585 0.867 1.00 27.97 188 SER A C 1
ATOM 1508 O O . SER A 1 188 ? 4.268 -6.030 0.566 1.00 27.97 188 SER A O 1
ATOM 1510 N N . THR A 1 189 ? 2.874 -7.752 0.327 1.00 24.84 189 THR A N 1
ATOM 1511 C CA . THR A 1 189 ? 3.691 -8.443 -0.671 1.00 24.84 189 THR A CA 1
ATOM 1512 C C . THR A 1 189 ? 3.275 -8.048 -2.085 1.00 24.84 189 THR A C 1
ATOM 1514 O O . THR A 1 189 ? 2.090 -7.899 -2.369 1.00 24.84 189 THR A O 1
ATOM 1517 N N . PHE A 1 190 ? 4.252 -7.943 -2.996 1.00 30.27 190 PHE A N 1
ATOM 1518 C CA . PHE A 1 190 ? 4.127 -7.676 -4.446 1.00 30.27 190 PHE A CA 1
ATOM 1519 C C . PHE A 1 190 ? 3.225 -8.666 -5.228 1.00 30.27 190 PHE A C 1
ATOM 1521 O O . PHE A 1 190 ? 3.250 -8.731 -6.459 1.00 30.27 190 PHE A O 1
ATOM 1528 N N . ARG A 1 191 ? 2.413 -9.467 -4.540 1.00 28.58 191 ARG A N 1
ATOM 1529 C CA . ARG A 1 191 ? 1.385 -10.338 -5.097 1.00 28.58 191 ARG A CA 1
ATOM 1530 C C . ARG A 1 191 ? 0.027 -9.674 -4.874 1.00 28.58 191 ARG A C 1
ATOM 1532 O O . ARG A 1 191 ? -0.593 -9.906 -3.851 1.00 28.58 191 ARG A O 1
ATOM 1539 N N . SER A 1 192 ? -0.366 -8.857 -5.849 1.00 32.56 192 SER A N 1
ATOM 1540 C CA . SER A 1 192 ? -1.729 -8.394 -6.164 1.00 32.56 192 SER A CA 1
ATOM 1541 C C . SER A 1 192 ? -2.604 -7.835 -5.030 1.00 32.56 192 SER A C 1
ATOM 1543 O O . SER A 1 192 ? -2.911 -8.497 -4.044 1.00 32.56 192 SER A O 1
ATOM 1545 N N . LEU A 1 193 ? -3.165 -6.644 -5.259 1.00 35.50 193 LEU A N 1
ATOM 1546 C CA . LEU A 1 193 ? -4.356 -6.196 -4.536 1.00 35.50 193 LEU A CA 1
ATOM 1547 C C . LEU A 1 193 ? -5.504 -7.174 -4.853 1.00 35.50 193 LEU A C 1
ATOM 1549 O O . LEU A 1 193 ? -5.949 -7.255 -5.996 1.00 35.50 193 LEU A O 1
ATOM 1553 N N . CYS A 1 194 ? -5.967 -7.941 -3.865 1.00 33.66 194 CYS A N 1
ATOM 1554 C CA . CYS A 1 194 ? -7.120 -8.826 -4.029 1.00 33.66 194 CYS A CA 1
ATOM 1555 C C . CYS A 1 194 ? -8.359 -8.146 -3.440 1.00 33.66 194 CYS A C 1
ATOM 1557 O O . CYS A 1 194 ? -8.487 -8.010 -2.223 1.00 33.66 194 CYS A O 1
ATOM 1559 N N . VAL A 1 195 ? -9.288 -7.731 -4.302 1.00 36.31 195 VAL A N 1
ATOM 1560 C CA . VAL A 1 195 ? -10.626 -7.319 -3.867 1.00 36.31 195 VAL A CA 1
ATOM 1561 C C . VAL A 1 195 ? -11.435 -8.585 -3.596 1.00 36.31 195 VAL A C 1
ATOM 1563 O O . VAL A 1 195 ? -11.741 -9.354 -4.507 1.00 36.31 195 VAL A O 1
ATOM 1566 N N . ALA A 1 196 ? -11.762 -8.836 -2.331 1.00 34.81 196 ALA A N 1
ATOM 1567 C CA . ALA A 1 196 ? -12.579 -9.974 -1.954 1.00 34.81 196 ALA A CA 1
ATOM 1568 C C . ALA A 1 196 ? -14.056 -9.617 -2.164 1.00 34.81 196 ALA A C 1
ATOM 1570 O O . ALA A 1 196 ? -14.677 -8.902 -1.377 1.00 34.81 196 ALA A O 1
ATOM 1571 N N . ARG A 1 197 ? -14.653 -10.152 -3.233 1.00 41.12 197 ARG A N 1
ATOM 1572 C CA . ARG A 1 197 ? -16.111 -10.180 -3.358 1.00 41.12 197 ARG A CA 1
ATOM 1573 C C . ARG A 1 197 ? -16.666 -11.097 -2.270 1.00 41.12 197 ARG A C 1
ATOM 1575 O O . ARG A 1 197 ? -16.323 -12.279 -2.223 1.00 41.12 197 ARG A O 1
ATOM 1582 N N . VAL A 1 198 ? -17.572 -10.590 -1.438 1.00 38.66 198 VAL A N 1
ATOM 1583 C CA . VAL A 1 198 ? -18.279 -11.401 -0.435 1.00 38.66 198 VAL A CA 1
ATOM 1584 C C . VAL A 1 198 ? -19.398 -12.196 -1.122 1.00 38.66 198 VAL A C 1
ATOM 1586 O O . VAL A 1 198 ? -20.582 -11.944 -0.956 1.00 38.66 198 VAL A O 1
ATOM 1589 N N . SER A 1 199 ? -19.014 -13.130 -1.992 1.00 33.19 199 SER A N 1
ATOM 1590 C CA . SER A 1 199 ? -19.920 -14.014 -2.733 1.00 33.19 199 SER A CA 1
ATOM 1591 C C . SER A 1 199 ? -19.280 -15.393 -2.887 1.00 33.19 199 SER A C 1
ATOM 1593 O O . SER A 1 199 ? -18.937 -15.769 -4.000 1.00 33.19 199 SER A O 1
ATOM 1595 N N . ARG A 1 200 ? -19.067 -16.137 -1.788 1.00 31.25 200 ARG A N 1
ATOM 1596 C CA . ARG A 1 200 ? -18.596 -17.554 -1.722 1.00 31.25 200 ARG A CA 1
ATOM 1597 C C . ARG A 1 200 ? -17.408 -17.978 -2.629 1.00 31.25 200 ARG A C 1
ATOM 1599 O O . ARG A 1 200 ? -17.055 -19.151 -2.660 1.00 31.25 200 ARG A O 1
ATOM 1606 N N . ARG A 1 201 ? -16.780 -17.055 -3.356 1.00 29.14 201 ARG A N 1
ATOM 1607 C CA . ARG A 1 201 ? -15.685 -17.218 -4.311 1.00 29.14 201 ARG A CA 1
ATOM 1608 C C . ARG A 1 201 ? -14.854 -15.944 -4.255 1.00 29.14 201 ARG A C 1
ATOM 1610 O O . ARG A 1 201 ? -15.332 -14.871 -4.617 1.00 29.14 201 ARG A O 1
ATOM 1617 N N . ILE A 1 202 ? -13.612 -16.079 -3.806 1.00 32.38 202 ILE A N 1
ATOM 1618 C CA . ILE A 1 202 ? -12.591 -15.044 -3.960 1.00 32.38 202 ILE A CA 1
ATOM 1619 C C . ILE A 1 202 ? -12.329 -14.926 -5.462 1.00 32.38 202 ILE A C 1
ATOM 1621 O O . ILE A 1 202 ? -11.837 -15.867 -6.083 1.00 32.38 202 ILE A O 1
ATOM 1625 N N . MET A 1 203 ? -12.716 -13.804 -6.061 1.00 33.56 203 MET A N 1
ATOM 1626 C CA . MET A 1 203 ? -12.421 -13.524 -7.461 1.00 33.56 203 MET A CA 1
ATOM 1627 C C . MET A 1 203 ? -11.080 -12.789 -7.502 1.00 33.56 203 MET A C 1
ATOM 1629 O O . MET A 1 203 ? -11.030 -11.574 -7.351 1.00 33.56 203 MET A O 1
ATOM 1633 N N . CYS A 1 204 ? -9.979 -13.528 -7.656 1.00 40.16 204 CYS A N 1
ATOM 1634 C CA . CYS A 1 204 ? -8.709 -12.913 -8.032 1.00 40.16 204 CYS A CA 1
ATOM 1635 C C . CYS A 1 204 ? -8.845 -12.442 -9.480 1.00 40.16 204 CYS A C 1
ATOM 1637 O O . CYS A 1 204 ? -8.796 -13.249 -10.408 1.00 40.16 204 CYS A O 1
ATOM 1639 N N . LEU A 1 205 ? -9.077 -11.145 -9.674 1.00 47.25 205 LEU A N 1
ATOM 1640 C CA . LEU A 1 205 ? -9.007 -10.541 -10.998 1.00 47.25 205 LEU A CA 1
ATOM 1641 C C . LEU A 1 205 ? -7.576 -10.732 -11.523 1.00 47.25 205 LEU A C 1
ATOM 1643 O O . LEU A 1 205 ? -6.609 -10.402 -10.842 1.00 47.25 205 LEU A O 1
ATOM 1647 N N . MET A 1 206 ? -7.434 -11.259 -12.741 1.00 49.38 206 MET A N 1
ATOM 1648 C CA . MET A 1 206 ? -6.155 -11.382 -13.464 1.00 49.38 206 MET A CA 1
ATOM 1649 C C . MET A 1 206 ? -5.670 -10.017 -14.002 1.00 49.38 206 MET A C 1
ATOM 1651 O O . MET A 1 206 ? -5.158 -9.916 -15.112 1.00 49.38 206 MET A O 1
ATOM 1655 N N . TRP A 1 207 ? -5.948 -8.954 -13.247 1.00 61.47 207 TRP A N 1
ATOM 1656 C CA . TRP A 1 207 ? -5.821 -7.556 -13.635 1.00 61.47 207 TRP A CA 1
ATOM 1657 C C . TRP A 1 207 ? -4.780 -6.892 -12.740 1.00 61.47 207 TRP A C 1
ATOM 1659 O O . TRP A 1 207 ? -4.723 -7.149 -11.534 1.00 61.47 207 TRP A O 1
ATOM 1669 N N . SER A 1 208 ? -3.973 -6.023 -13.336 1.00 69.31 208 SER A N 1
ATOM 1670 C CA . SER A 1 208 ? -3.074 -5.135 -12.612 1.00 69.31 208 SER A CA 1
ATOM 1671 C C . SER A 1 208 ? -3.903 -4.056 -11.915 1.00 69.31 208 SER A C 1
ATOM 1673 O O . SER A 1 208 ? -4.461 -3.191 -12.578 1.00 69.31 208 SER A O 1
ATOM 1675 N N . LEU A 1 209 ? -4.020 -4.137 -10.587 1.00 76.19 209 LEU A N 1
ATOM 1676 C CA . LEU A 1 209 ? -4.715 -3.152 -9.752 1.00 76.19 209 LEU A CA 1
ATOM 1677 C C . LEU A 1 209 ? -3.726 -2.437 -8.835 1.00 76.19 209 LEU A C 1
ATOM 1679 O O . LEU A 1 209 ? -2.762 -3.037 -8.348 1.00 76.19 209 LEU A O 1
ATOM 1683 N N . SER A 1 210 ? -4.009 -1.176 -8.531 1.00 80.19 210 SER A N 1
ATOM 1684 C CA . SER A 1 210 ? -3.222 -0.357 -7.620 1.00 80.19 210 SER A CA 1
ATOM 1685 C C . SER A 1 210 ? -4.102 0.400 -6.618 1.00 80.19 210 SER A C 1
ATOM 1687 O O . SER A 1 210 ? -5.330 0.420 -6.686 1.00 80.19 210 SER A O 1
ATOM 1689 N N . HIS A 1 211 ? -3.468 1.047 -5.640 1.00 82.25 211 HIS A N 1
ATOM 1690 C CA . HIS A 1 211 ? -4.192 1.837 -4.644 1.00 82.25 211 HIS A CA 1
ATOM 1691 C C . HIS A 1 211 ? -4.897 3.068 -5.246 1.00 82.25 211 HIS A C 1
ATOM 1693 O O . HIS A 1 211 ? -5.832 3.579 -4.629 1.00 82.25 211 HIS A O 1
ATOM 1699 N N . THR A 1 212 ? -4.481 3.545 -6.428 1.00 87.00 212 THR A N 1
ATOM 1700 C CA . THR A 1 212 ? -5.121 4.692 -7.093 1.00 87.00 212 THR A CA 1
ATOM 1701 C C . THR A 1 212 ? -6.505 4.347 -7.636 1.00 87.00 212 THR A C 1
ATOM 1703 O O . THR A 1 212 ? -7.306 5.254 -7.838 1.00 87.00 212 THR A O 1
ATOM 1706 N N . ASP A 1 213 ? -6.819 3.058 -7.804 1.00 86.12 213 ASP A N 1
ATOM 1707 C CA . ASP A 1 213 ? -8.103 2.563 -8.323 1.00 86.12 213 ASP A CA 1
ATOM 1708 C C . ASP A 1 213 ? -9.207 2.545 -7.254 1.00 86.12 213 ASP A C 1
ATOM 1710 O O . ASP A 1 213 ? -10.398 2.495 -7.558 1.00 86.12 213 ASP A O 1
ATOM 1714 N N . ILE A 1 214 ? -8.839 2.642 -5.974 1.00 85.19 214 ILE A N 1
ATOM 1715 C CA . ILE A 1 214 ? -9.781 2.568 -4.849 1.00 85.19 214 ILE A CA 1
ATOM 1716 C C . ILE A 1 214 ? -10.755 3.758 -4.853 1.00 85.19 214 ILE A C 1
ATOM 1718 O O . ILE A 1 214 ? -11.968 3.568 -4.774 1.00 85.19 214 ILE A O 1
ATOM 1722 N N . ALA A 1 215 ? -10.242 4.985 -4.978 1.00 87.38 215 ALA A N 1
ATOM 1723 C CA . ALA A 1 215 ? -11.065 6.197 -4.980 1.00 87.38 215 ALA A CA 1
ATOM 1724 C C . ALA A 1 215 ? -12.090 6.244 -6.137 1.00 87.38 215 ALA A C 1
ATOM 1726 O O . ALA A 1 215 ? -13.276 6.423 -5.852 1.00 87.38 215 ALA A O 1
ATOM 1727 N N . PRO A 1 216 ? -11.708 6.041 -7.418 1.00 86.31 216 PRO A N 1
ATOM 1728 C CA . PRO A 1 216 ? -12.681 5.995 -8.510 1.00 86.31 216 PRO A CA 1
ATOM 1729 C C . PRO A 1 216 ? -13.688 4.845 -8.362 1.00 86.31 216 PRO A C 1
ATOM 1731 O O . PRO A 1 216 ? -14.854 5.028 -8.701 1.00 86.31 216 PRO A O 1
ATOM 1734 N N . THR A 1 217 ? -13.290 3.704 -7.785 1.00 84.75 217 THR A N 1
ATOM 1735 C CA . THR A 1 217 ? -14.223 2.601 -7.483 1.00 84.75 217 THR A CA 1
ATOM 1736 C C . THR A 1 217 ? -15.304 3.030 -6.493 1.00 84.75 217 THR A C 1
ATOM 1738 O O . THR A 1 217 ? -16.484 2.777 -6.719 1.00 84.75 217 THR A O 1
ATOM 1741 N N . PHE A 1 218 ? -14.941 3.720 -5.409 1.00 84.25 218 PHE A N 1
ATOM 1742 C CA . PHE A 1 218 ? -15.933 4.204 -4.444 1.00 84.25 218 PHE A CA 1
ATOM 1743 C C . PHE A 1 218 ? -16.862 5.262 -5.032 1.00 84.25 218 PHE A C 1
ATOM 1745 O O . PHE A 1 218 ? -18.057 5.241 -4.745 1.00 84.25 218 PHE A O 1
ATOM 1752 N N . LEU A 1 219 ? -16.345 6.149 -5.884 1.00 84.25 219 LEU A N 1
ATOM 1753 C CA . LEU A 1 219 ? -17.172 7.133 -6.581 1.00 84.25 219 LEU A CA 1
ATOM 1754 C C . LEU A 1 219 ? -18.167 6.467 -7.543 1.00 84.25 219 LEU A C 1
ATOM 1756 O O . LEU A 1 219 ? -19.307 6.920 -7.634 1.00 84.25 219 LEU A O 1
ATOM 1760 N N . GLU A 1 220 ? -17.772 5.383 -8.218 1.00 84.38 220 GLU A N 1
ATOM 1761 C CA . GLU A 1 220 ? -18.674 4.589 -9.060 1.00 84.38 220 GLU A CA 1
ATOM 1762 C C . GLU A 1 220 ? -19.756 3.882 -8.231 1.00 84.38 220 GLU A C 1
ATOM 1764 O O . GLU A 1 220 ? -20.938 4.029 -8.541 1.00 84.38 220 GLU A O 1
ATOM 1769 N N . ILE A 1 221 ? -19.387 3.201 -7.136 1.00 82.62 221 ILE A N 1
ATOM 1770 C CA . ILE A 1 221 ? -20.350 2.556 -6.219 1.00 82.62 221 ILE A CA 1
ATOM 1771 C C . ILE A 1 221 ? -21.344 3.582 -5.655 1.00 82.62 221 ILE A C 1
ATOM 1773 O O . ILE A 1 221 ? -22.534 3.299 -5.533 1.00 82.62 221 ILE A O 1
ATOM 1777 N N . ALA A 1 222 ? -20.871 4.787 -5.331 1.00 82.25 222 ALA A N 1
ATOM 1778 C CA . ALA A 1 222 ? -21.700 5.874 -4.819 1.00 82.25 222 ALA A CA 1
ATOM 1779 C C . ALA A 1 222 ? -22.568 6.558 -5.897 1.00 82.25 222 ALA A C 1
ATOM 1781 O O . ALA A 1 222 ? -23.318 7.480 -5.577 1.00 82.25 222 ALA A O 1
ATOM 1782 N N . GLY A 1 223 ? -22.477 6.145 -7.168 1.00 82.94 223 GLY A N 1
ATOM 1783 C CA . GLY A 1 223 ? -23.260 6.715 -8.266 1.00 82.94 223 GLY A CA 1
ATOM 1784 C C . GLY A 1 223 ? -22.851 8.141 -8.650 1.00 82.94 223 GLY A C 1
ATOM 1785 O O . GLY A 1 223 ? -23.649 8.885 -9.223 1.00 82.94 223 GLY A O 1
ATOM 1786 N N . VAL A 1 224 ? -21.620 8.558 -8.336 1.00 85.69 224 VAL A N 1
ATOM 1787 C CA . VAL A 1 224 ? -21.123 9.897 -8.675 1.00 85.69 224 VAL A CA 1
ATOM 1788 C C . VAL A 1 224 ? -20.918 9.990 -10.187 1.00 85.69 224 VAL A C 1
ATOM 1790 O O . VAL A 1 224 ? -20.130 9.243 -10.763 1.00 85.69 224 VAL A O 1
ATOM 1793 N N . GLY A 1 225 ? -21.598 10.934 -10.841 1.00 85.56 225 GLY A N 1
ATOM 1794 C CA . GLY A 1 225 ? -21.521 11.108 -12.295 1.00 85.56 225 GLY A CA 1
ATOM 1795 C C . GLY A 1 225 ? -20.112 11.446 -12.807 1.00 85.56 225 GLY A C 1
ATOM 1796 O O . GLY A 1 225 ? -19.357 12.173 -12.159 1.00 85.56 225 GLY A O 1
ATOM 1797 N N . VAL A 1 226 ? -19.785 10.975 -14.016 1.00 84.56 226 VAL A N 1
ATOM 1798 C CA . VAL A 1 226 ? -18.457 11.102 -14.659 1.00 84.56 226 VAL A CA 1
ATOM 1799 C C . VAL A 1 226 ? -17.940 12.548 -14.688 1.00 84.56 226 VAL A C 1
ATOM 1801 O O . VAL A 1 226 ? -16.775 12.795 -14.383 1.00 84.56 226 VAL A O 1
ATOM 1804 N N . ALA A 1 227 ? -18.807 13.523 -14.981 1.00 86.31 227 ALA A N 1
ATOM 1805 C CA . ALA A 1 227 ? -18.434 14.941 -15.010 1.00 86.31 227 ALA A CA 1
ATOM 1806 C C . ALA A 1 227 ? -17.980 15.473 -13.636 1.00 86.31 227 ALA A C 1
ATOM 1808 O O . ALA A 1 227 ? -17.101 16.329 -13.555 1.00 86.31 227 ALA A O 1
ATOM 1809 N N . THR A 1 228 ? -18.558 14.958 -12.549 1.00 84.69 228 THR A N 1
ATOM 1810 C CA . THR A 1 228 ? -18.136 15.293 -11.184 1.00 84.69 228 THR A CA 1
ATOM 1811 C C . THR A 1 228 ? -16.829 14.591 -10.843 1.00 84.69 228 THR A C 1
ATOM 1813 O O . THR A 1 228 ? -15.931 15.230 -10.302 1.00 84.69 228 THR A O 1
ATOM 1816 N N . GLN A 1 229 ? -16.683 13.315 -11.216 1.00 82.38 229 GLN A N 1
ATOM 1817 C CA . GLN A 1 229 ? -15.448 12.564 -10.977 1.00 82.38 229 GLN A CA 1
ATOM 1818 C C . GLN A 1 229 ? -14.225 13.205 -11.656 1.00 82.38 229 GLN A C 1
ATOM 1820 O O . GLN A 1 229 ? -13.141 13.238 -11.075 1.00 82.38 229 GLN A O 1
ATOM 1825 N N . ALA A 1 230 ? -14.402 13.782 -12.852 1.00 85.50 230 ALA A N 1
ATOM 1826 C CA . ALA A 1 230 ? -13.334 14.450 -13.598 1.00 85.50 230 ALA A CA 1
ATOM 1827 C C . ALA A 1 230 ? -12.657 15.597 -12.819 1.00 85.50 230 ALA A C 1
ATOM 1829 O O . ALA A 1 230 ? -11.479 15.877 -13.043 1.00 85.50 230 ALA A O 1
ATOM 1830 N N . LYS A 1 231 ? -13.360 16.225 -11.863 1.00 85.75 231 LYS A N 1
ATOM 1831 C CA . LYS A 1 231 ? -12.824 17.318 -11.032 1.00 85.75 231 LYS A CA 1
ATOM 1832 C C . LYS A 1 231 ? -11.674 16.869 -10.130 1.00 85.75 231 LYS A C 1
ATOM 1834 O O . LYS A 1 231 ? -10.767 17.653 -9.872 1.00 85.75 231 LYS A O 1
ATOM 1839 N N . TYR A 1 232 ? -11.682 15.609 -9.695 1.00 85.69 232 TYR A N 1
ATOM 1840 C CA . TYR A 1 232 ? -10.693 15.082 -8.752 1.00 85.69 232 TYR A CA 1
ATOM 1841 C C . TYR A 1 232 ? -9.357 14.718 -9.406 1.00 85.69 232 TYR A C 1
ATOM 1843 O O . TYR A 1 232 ? -8.377 14.502 -8.695 1.00 85.69 232 TYR A O 1
ATOM 1851 N N . LYS A 1 233 ? -9.292 14.682 -10.746 1.00 89.69 233 LYS A N 1
ATOM 1852 C CA . LYS A 1 233 ? -8.089 14.312 -11.508 1.00 89.69 233 LYS A CA 1
ATOM 1853 C C . LYS A 1 233 ? -7.473 12.992 -11.024 1.00 89.69 233 LYS A C 1
ATOM 1855 O O . LYS A 1 233 ? -6.316 12.950 -10.621 1.00 89.69 233 LYS A O 1
ATOM 1860 N N . LEU A 1 234 ? -8.296 11.945 -10.991 1.00 89.44 234 LEU A N 1
ATOM 1861 C CA . LEU A 1 234 ? -7.916 10.616 -10.506 1.00 89.44 234 LEU A CA 1
ATOM 1862 C C . LEU A 1 234 ? -7.002 9.917 -11.513 1.00 89.44 234 LEU A C 1
ATOM 1864 O O . LEU A 1 234 ? -7.311 9.915 -12.704 1.00 89.44 234 LEU A O 1
ATOM 1868 N N . ASP A 1 235 ? -5.951 9.278 -11.009 1.00 90.88 235 ASP A N 1
ATOM 1869 C CA . ASP A 1 235 ? -4.966 8.541 -11.804 1.00 90.88 235 ASP A CA 1
ATOM 1870 C C . ASP A 1 235 ? -5.385 7.080 -12.040 1.00 90.88 235 ASP A C 1
ATOM 1872 O O . ASP A 1 235 ? -5.084 6.492 -13.073 1.00 90.88 235 ASP A O 1
ATOM 1876 N N . GLY A 1 236 ? -6.117 6.479 -11.099 1.00 87.31 236 GLY A N 1
ATOM 1877 C CA . GLY A 1 236 ? -6.661 5.126 -11.257 1.00 87.31 236 GLY A CA 1
ATOM 1878 C C . GLY A 1 236 ? -7.975 5.084 -12.031 1.00 87.31 236 GLY A C 1
ATOM 1879 O O . GLY A 1 236 ? -8.559 6.126 -12.341 1.00 87.31 236 GLY A O 1
ATOM 1880 N N . ALA A 1 237 ? -8.471 3.880 -12.301 1.00 84.88 237 ALA A N 1
ATOM 1881 C CA . ALA A 1 237 ? -9.783 3.631 -12.896 1.00 84.88 237 ALA A CA 1
ATOM 1882 C C . ALA A 1 237 ? -10.667 2.799 -11.948 1.00 84.88 237 ALA A C 1
ATOM 1884 O O . ALA A 1 237 ? -10.141 2.083 -11.096 1.00 84.88 237 ALA A O 1
ATOM 1885 N N . PRO A 1 238 ? -12.007 2.873 -12.055 1.00 84.00 238 PRO A N 1
ATOM 1886 C CA . PRO A 1 238 ? -12.871 2.027 -11.244 1.00 84.00 238 PRO A CA 1
ATOM 1887 C C . PRO A 1 238 ? -12.625 0.532 -11.497 1.00 84.00 238 PRO A C 1
ATOM 1889 O O . PRO A 1 238 ? -12.518 0.088 -12.645 1.00 84.00 238 PRO A O 1
ATOM 1892 N N . ILE A 1 239 ? -12.555 -0.246 -10.418 1.00 81.62 239 ILE A N 1
ATOM 1893 C CA . ILE A 1 239 ? -12.389 -1.699 -10.453 1.00 81.62 239 ILE A CA 1
ATOM 1894 C C . ILE A 1 239 ? -13.721 -2.325 -10.895 1.00 81.62 239 ILE A C 1
ATOM 1896 O O . ILE A 1 239 ? -14.729 -2.119 -10.219 1.00 81.62 239 ILE A O 1
ATOM 1900 N N . PRO A 1 240 ? -13.766 -3.138 -11.968 1.00 72.19 240 PRO A N 1
ATOM 1901 C CA . PRO A 1 240 ? -15.011 -3.752 -12.425 1.00 72.19 240 PRO A CA 1
ATOM 1902 C C . PRO A 1 240 ? -15.590 -4.737 -11.393 1.00 72.19 240 PRO A C 1
ATOM 1904 O O . PRO A 1 240 ? -15.009 -5.791 -11.134 1.00 72.19 240 PRO A O 1
ATOM 1907 N N . LEU A 1 241 ? -16.764 -4.429 -10.826 1.00 69.56 241 LEU A N 1
ATOM 1908 C CA . LEU A 1 241 ? -17.391 -5.254 -9.775 1.00 69.56 241 LEU A CA 1
ATOM 1909 C C . LEU A 1 241 ? -18.418 -6.275 -10.301 1.00 69.56 241 LEU A C 1
ATOM 1911 O O . LEU A 1 241 ? -18.639 -7.313 -9.670 1.00 69.56 241 LEU A O 1
ATOM 1915 N N . HIS A 1 242 ? -19.055 -5.998 -11.446 1.00 61.09 242 HIS A N 1
ATOM 1916 C CA . HIS A 1 242 ? -20.256 -6.725 -11.898 1.00 61.09 242 HIS A CA 1
ATOM 1917 C C . HIS A 1 242 ? -20.055 -7.630 -13.122 1.00 61.09 242 HIS A C 1
ATOM 1919 O O . HIS A 1 242 ? -20.839 -8.560 -13.307 1.00 61.09 242 HIS A O 1
ATOM 1925 N N . SER A 1 243 ? -19.000 -7.418 -13.913 1.00 53.78 243 SER A N 1
ATOM 1926 C CA . SER A 1 243 ? -18.714 -8.212 -15.114 1.00 53.78 243 SER A CA 1
ATOM 1927 C C . SER A 1 243 ? -17.356 -8.908 -14.985 1.00 53.78 243 SER A C 1
ATOM 1929 O O . SER A 1 243 ? -16.346 -8.217 -14.881 1.00 53.78 243 SER A O 1
ATOM 1931 N N . PRO A 1 244 ? -17.282 -10.256 -15.044 1.00 48.00 244 PRO A N 1
ATOM 1932 C CA . PRO A 1 244 ? -16.005 -10.982 -15.088 1.00 48.00 244 PRO A CA 1
ATOM 1933 C C . PRO A 1 244 ? -15.223 -10.757 -16.398 1.00 48.00 244 PRO A C 1
ATOM 1935 O O . PRO A 1 244 ? -14.099 -11.227 -16.537 1.00 48.00 244 PRO A O 1
ATOM 1938 N N . LEU A 1 245 ? -15.813 -10.028 -17.347 1.00 42.41 245 LEU A N 1
ATOM 1939 C CA . LEU A 1 245 ? -15.228 -9.615 -18.613 1.00 42.41 245 LEU A CA 1
ATOM 1940 C C . LEU A 1 245 ? -15.543 -8.128 -18.794 1.00 42.41 245 LEU A C 1
ATOM 1942 O O . LEU A 1 245 ? -16.558 -7.771 -19.389 1.00 42.41 245 LEU A O 1
ATOM 1946 N N . ALA A 1 246 ? -14.723 -7.245 -18.231 1.00 43.84 246 ALA A N 1
ATOM 1947 C CA . ALA A 1 246 ? -14.658 -5.908 -18.802 1.00 43.84 246 ALA A CA 1
ATOM 1948 C C . ALA A 1 246 ? -14.060 -6.025 -20.215 1.00 43.84 246 ALA A C 1
ATOM 1950 O O . ALA A 1 246 ? -13.289 -6.943 -20.508 1.00 43.84 246 ALA A O 1
ATOM 1951 N N . THR A 1 247 ? -14.513 -5.152 -21.110 1.00 44.75 247 THR A N 1
ATOM 1952 C CA . THR A 1 247 ? -14.122 -5.144 -22.518 1.00 44.75 247 THR A CA 1
ATOM 1953 C C . THR A 1 247 ? -12.589 -5.109 -22.656 1.00 44.75 247 THR A C 1
ATOM 1955 O O . THR A 1 247 ? -11.925 -4.482 -21.826 1.00 44.75 247 THR A O 1
ATOM 1958 N N . PRO A 1 248 ? -12.008 -5.756 -23.690 1.00 49.09 248 PRO A N 1
ATOM 1959 C CA . PRO A 1 248 ? -10.559 -5.776 -23.942 1.00 49.09 248 PRO A CA 1
ATOM 1960 C C . PRO A 1 248 ? -9.893 -4.392 -23.889 1.00 49.09 248 PRO A C 1
ATOM 1962 O O . PRO A 1 248 ? -8.731 -4.276 -23.522 1.00 49.09 248 PRO A O 1
ATOM 1965 N N . GLU A 1 249 ? -10.661 -3.343 -24.182 1.00 48.81 249 GLU A N 1
ATOM 1966 C CA . GLU A 1 249 ? -10.261 -1.933 -24.175 1.00 48.81 249 GLU A CA 1
ATOM 1967 C C . GLU A 1 249 ? -9.790 -1.395 -22.810 1.00 48.81 249 GLU A C 1
ATOM 1969 O O . GLU A 1 249 ? -9.189 -0.328 -22.769 1.00 48.81 249 GLU A O 1
ATOM 1974 N N . ARG A 1 250 ? -10.043 -2.093 -21.690 1.00 54.06 250 ARG A N 1
ATOM 1975 C CA . ARG A 1 250 ? -9.684 -1.629 -20.330 1.00 54.06 250 ARG A CA 1
ATOM 1976 C C . ARG A 1 250 ? -8.661 -2.494 -19.590 1.00 54.06 250 ARG A C 1
ATOM 1978 O O . ARG A 1 250 ? -8.455 -2.285 -18.394 1.00 54.06 250 ARG A O 1
ATOM 1985 N N . LYS A 1 251 ? -8.033 -3.479 -20.240 1.00 63.78 251 LYS A N 1
ATOM 1986 C CA . LYS A 1 251 ? -7.046 -4.330 -19.560 1.00 63.78 251 LYS A CA 1
ATOM 1987 C C . LYS A 1 251 ? -5.749 -3.542 -19.357 1.00 63.78 251 LYS A C 1
ATOM 1989 O O . LYS A 1 251 ? -4.949 -3.405 -20.275 1.00 63.78 251 LYS A O 1
ATOM 1994 N N . GLN A 1 252 ? -5.546 -3.019 -18.151 1.00 73.00 252 GLN A N 1
ATOM 1995 C CA . GLN A 1 252 ? -4.281 -2.396 -17.783 1.00 73.00 252 GLN A CA 1
ATOM 1996 C C . GLN A 1 252 ? -3.209 -3.482 -17.632 1.00 73.00 252 GLN A C 1
ATOM 1998 O O . GLN A 1 252 ? -3.340 -4.394 -16.812 1.00 73.00 252 GLN A O 1
ATOM 2003 N N . GLU A 1 253 ? -2.156 -3.398 -18.442 1.00 80.50 253 GLU A N 1
ATOM 2004 C CA . GLU A 1 253 ? -1.057 -4.371 -18.434 1.00 80.50 253 GLU A CA 1
ATOM 2005 C C . GLU A 1 253 ? 0.050 -3.995 -17.450 1.00 80.50 253 GLU A C 1
ATOM 2007 O O . GLU A 1 253 ? 0.882 -4.833 -17.116 1.00 80.50 253 GLU A O 1
ATOM 2012 N N . HIS A 1 254 ? 0.076 -2.760 -16.947 1.00 86.69 254 HIS A N 1
ATOM 2013 C CA . HIS A 1 254 ? 1.161 -2.264 -16.106 1.00 86.69 254 HIS A CA 1
ATOM 2014 C C . HIS A 1 254 ? 0.718 -1.855 -14.699 1.00 86.69 254 HIS A C 1
ATOM 2016 O O . HIS A 1 254 ? -0.395 -1.388 -14.477 1.00 86.69 254 HIS A O 1
ATOM 2022 N N . VAL A 1 255 ? 1.640 -1.970 -13.745 1.00 86.56 255 VAL A N 1
ATOM 2023 C CA . VAL A 1 255 ? 1.562 -1.336 -12.425 1.00 86.56 255 VAL A CA 1
ATOM 2024 C C . VAL A 1 255 ? 2.802 -0.477 -12.244 1.00 86.56 255 VAL A C 1
ATOM 2026 O O . VAL A 1 255 ? 3.921 -0.988 -12.310 1.00 86.56 255 VAL A O 1
ATOM 2029 N N . ASN A 1 256 ? 2.601 0.815 -11.996 1.00 87.56 256 ASN A N 1
ATOM 2030 C CA . ASN A 1 256 ? 3.673 1.714 -11.587 1.00 87.56 256 ASN A CA 1
ATOM 2031 C C . ASN A 1 256 ? 3.950 1.554 -10.084 1.00 87.56 256 ASN A C 1
ATOM 2033 O O . ASN A 1 256 ? 3.024 1.500 -9.270 1.00 87.56 256 ASN A O 1
ATOM 2037 N N . VAL A 1 257 ? 5.225 1.492 -9.722 1.00 89.25 257 VAL A N 1
ATOM 2038 C CA . VAL A 1 257 ? 5.709 1.365 -8.349 1.00 89.25 257 VAL A CA 1
ATOM 2039 C C . VAL A 1 257 ? 6.713 2.476 -8.100 1.00 89.25 257 VAL A C 1
ATOM 2041 O O . VAL A 1 257 ? 7.634 2.699 -8.882 1.00 89.25 257 VAL A O 1
ATOM 2044 N N . GLU A 1 258 ? 6.536 3.173 -6.987 1.00 89.56 258 GLU A N 1
ATOM 2045 C CA . GLU A 1 258 ? 7.391 4.287 -6.609 1.00 89.56 258 GLU A CA 1
ATOM 2046 C C . GLU A 1 258 ? 7.902 4.077 -5.192 1.00 89.56 258 GLU A C 1
ATOM 2048 O O . GLU A 1 258 ? 7.129 3.753 -4.287 1.00 89.56 258 GLU A O 1
ATOM 2053 N N . MET A 1 259 ? 9.198 4.296 -5.009 1.00 89.50 259 MET A N 1
ATOM 2054 C CA . MET A 1 259 ? 9.847 4.320 -3.710 1.00 89.50 259 MET A CA 1
ATOM 2055 C C . MET A 1 259 ? 10.664 5.600 -3.600 1.00 89.50 259 MET A C 1
ATOM 2057 O O . MET A 1 259 ? 11.398 5.956 -4.522 1.00 89.50 259 MET A O 1
ATOM 2061 N N . TRP A 1 260 ? 10.536 6.281 -2.465 1.00 88.62 260 TRP A N 1
ATOM 2062 C CA . TRP A 1 260 ? 11.117 7.597 -2.250 1.00 88.62 260 TRP A CA 1
ATOM 2063 C C . TRP A 1 260 ? 11.853 7.661 -0.916 1.00 88.62 260 TRP A C 1
ATOM 2065 O O . TRP A 1 260 ? 11.287 7.379 0.138 1.00 88.62 260 TRP A O 1
ATOM 2075 N N . GLY A 1 261 ? 13.106 8.110 -0.961 1.00 86.06 261 GLY A N 1
ATOM 2076 C CA . GLY A 1 261 ? 13.843 8.531 0.221 1.00 86.06 261 GLY A CA 1
ATOM 2077 C C . GLY A 1 261 ? 14.521 7.385 0.960 1.00 86.06 261 GLY A C 1
ATOM 2078 O O . GLY A 1 261 ? 15.567 6.901 0.527 1.00 86.06 261 GLY A O 1
ATOM 2079 N N . ILE A 1 262 ? 13.994 7.048 2.136 1.00 82.56 262 ILE A N 1
ATOM 2080 C CA . ILE A 1 262 ? 14.658 6.181 3.112 1.00 82.56 262 ILE A CA 1
ATOM 2081 C C . ILE A 1 262 ? 13.783 4.966 3.378 1.00 82.56 262 ILE A C 1
ATOM 2083 O O . ILE A 1 262 ? 12.615 5.111 3.736 1.00 82.56 262 ILE A O 1
ATOM 2087 N N . ILE A 1 263 ? 14.372 3.776 3.292 1.00 81.81 263 ILE A N 1
ATOM 2088 C CA . ILE A 1 263 ? 13.735 2.554 3.776 1.00 81.81 263 ILE A CA 1
ATOM 2089 C C . ILE A 1 263 ? 14.441 2.062 5.036 1.00 81.81 263 ILE A C 1
ATOM 2091 O O . ILE A 1 263 ? 15.668 2.097 5.139 1.00 81.81 263 ILE A O 1
ATOM 2095 N N . LEU A 1 264 ? 13.649 1.607 6.001 1.00 80.19 264 LEU A N 1
ATOM 2096 C CA . LEU A 1 264 ? 14.127 0.869 7.160 1.00 80.19 264 LEU A CA 1
ATOM 2097 C C . LEU A 1 264 ? 13.938 -0.619 6.874 1.00 80.19 264 LEU A C 1
ATOM 2099 O O . LEU A 1 264 ? 12.812 -1.058 6.631 1.00 80.19 264 LEU A O 1
ATOM 2103 N N . SER A 1 265 ? 15.016 -1.399 6.912 1.00 79.56 265 SER A N 1
ATOM 2104 C CA . SER A 1 265 ? 14.869 -2.856 6.940 1.00 79.56 265 SER A CA 1
ATOM 2105 C C . SER A 1 265 ? 14.321 -3.282 8.301 1.00 79.56 265 SER A C 1
ATOM 2107 O O . SER A 1 265 ? 14.788 -2.812 9.333 1.00 79.56 265 SER A O 1
ATOM 2109 N N . GLU A 1 266 ? 13.341 -4.181 8.328 1.00 77.06 266 GLU A N 1
ATOM 2110 C CA . GLU A 1 266 ? 12.771 -4.728 9.564 1.00 77.06 266 GLU A CA 1
ATOM 2111 C C . GLU A 1 266 ? 12.968 -6.249 9.613 1.00 77.06 266 GLU A C 1
ATOM 2113 O O . GLU A 1 266 ? 12.580 -6.957 8.680 1.00 77.06 266 GLU A O 1
ATOM 2118 N N . GLY A 1 267 ? 13.487 -6.767 10.728 1.00 78.38 267 GLY A N 1
ATOM 2119 C CA . GLY A 1 267 ? 13.673 -8.205 10.955 1.00 78.38 267 GLY A CA 1
ATOM 2120 C C . GLY A 1 267 ? 14.846 -8.493 11.890 1.00 78.38 267 GLY A C 1
ATOM 2121 O O . GLY A 1 267 ? 15.527 -7.573 12.331 1.00 78.38 267 GLY A O 1
ATOM 2122 N N . LYS A 1 268 ? 15.146 -9.771 12.164 1.00 74.44 268 LYS A N 1
ATOM 2123 C CA . LYS A 1 268 ? 16.298 -10.164 13.007 1.00 74.44 268 LYS A CA 1
ATOM 2124 C C . LYS A 1 268 ? 17.635 -9.639 12.470 1.00 74.44 268 LYS A C 1
ATOM 2126 O O . LYS A 1 268 ? 18.558 -9.416 13.245 1.00 74.44 268 LYS A O 1
ATOM 2131 N N . HIS A 1 269 ? 17.730 -9.494 11.151 1.00 75.25 269 HIS A N 1
ATOM 2132 C CA . HIS A 1 269 ? 18.901 -8.995 10.431 1.00 75.25 269 HIS A CA 1
ATOM 2133 C C . HIS A 1 269 ? 18.682 -7.579 9.861 1.00 75.25 269 HIS A C 1
ATOM 2135 O O . HIS A 1 269 ? 19.420 -7.173 8.972 1.00 75.25 269 HIS A O 1
ATOM 2141 N N . GLY A 1 270 ? 17.634 -6.875 10.308 1.00 70.38 270 GLY A N 1
ATOM 2142 C CA . GLY A 1 270 ? 17.291 -5.523 9.859 1.00 70.38 270 GLY A CA 1
ATOM 2143 C C . GLY A 1 270 ? 17.752 -4.425 10.824 1.00 70.38 270 GLY A C 1
ATOM 2144 O O . GLY A 1 270 ? 18.612 -4.654 11.666 1.00 70.38 270 GLY A O 1
ATOM 2145 N N . PHE A 1 271 ? 17.109 -3.261 10.712 1.00 73.06 271 PHE A N 1
ATOM 2146 C CA . PHE A 1 271 ? 17.320 -1.965 11.389 1.00 73.06 271 PHE A CA 1
ATOM 2147 C C . PHE A 1 271 ? 18.304 -1.000 10.744 1.00 73.06 271 PHE A C 1
ATOM 2149 O O . PHE A 1 271 ? 18.498 0.107 11.247 1.00 73.06 271 PHE A O 1
ATOM 2156 N N . ASP A 1 272 ? 18.824 -1.359 9.578 1.00 80.81 272 ASP A N 1
ATOM 2157 C CA . ASP A 1 272 ? 19.578 -0.422 8.765 1.00 80.81 272 ASP A CA 1
ATOM 2158 C C . ASP A 1 272 ? 18.631 0.545 8.048 1.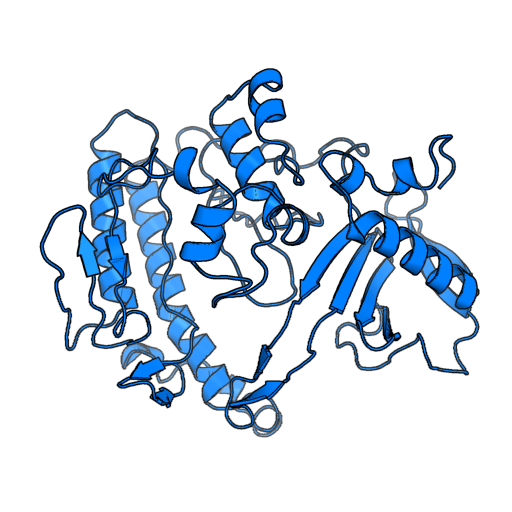00 80.81 272 ASP A C 1
ATOM 2160 O O . ASP A 1 272 ? 17.649 0.149 7.405 1.00 80.81 272 ASP A O 1
ATOM 2164 N N . LEU A 1 273 ? 18.944 1.833 8.180 1.00 83.00 273 LEU A N 1
ATOM 2165 C CA . LEU A 1 273 ? 18.346 2.895 7.386 1.00 83.00 273 LEU A CA 1
ATOM 2166 C C . LEU A 1 273 ? 19.143 3.028 6.094 1.00 83.00 273 LEU A C 1
ATOM 2168 O O . LEU A 1 273 ? 20.286 3.489 6.092 1.00 83.00 273 LEU A O 1
ATOM 2172 N N . TYR A 1 274 ? 18.522 2.654 4.983 1.00 84.06 274 TYR A N 1
ATOM 2173 C CA . TYR A 1 274 ? 19.110 2.846 3.667 1.00 84.06 274 TYR A CA 1
ATOM 2174 C C . TYR A 1 274 ? 18.699 4.213 3.145 1.00 84.06 274 TYR A C 1
ATOM 2176 O O . TYR A 1 274 ? 17.563 4.434 2.720 1.00 84.06 274 TYR A O 1
ATOM 2184 N N . HIS A 1 275 ? 19.644 5.143 3.215 1.00 81.19 275 HIS A N 1
ATOM 2185 C CA . HIS A 1 275 ? 19.527 6.445 2.577 1.00 81.19 275 HIS A CA 1
ATOM 2186 C C . HIS A 1 275 ? 19.687 6.305 1.057 1.00 81.19 275 HIS A C 1
ATOM 2188 O O . HIS A 1 275 ? 20.334 5.375 0.581 1.00 81.19 275 HIS A O 1
ATOM 2194 N N . ASN A 1 276 ? 19.115 7.242 0.298 1.00 83.75 276 ASN A N 1
ATOM 2195 C CA . ASN A 1 276 ? 19.122 7.242 -1.172 1.00 83.75 276 ASN A CA 1
ATOM 2196 C C . ASN A 1 276 ? 18.440 6.016 -1.799 1.00 83.75 276 ASN A C 1
ATOM 2198 O O . ASN A 1 276 ? 18.803 5.582 -2.888 1.00 83.75 276 ASN A O 1
ATOM 2202 N N . HIS A 1 277 ? 17.416 5.481 -1.139 1.00 87.56 277 HIS A N 1
ATOM 2203 C CA . HIS A 1 277 ? 16.667 4.322 -1.603 1.00 87.56 277 HIS A CA 1
ATOM 2204 C C . HIS A 1 277 ? 15.494 4.736 -2.506 1.00 87.56 277 HIS A C 1
ATOM 2206 O O . HIS A 1 277 ? 14.360 4.319 -2.302 1.00 87.56 277 HIS A O 1
ATOM 2212 N N . THR A 1 278 ? 15.752 5.611 -3.481 1.00 90.88 278 THR A N 1
ATOM 2213 C CA . THR A 1 278 ? 14.723 6.125 -4.395 1.00 90.88 278 THR A CA 1
ATOM 2214 C C . THR A 1 278 ? 14.806 5.400 -5.731 1.00 90.88 278 THR A C 1
ATOM 2216 O O . THR A 1 278 ? 15.847 5.429 -6.393 1.00 90.88 278 THR A O 1
ATOM 2219 N N . TYR A 1 279 ? 13.695 4.802 -6.152 1.00 93.12 279 TYR A N 1
ATOM 2220 C CA . TYR A 1 279 ? 13.568 4.154 -7.453 1.00 93.12 279 TYR A CA 1
ATOM 2221 C C . TYR A 1 279 ? 12.147 4.276 -7.998 1.00 93.12 279 TYR A C 1
ATOM 2223 O O . TYR A 1 279 ? 11.173 4.467 -7.261 1.00 93.12 279 TYR A O 1
ATOM 2231 N N . LYS A 1 280 ? 12.027 4.116 -9.314 1.00 93.75 280 LYS A N 1
ATOM 2232 C CA . LYS A 1 280 ? 10.751 3.823 -9.967 1.00 93.75 280 LYS A CA 1
ATOM 2233 C C . LYS A 1 280 ? 10.829 2.449 -10.601 1.00 93.75 280 LYS A C 1
ATOM 2235 O O . LYS A 1 280 ? 11.869 2.065 -11.127 1.00 93.75 280 LYS A O 1
ATOM 2240 N N . ALA A 1 281 ? 9.729 1.719 -10.546 1.00 94.00 281 ALA A N 1
ATOM 2241 C CA . ALA A 1 281 ? 9.621 0.429 -11.189 1.00 94.00 281 ALA A CA 1
ATOM 2242 C C . ALA A 1 281 ? 8.291 0.300 -11.921 1.00 94.00 281 ALA A C 1
ATOM 2244 O O . ALA A 1 281 ? 7.273 0.856 -11.512 1.00 94.00 281 ALA A O 1
ATOM 2245 N N . VAL A 1 282 ? 8.298 -0.464 -13.003 1.00 92.50 282 VAL A N 1
ATOM 2246 C CA . VAL A 1 282 ? 7.096 -0.863 -13.719 1.00 92.50 282 VAL A CA 1
ATOM 2247 C C . VAL A 1 282 ? 7.025 -2.377 -13.738 1.00 92.50 282 VAL A C 1
ATOM 2249 O O . VAL A 1 282 ? 7.972 -3.071 -14.113 1.00 92.50 282 VAL A O 1
ATOM 2252 N N . ARG A 1 283 ? 5.875 -2.900 -13.323 1.00 90.81 283 ARG A N 1
ATOM 2253 C CA . ARG A 1 283 ? 5.530 -4.295 -13.554 1.00 90.81 283 ARG A CA 1
ATOM 2254 C C . ARG A 1 283 ? 4.636 -4.370 -14.772 1.00 90.81 283 ARG A C 1
ATOM 2256 O O . ARG A 1 283 ? 3.573 -3.769 -14.744 1.00 90.81 283 ARG A O 1
ATOM 2263 N N . VAL A 1 284 ? 5.041 -5.109 -15.797 1.00 90.19 284 VAL A N 1
ATOM 2264 C CA . VAL A 1 284 ? 4.233 -5.357 -16.999 1.00 90.19 284 VAL A CA 1
ATOM 2265 C C . VAL A 1 284 ? 3.777 -6.811 -16.979 1.00 90.19 284 VAL A C 1
ATOM 2267 O O . VAL A 1 284 ? 4.577 -7.712 -16.729 1.00 90.19 284 VAL A O 1
ATOM 2270 N N . ILE A 1 285 ? 2.487 -7.049 -17.181 1.00 86.38 285 ILE A N 1
ATOM 2271 C CA . ILE A 1 285 ? 1.838 -8.354 -17.085 1.00 86.38 285 ILE A CA 1
ATOM 2272 C C . ILE A 1 285 ? 0.903 -8.508 -18.279 1.00 86.38 285 ILE A C 1
ATOM 2274 O O . ILE A 1 285 ? -0.063 -7.762 -18.419 1.00 86.38 285 ILE A O 1
ATOM 2278 N N . GLY A 1 286 ? 1.170 -9.520 -19.095 1.00 82.56 286 GLY A N 1
ATOM 2279 C CA . GLY A 1 286 ? 0.289 -9.938 -20.175 1.00 82.56 286 GLY A CA 1
ATOM 2280 C C . GLY A 1 286 ? 0.043 -11.440 -20.144 1.00 82.56 286 GLY A C 1
ATOM 2281 O O . GLY A 1 286 ? 0.417 -12.152 -19.209 1.00 82.56 286 GLY A O 1
ATOM 2282 N N . GLU A 1 287 ? -0.613 -11.946 -21.182 1.00 79.81 287 GLU A N 1
ATOM 2283 C CA . GLU A 1 287 ? -0.842 -13.383 -21.326 1.00 79.81 287 GLU A CA 1
ATOM 2284 C C . GLU A 1 287 ? 0.419 -14.063 -21.865 1.00 79.81 287 GLU A C 1
ATOM 2286 O O . GLU A 1 287 ? 0.719 -13.986 -23.053 1.00 79.81 287 GLU A O 1
ATOM 2291 N N . GLY A 1 288 ? 1.156 -14.726 -20.968 1.00 79.94 288 GLY A N 1
ATOM 2292 C CA . GLY A 1 288 ? 2.375 -15.476 -21.294 1.00 79.94 288 GLY A CA 1
ATOM 2293 C C . GLY A 1 288 ? 3.691 -14.757 -20.979 1.00 79.94 288 GLY A C 1
ATOM 2294 O O . GLY A 1 288 ? 4.750 -15.374 -21.103 1.00 79.94 288 GLY A O 1
ATOM 2295 N N . TYR A 1 289 ? 3.640 -13.503 -20.518 1.00 87.12 289 TYR A N 1
ATOM 2296 C CA . TYR A 1 289 ? 4.813 -12.738 -20.090 1.00 87.12 289 TYR A CA 1
ATOM 2297 C C . TYR A 1 289 ? 4.537 -11.912 -18.831 1.00 87.12 289 TYR A C 1
ATOM 2299 O O . TYR A 1 289 ? 3.430 -11.421 -18.604 1.00 87.12 289 TYR A O 1
ATOM 2307 N N . SER A 1 290 ? 5.571 -11.732 -18.011 1.00 90.44 290 SER A N 1
ATOM 2308 C CA . SER A 1 290 ? 5.546 -10.802 -16.889 1.00 90.44 290 SER A CA 1
ATOM 2309 C C . SER A 1 290 ? 6.956 -10.304 -16.608 1.00 90.44 290 SER A C 1
ATOM 2311 O O . SER A 1 290 ? 7.856 -11.105 -16.384 1.00 90.44 290 SER A O 1
ATOM 2313 N N . PHE A 1 291 ? 7.139 -8.988 -16.600 1.00 93.00 291 PHE A N 1
ATOM 2314 C CA . PHE A 1 291 ? 8.426 -8.352 -16.336 1.00 93.00 291 PHE A CA 1
ATOM 2315 C C . PHE A 1 291 ? 8.321 -7.399 -15.152 1.00 93.00 291 PHE A C 1
ATOM 2317 O O . PHE A 1 291 ? 7.321 -6.693 -15.006 1.00 93.00 291 PHE A O 1
ATOM 2324 N N . LEU A 1 292 ? 9.361 -7.372 -14.323 1.00 94.44 292 LEU A N 1
ATOM 2325 C CA . LEU A 1 292 ? 9.601 -6.316 -13.346 1.00 94.44 292 LEU A CA 1
ATOM 2326 C C . LEU A 1 292 ? 10.843 -5.548 -13.784 1.00 94.44 292 LEU A C 1
ATOM 2328 O O . LEU A 1 292 ? 11.918 -6.135 -13.889 1.00 94.44 292 LEU A O 1
ATOM 2332 N N . TYR A 1 293 ? 10.673 -4.256 -14.044 1.00 95.81 293 TYR A N 1
ATOM 2333 C CA . TYR A 1 293 ? 11.749 -3.355 -14.426 1.00 95.81 293 TYR A CA 1
ATOM 2334 C C . TYR A 1 293 ? 11.879 -2.228 -13.413 1.00 95.81 293 TYR A C 1
ATOM 2336 O O . TYR A 1 293 ? 10.887 -1.556 -13.142 1.00 95.81 293 TYR A O 1
ATOM 2344 N N . THR A 1 294 ? 13.080 -2.008 -12.890 1.00 95.81 294 THR A N 1
ATOM 2345 C CA . THR A 1 294 ? 13.365 -1.021 -11.845 1.00 95.81 294 THR A CA 1
ATOM 2346 C C . THR A 1 294 ? 14.534 -0.141 -12.258 1.00 95.81 294 THR A C 1
ATOM 2348 O O . THR A 1 294 ? 15.549 -0.646 -12.732 1.00 95.81 294 THR A O 1
ATOM 2351 N N . VAL A 1 295 ? 14.402 1.165 -12.026 1.00 95.50 295 VAL A N 1
ATOM 2352 C CA . VAL A 1 295 ? 15.448 2.166 -12.250 1.00 95.50 295 VAL A CA 1
ATOM 2353 C C . VAL A 1 295 ? 15.647 2.988 -10.986 1.00 95.50 295 VAL A C 1
ATOM 2355 O O . VAL A 1 295 ? 14.724 3.652 -10.499 1.00 95.50 295 VAL A O 1
ATOM 2358 N N . TRP A 1 296 ? 16.866 2.948 -10.464 1.00 94.06 296 TRP A N 1
ATOM 2359 C CA . TRP A 1 296 ? 17.288 3.706 -9.293 1.00 94.06 296 TRP A CA 1
ATOM 2360 C C . TRP A 1 296 ? 17.698 5.126 -9.681 1.00 94.06 296 TRP A C 1
ATOM 2362 O O . TRP A 1 296 ? 18.198 5.373 -10.778 1.00 94.06 296 TRP A O 1
ATOM 2372 N N . CYS A 1 297 ? 17.544 6.086 -8.766 1.00 90.62 297 CYS A N 1
ATOM 2373 C CA . CYS A 1 297 ? 18.014 7.456 -9.007 1.00 90.62 297 CYS A CA 1
ATOM 2374 C C . CYS A 1 297 ? 19.538 7.563 -9.184 1.00 90.62 297 CYS A C 1
ATOM 2376 O O . CYS A 1 297 ? 20.009 8.532 -9.775 1.00 90.62 297 CYS A O 1
ATOM 2378 N N . SER A 1 298 ? 20.296 6.586 -8.689 1.00 91.25 298 SER A N 1
ATOM 2379 C CA . SER A 1 298 ? 21.743 6.451 -8.884 1.00 91.25 298 SER A CA 1
ATOM 2380 C C . SER A 1 298 ? 22.129 5.865 -10.253 1.00 91.25 298 SER A C 1
ATOM 2382 O O . SER A 1 298 ? 23.303 5.900 -10.616 1.00 91.25 298 SER A O 1
ATOM 2384 N N . GLY A 1 299 ? 21.150 5.443 -11.063 1.00 91.56 299 GLY A N 1
ATOM 2385 C CA . GLY A 1 299 ? 21.337 5.005 -12.448 1.00 91.56 299 GLY A CA 1
ATOM 2386 C C . GLY A 1 299 ? 21.433 3.490 -12.636 1.00 91.56 299 GLY A C 1
ATOM 2387 O O . GLY A 1 299 ? 21.556 3.028 -13.770 1.00 91.56 299 GLY A O 1
ATOM 2388 N N . GLU A 1 300 ? 21.364 2.698 -11.569 1.00 93.62 300 GLU A N 1
ATOM 2389 C CA . GLU A 1 300 ? 21.296 1.242 -11.642 1.00 93.62 300 GLU A CA 1
ATOM 2390 C C . GLU A 1 300 ? 19.934 0.780 -12.157 1.00 93.62 300 GLU A C 1
ATOM 2392 O O . GLU A 1 300 ? 18.892 1.388 -11.891 1.00 93.62 300 GLU A O 1
ATOM 2397 N N . HIS A 1 301 ? 19.962 -0.334 -12.881 1.00 94.62 301 HIS A N 1
ATOM 2398 C CA . HIS A 1 301 ? 18.799 -0.921 -13.520 1.00 94.62 301 HIS A CA 1
ATOM 2399 C C . HIS A 1 301 ? 18.686 -2.398 -13.167 1.00 94.62 301 HIS A C 1
ATOM 2401 O O . HIS A 1 301 ? 19.674 -3.144 -13.151 1.00 94.62 3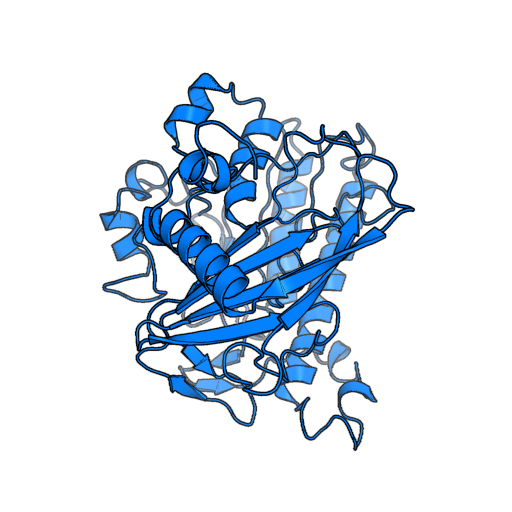01 HIS A O 1
ATOM 2407 N N . GLU A 1 302 ? 17.455 -2.834 -12.947 1.00 95.25 302 GLU A N 1
ATOM 2408 C CA . GLU A 1 302 ? 17.131 -4.232 -12.723 1.00 95.25 302 GLU A CA 1
ATOM 2409 C C . GLU A 1 302 ? 15.980 -4.651 -13.625 1.00 95.25 302 GLU A C 1
ATOM 2411 O O . GLU A 1 302 ? 14.980 -3.945 -13.747 1.00 95.25 302 GLU A O 1
ATOM 2416 N N . LEU A 1 303 ? 16.129 -5.807 -14.266 1.00 95.25 303 LEU A N 1
ATOM 2417 C CA . LEU A 1 303 ? 15.100 -6.411 -15.099 1.00 95.25 303 LEU A CA 1
ATOM 2418 C C . LEU A 1 303 ? 14.982 -7.890 -14.742 1.00 95.25 303 LEU A C 1
ATOM 2420 O O . LEU A 1 303 ? 15.970 -8.619 -14.824 1.00 95.25 303 LEU A O 1
ATOM 2424 N N . TYR A 1 304 ? 13.771 -8.324 -14.400 1.00 93.94 304 TYR A N 1
ATOM 2425 C CA . TYR A 1 304 ? 13.461 -9.713 -14.067 1.00 93.94 304 TYR A CA 1
ATOM 2426 C C . TYR A 1 304 ? 12.299 -10.227 -14.912 1.00 93.94 304 TYR A C 1
ATOM 2428 O O . TYR A 1 304 ? 11.269 -9.559 -15.053 1.00 93.94 304 TYR A O 1
ATOM 2436 N N . ASP A 1 305 ? 12.455 -11.436 -15.446 1.00 92.06 305 ASP A N 1
ATOM 2437 C CA . ASP A 1 305 ? 11.362 -12.218 -16.019 1.00 92.06 305 ASP A CA 1
ATOM 2438 C C . ASP A 1 305 ? 10.623 -12.920 -14.879 1.00 92.06 305 ASP A C 1
ATOM 2440 O O . ASP A 1 305 ? 11.070 -13.931 -14.353 1.00 92.06 305 ASP A O 1
ATOM 2444 N N . MET A 1 306 ? 9.468 -12.392 -14.499 1.00 90.12 306 MET A N 1
ATOM 2445 C CA . MET A 1 306 ? 8.696 -12.878 -13.358 1.00 90.12 306 MET A CA 1
ATOM 2446 C C . MET A 1 306 ? 7.975 -14.207 -13.632 1.00 90.12 306 MET A C 1
ATOM 2448 O O . MET A 1 306 ? 7.416 -14.786 -12.698 1.00 90.12 306 MET A O 1
ATOM 2452 N N . VAL A 1 307 ? 7.947 -14.681 -14.885 1.00 89.00 307 VAL A N 1
ATOM 2453 C CA . VAL A 1 307 ? 7.405 -16.002 -15.241 1.00 89.00 307 VAL A CA 1
ATOM 2454 C C . VAL A 1 307 ? 8.441 -17.078 -14.939 1.00 89.00 307 VAL A C 1
ATOM 2456 O O . VAL A 1 307 ? 8.123 -18.064 -14.275 1.00 89.00 307 VAL A O 1
ATOM 2459 N N . ASN A 1 308 ? 9.676 -16.877 -15.400 1.00 88.94 308 ASN A N 1
ATOM 2460 C CA . ASN A 1 308 ? 10.754 -17.861 -15.266 1.00 88.94 308 ASN A CA 1
ATOM 2461 C C . ASN A 1 308 ? 11.602 -17.668 -13.998 1.00 88.94 308 ASN A C 1
ATOM 2463 O O . ASN A 1 308 ? 12.182 -18.626 -13.490 1.00 88.94 308 ASN A O 1
ATOM 2467 N N . ASP A 1 309 ? 11.639 -16.451 -13.461 1.00 89.62 309 ASP A N 1
ATOM 2468 C CA . ASP A 1 309 ? 12.343 -16.058 -12.242 1.00 89.62 309 ASP A CA 1
ATOM 2469 C C . ASP A 1 309 ? 11.392 -15.321 -11.273 1.00 89.62 309 ASP A C 1
ATOM 2471 O O . ASP A 1 309 ? 11.535 -14.127 -10.995 1.00 89.62 309 ASP A O 1
ATOM 2475 N N . PRO A 1 310 ? 10.389 -16.022 -10.708 1.00 88.00 310 PRO A N 1
ATOM 2476 C CA . PRO A 1 310 ? 9.429 -15.418 -9.782 1.00 88.00 310 PRO A CA 1
ATOM 2477 C C . PRO A 1 310 ? 10.066 -14.919 -8.473 1.00 88.00 310 PRO A C 1
ATOM 2479 O O . PRO A 1 310 ? 9.416 -14.198 -7.709 1.00 88.00 310 PRO A O 1
ATOM 2482 N N . TRP A 1 311 ? 11.311 -15.315 -8.202 1.00 86.88 311 TRP A N 1
ATOM 2483 C CA . TRP A 1 311 ? 12.072 -14.961 -7.007 1.00 86.88 311 TRP A CA 1
ATOM 2484 C C . TRP A 1 311 ? 13.069 -13.821 -7.241 1.00 86.88 311 TRP A C 1
ATOM 2486 O O . TRP A 1 311 ? 13.692 -13.398 -6.275 1.00 86.88 311 TRP A O 1
ATOM 2496 N N . GLN A 1 312 ? 13.165 -13.296 -8.470 1.00 91.12 312 GLN A N 1
ATOM 2497 C CA . GLN A 1 312 ? 14.003 -12.142 -8.831 1.00 91.12 312 GLN A CA 1
ATOM 2498 C C . GLN A 1 312 ? 15.489 -12.366 -8.509 1.00 91.12 312 GLN A C 1
ATOM 2500 O O . GLN A 1 312 ? 16.176 -11.493 -7.984 1.00 91.12 312 GLN A O 1
ATOM 2505 N N . MET A 1 313 ? 15.990 -13.568 -8.785 1.00 90.50 313 MET A N 1
ATOM 2506 C CA . MET A 1 313 ? 17.367 -13.954 -8.480 1.00 90.50 313 MET A CA 1
ATOM 2507 C C . MET A 1 313 ? 18.335 -13.684 -9.637 1.00 90.50 313 MET A C 1
ATOM 2509 O O . MET A 1 313 ? 19.546 -13.629 -9.416 1.00 90.50 313 MET A O 1
ATOM 2513 N N . LYS A 1 314 ? 17.836 -13.534 -10.869 1.00 90.69 314 LYS A N 1
ATOM 2514 C CA . LYS A 1 314 ? 18.638 -13.323 -12.079 1.00 90.69 314 LYS A CA 1
ATOM 2515 C C . LYS A 1 314 ? 18.254 -12.000 -12.745 1.00 90.69 314 LYS A C 1
ATOM 2517 O O . LYS A 1 314 ? 17.311 -11.936 -13.529 1.00 90.69 314 LYS A O 1
ATOM 2522 N N . ASN A 1 315 ? 19.047 -10.957 -12.497 1.00 92.75 315 ASN A N 1
ATOM 2523 C CA . ASN A 1 315 ? 18.907 -9.680 -13.198 1.00 92.75 315 ASN A CA 1
ATOM 2524 C C . ASN A 1 315 ? 19.381 -9.816 -14.659 1.00 92.75 315 ASN A C 1
ATOM 2526 O O . ASN A 1 315 ? 20.584 -9.844 -14.934 1.00 92.75 315 ASN A O 1
ATOM 2530 N N . ILE A 1 316 ? 18.443 -9.881 -15.606 1.00 92.31 316 ILE A N 1
ATOM 2531 C CA . ILE A 1 316 ? 18.746 -10.036 -17.039 1.00 92.31 316 ILE A CA 1
ATOM 2532 C C . ILE A 1 316 ? 19.200 -8.722 -17.697 1.00 92.31 316 ILE A C 1
ATOM 2534 O O . ILE A 1 316 ? 19.696 -8.739 -18.823 1.00 92.31 316 ILE A O 1
ATOM 2538 N N . TYR A 1 317 ? 19.101 -7.581 -16.999 1.00 90.06 317 TYR A N 1
ATOM 2539 C CA . TYR A 1 317 ? 19.571 -6.291 -17.515 1.00 90.06 317 TYR A CA 1
ATOM 2540 C C . TYR A 1 317 ? 21.085 -6.286 -17.767 1.00 90.06 317 TYR A C 1
ATOM 2542 O O . TYR A 1 317 ? 21.536 -5.766 -18.785 1.00 90.06 317 TYR A O 1
ATOM 2550 N N . ILE A 1 318 ? 21.853 -6.882 -16.848 1.00 84.88 318 ILE A N 1
ATOM 2551 C CA . ILE A 1 318 ? 23.325 -6.878 -16.848 1.00 84.88 318 ILE A CA 1
ATOM 2552 C C . ILE A 1 318 ? 23.950 -8.183 -17.360 1.00 84.88 318 ILE A C 1
ATOM 2554 O O . ILE A 1 318 ? 25.155 -8.234 -17.572 1.00 84.88 318 ILE A O 1
ATOM 2558 N N . ASN A 1 319 ? 23.167 -9.248 -17.547 1.00 77.25 319 ASN A N 1
ATOM 2559 C CA . ASN A 1 319 ? 23.713 -10.556 -17.907 1.00 77.25 319 ASN A CA 1
ATOM 2560 C C . ASN A 1 319 ? 24.128 -10.605 -19.390 1.00 77.25 319 ASN A C 1
ATOM 2562 O O . ASN A 1 319 ? 23.270 -10.579 -20.269 1.00 77.25 319 ASN A O 1
ATOM 2566 N N . GLU A 1 320 ? 25.428 -10.628 -19.683 1.00 64.75 320 GLU A N 1
ATOM 2567 C CA . GLU A 1 320 ? 25.965 -10.585 -21.056 1.00 64.75 320 GLU A CA 1
ATOM 2568 C C . GLU A 1 320 ? 25.531 -11.777 -21.926 1.00 64.75 320 GLU A C 1
ATOM 2570 O O . GLU A 1 320 ? 25.422 -11.623 -23.142 1.00 64.75 320 GLU A O 1
ATOM 2575 N N . ASP A 1 321 ? 25.187 -12.916 -21.319 1.00 70.00 321 ASP A N 1
ATOM 2576 C CA . ASP A 1 321 ? 24.755 -14.122 -22.039 1.00 70.00 321 ASP A CA 1
ATOM 2577 C C . ASP A 1 321 ? 23.323 -14.009 -22.608 1.00 70.00 321 ASP A C 1
ATOM 2579 O O . ASP A 1 321 ? 22.930 -14.774 -23.493 1.00 70.00 321 ASP A O 1
ATOM 2583 N N . ASP A 1 322 ? 22.529 -13.043 -22.131 1.00 69.50 322 ASP A N 1
ATOM 2584 C CA . ASP A 1 322 ? 21.124 -12.852 -22.505 1.00 69.50 322 ASP A CA 1
ATOM 2585 C C . ASP A 1 322 ? 20.962 -11.710 -23.534 1.00 69.50 322 ASP A C 1
ATOM 2587 O O . ASP A 1 322 ? 20.245 -10.732 -23.308 1.00 69.50 322 ASP A O 1
ATOM 2591 N N . GLU A 1 323 ? 21.615 -11.811 -24.699 1.00 84.38 323 GLU A N 1
ATOM 2592 C CA . GLU A 1 323 ? 21.468 -10.815 -25.783 1.00 84.38 323 GLU A CA 1
ATOM 2593 C C . GLU A 1 323 ? 20.012 -10.719 -26.288 1.00 84.38 323 GLU A C 1
ATOM 2595 O O . GLU A 1 323 ? 19.557 -9.669 -26.750 1.00 84.38 323 GLU A O 1
ATOM 2600 N N . HIS A 1 324 ? 19.256 -11.812 -26.156 1.00 89.12 324 HIS A N 1
ATOM 2601 C CA . HIS A 1 324 ? 17.866 -11.917 -26.583 1.00 89.12 324 HIS A CA 1
ATOM 2602 C C . HIS A 1 324 ? 16.974 -12.426 -25.452 1.00 89.12 324 HIS A C 1
ATOM 2604 O O . HIS A 1 324 ? 17.261 -13.450 -24.830 1.00 89.12 324 HIS A O 1
ATOM 2610 N N . VAL A 1 325 ? 15.835 -11.765 -25.258 1.00 88.88 325 VAL A N 1
ATOM 2611 C CA . VAL A 1 325 ? 14.792 -12.179 -24.316 1.00 88.88 325 VAL A CA 1
ATOM 2612 C C . VAL A 1 325 ? 13.702 -12.919 -25.082 1.00 88.88 325 VAL A C 1
ATOM 2614 O O . VAL A 1 325 ? 13.271 -12.481 -26.153 1.00 88.88 325 VAL A O 1
ATOM 2617 N N . ARG A 1 326 ? 13.270 -14.062 -24.541 1.00 89.25 326 ARG A N 1
ATOM 2618 C CA . ARG A 1 326 ? 12.237 -14.917 -25.133 1.00 89.25 326 ARG A CA 1
ATOM 2619 C C . ARG A 1 326 ? 11.033 -14.974 -24.214 1.00 89.25 326 ARG A C 1
ATOM 2621 O O . ARG A 1 326 ? 11.176 -15.335 -23.053 1.00 89.25 326 ARG A O 1
ATOM 2628 N N . PHE A 1 327 ? 9.860 -14.663 -24.741 1.00 87.44 327 PHE A N 1
ATOM 2629 C CA . PHE A 1 327 ? 8.611 -14.751 -23.993 1.00 87.44 327 PHE A CA 1
ATOM 2630 C C . PHE A 1 327 ? 7.453 -15.109 -24.915 1.00 87.44 327 PHE A C 1
ATOM 2632 O O . PHE A 1 327 ? 7.551 -15.020 -26.138 1.00 87.44 327 PHE A O 1
ATOM 2639 N N . ASN A 1 328 ? 6.359 -15.557 -24.316 1.00 83.56 328 ASN A N 1
ATOM 2640 C CA . ASN A 1 328 ? 5.175 -15.974 -25.043 1.00 83.56 328 ASN A CA 1
ATOM 2641 C C . ASN A 1 328 ? 4.117 -14.873 -24.974 1.00 83.56 328 ASN A C 1
ATOM 2643 O O . ASN A 1 328 ? 3.935 -14.258 -23.928 1.00 83.56 328 ASN A O 1
ATOM 2647 N N . VAL A 1 329 ? 3.419 -14.642 -26.080 1.00 78.69 329 VAL A N 1
ATOM 2648 C CA . VAL A 1 329 ? 2.301 -13.697 -26.158 1.00 78.69 329 VAL A CA 1
ATOM 2649 C C . VAL A 1 329 ? 1.096 -14.431 -26.728 1.00 78.69 329 VAL A C 1
ATOM 2651 O O . VAL A 1 329 ? 1.233 -15.147 -27.720 1.00 78.69 329 VAL A O 1
ATOM 2654 N N . ALA A 1 330 ? -0.073 -14.285 -26.108 1.00 71.44 330 ALA A N 1
ATOM 2655 C CA . ALA A 1 330 ? -1.315 -14.816 -26.664 1.00 71.44 330 ALA A CA 1
ATOM 2656 C C . ALA A 1 330 ? -1.652 -14.154 -28.010 1.00 71.44 330 ALA A C 1
ATOM 2658 O O . ALA A 1 330 ? -1.611 -12.931 -28.143 1.00 71.44 330 ALA A O 1
ATOM 2659 N N . ASP A 1 331 ? -1.981 -14.970 -29.010 1.00 57.78 331 ASP A N 1
ATOM 2660 C CA . ASP A 1 331 ? -2.383 -14.502 -30.335 1.00 57.78 331 ASP A CA 1
ATOM 2661 C C . ASP A 1 331 ? -3.898 -14.245 -30.373 1.00 57.78 331 ASP A C 1
ATOM 2663 O O . ASP A 1 331 ? -4.711 -15.155 -30.554 1.00 57.78 331 ASP A O 1
ATOM 2667 N N . GLY A 1 332 ? -4.294 -12.989 -30.152 1.00 57.41 332 GLY A N 1
ATOM 2668 C CA . GLY A 1 332 ? -5.695 -12.570 -30.202 1.00 57.41 332 GLY A CA 1
ATOM 2669 C C . GLY A 1 332 ? -6.597 -13.231 -29.147 1.00 57.41 332 GLY A C 1
ATOM 2670 O O . GLY A 1 332 ? -6.151 -13.783 -28.146 1.00 57.41 332 GLY A O 1
ATOM 2671 N N . SER A 1 333 ? -7.916 -13.148 -29.349 1.00 49.50 333 SER A N 1
ATOM 2672 C CA . SER A 1 333 ? -8.942 -13.477 -28.344 1.00 49.50 333 SER A CA 1
ATOM 2673 C C . SER A 1 333 ? -9.083 -14.969 -27.987 1.00 49.50 333 SER A C 1
ATOM 2675 O O . SER A 1 333 ? -10.055 -15.338 -27.327 1.00 49.50 333 SER A O 1
ATOM 2677 N N . GLN A 1 334 ? -8.175 -15.845 -28.431 1.00 49.38 334 GLN A N 1
ATOM 2678 C CA . GLN A 1 334 ? -8.157 -17.261 -28.057 1.00 49.38 334 GLN A CA 1
ATOM 2679 C C . GLN A 1 334 ? -6.855 -17.606 -27.326 1.00 49.38 334 GLN A C 1
ATOM 2681 O O . GLN A 1 334 ? -5.834 -17.924 -27.927 1.00 49.38 334 GLN A O 1
ATOM 2686 N N . SER A 1 335 ? -6.951 -17.598 -25.995 1.00 55.72 335 SER A N 1
ATOM 2687 C CA . SER A 1 335 ? -5.901 -17.846 -24.990 1.00 55.72 335 SER A CA 1
ATOM 2688 C C . SER A 1 335 ? -5.085 -19.149 -25.166 1.00 55.72 335 SER A C 1
ATOM 2690 O O . SER A 1 335 ? -4.084 -19.349 -24.482 1.00 55.72 335 SER A O 1
ATOM 2692 N N . SER A 1 336 ? -5.463 -20.051 -26.079 1.00 59.41 336 SER A N 1
ATOM 2693 C CA . SER A 1 336 ? -4.785 -21.338 -26.281 1.00 59.41 336 SER A CA 1
ATOM 2694 C C . SER A 1 336 ? -3.576 -21.302 -27.223 1.00 59.41 336 SER A C 1
ATOM 2696 O O . SER A 1 336 ? -2.769 -22.228 -27.169 1.00 59.41 336 SER A O 1
ATOM 2698 N N . ASN A 1 337 ? -3.415 -20.269 -28.061 1.00 66.19 337 ASN A N 1
ATOM 2699 C CA . ASN A 1 337 ? -2.283 -20.166 -28.990 1.00 66.19 337 ASN A CA 1
ATOM 2700 C C . ASN A 1 337 ? -1.299 -19.082 -28.534 1.00 66.19 337 ASN A C 1
ATOM 2702 O O . ASN A 1 337 ? -1.553 -17.887 -28.670 1.00 66.19 337 ASN A O 1
ATOM 2706 N N . LEU A 1 338 ? -0.158 -19.515 -27.998 1.00 73.25 338 LEU A N 1
ATOM 2707 C CA . LEU A 1 338 ? 0.937 -18.638 -27.596 1.00 73.25 338 LEU A CA 1
ATOM 2708 C C . LEU A 1 338 ? 1.966 -18.524 -28.726 1.00 73.25 338 LEU A C 1
ATOM 2710 O O . LEU A 1 338 ? 2.566 -19.520 -29.136 1.00 73.25 338 LEU A O 1
ATOM 2714 N N . ARG A 1 339 ? 2.211 -17.303 -29.201 1.00 82.00 339 ARG A N 1
ATOM 2715 C CA . ARG A 1 339 ? 3.310 -16.996 -30.115 1.00 82.00 339 ARG A CA 1
ATOM 2716 C C . ARG A 1 339 ? 4.584 -16.762 -29.312 1.00 82.00 339 ARG A C 1
ATOM 2718 O O . ARG A 1 339 ? 4.614 -15.921 -28.416 1.00 82.00 339 ARG A O 1
ATOM 2725 N N . ASN A 1 340 ? 5.652 -17.468 -29.671 1.00 86.69 340 ASN A N 1
ATOM 2726 C CA . ASN A 1 340 ? 6.973 -17.203 -29.118 1.00 86.69 340 ASN A CA 1
ATOM 2727 C C . ASN A 1 340 ? 7.559 -15.937 -29.761 1.00 86.69 340 ASN A C 1
ATOM 2729 O O . ASN A 1 340 ? 7.697 -15.858 -30.985 1.00 86.69 340 ASN A O 1
ATOM 2733 N N . ILE A 1 341 ? 7.877 -14.949 -28.933 1.00 87.50 341 ILE A N 1
ATOM 2734 C CA . ILE A 1 341 ? 8.521 -13.701 -29.324 1.00 87.50 341 ILE A CA 1
ATOM 2735 C C . ILE A 1 341 ? 9.967 -13.739 -28.848 1.00 87.50 341 ILE A C 1
ATOM 2737 O O . ILE A 1 341 ? 10.254 -14.058 -27.694 1.00 87.50 341 ILE A O 1
ATOM 2741 N N . VAL A 1 342 ? 10.873 -13.379 -29.753 1.00 90.75 342 VAL A N 1
ATOM 2742 C CA . VAL A 1 342 ? 12.291 -13.181 -29.466 1.00 90.75 342 VAL A CA 1
ATOM 2743 C C . VAL A 1 342 ? 12.605 -11.722 -29.751 1.00 90.75 342 VAL A C 1
ATOM 2745 O O . VAL A 1 342 ? 12.398 -11.253 -30.869 1.00 90.75 342 VAL A O 1
ATOM 2748 N N . VAL A 1 343 ? 13.082 -11.001 -28.743 1.00 91.12 343 VAL A N 1
ATOM 2749 C CA . VAL A 1 343 ? 13.439 -9.584 -28.855 1.00 91.12 343 VAL A CA 1
ATOM 2750 C C . VAL A 1 343 ? 14.871 -9.382 -28.385 1.00 91.12 343 VAL A C 1
ATOM 2752 O O . VAL A 1 343 ? 15.295 -9.990 -27.403 1.00 91.12 343 VAL A O 1
ATOM 2755 N N . ALA A 1 344 ? 15.628 -8.528 -29.072 1.00 92.19 344 ALA A N 1
ATOM 2756 C CA . ALA A 1 344 ? 16.930 -8.102 -28.576 1.00 92.19 344 ALA A CA 1
ATOM 2757 C C . ALA A 1 344 ? 16.749 -7.390 -27.227 1.00 92.19 344 ALA A C 1
ATOM 2759 O O . ALA A 1 344 ? 15.873 -6.532 -27.085 1.00 92.19 344 ALA A O 1
ATOM 2760 N N . ARG A 1 345 ? 17.581 -7.716 -26.238 1.00 90.38 345 ARG A N 1
ATOM 2761 C CA . ARG A 1 345 ? 17.470 -7.166 -24.883 1.00 90.38 345 ARG A CA 1
ATOM 2762 C C . ARG A 1 345 ? 17.473 -5.639 -24.877 1.00 90.38 345 ARG A C 1
ATOM 2764 O O . ARG A 1 345 ? 16.625 -5.046 -24.221 1.00 90.38 345 ARG A O 1
ATOM 2771 N N . GLY A 1 346 ? 18.354 -5.013 -25.660 1.00 90.75 346 GLY A N 1
ATOM 2772 C CA . GLY A 1 346 ? 18.426 -3.551 -25.767 1.00 90.75 346 GLY A CA 1
ATOM 2773 C C . GLY A 1 346 ? 17.127 -2.911 -26.268 1.00 90.75 346 GLY A C 1
ATOM 2774 O O . GLY A 1 346 ? 16.761 -1.825 -25.830 1.00 90.75 346 GLY A O 1
ATOM 2775 N N . VAL A 1 347 ? 16.376 -3.606 -27.130 1.00 92.06 347 VAL A N 1
ATOM 2776 C CA . VAL A 1 347 ? 15.061 -3.137 -27.597 1.00 92.06 347 VAL A CA 1
ATOM 2777 C C . VAL A 1 347 ? 14.023 -3.239 -26.480 1.00 92.06 347 VAL A C 1
ATOM 2779 O O . VAL A 1 347 ? 13.221 -2.321 -26.313 1.00 92.06 347 VAL A O 1
ATOM 2782 N N . LEU A 1 348 ? 14.035 -4.326 -25.702 1.00 92.25 348 LEU A N 1
ATOM 2783 C CA . LEU A 1 348 ? 13.147 -4.468 -24.546 1.00 92.25 348 LEU A CA 1
ATOM 2784 C C . LEU A 1 348 ? 13.453 -3.409 -23.477 1.00 92.25 348 LEU A C 1
ATOM 2786 O O . LEU A 1 348 ? 12.528 -2.754 -23.006 1.00 92.25 348 LEU A O 1
ATOM 2790 N N . GLN A 1 349 ? 14.731 -3.200 -23.153 1.00 92.25 349 GLN A N 1
ATOM 2791 C CA . GLN A 1 349 ? 15.189 -2.164 -22.220 1.00 92.25 349 GLN A CA 1
ATOM 2792 C C . GLN A 1 349 ? 14.710 -0.778 -22.660 1.00 92.25 349 GLN A C 1
ATOM 2794 O O . GLN A 1 349 ? 13.998 -0.124 -21.909 1.00 92.25 349 GLN A O 1
ATOM 2799 N N . ALA A 1 350 ? 14.961 -0.387 -23.914 1.00 92.31 350 ALA A N 1
ATOM 2800 C CA . ALA A 1 350 ? 14.531 0.913 -24.432 1.00 92.31 350 ALA A CA 1
ATOM 2801 C C . ALA A 1 350 ? 13.003 1.115 -24.380 1.00 92.31 350 ALA A C 1
ATOM 2803 O O . ALA A 1 350 ? 12.528 2.215 -24.099 1.00 92.31 350 ALA A O 1
ATOM 2804 N N . ARG A 1 351 ? 12.213 0.059 -24.631 1.00 92.12 351 ARG A N 1
ATOM 2805 C CA . ARG A 1 351 ? 10.746 0.113 -24.504 1.00 92.12 351 ARG A CA 1
ATOM 2806 C C . ARG A 1 351 ? 10.307 0.293 -23.052 1.00 92.12 351 ARG A C 1
ATOM 2808 O O . ARG A 1 351 ? 9.394 1.072 -22.791 1.00 92.12 351 ARG A O 1
ATOM 2815 N N . LEU A 1 352 ? 10.943 -0.416 -22.122 1.00 94.19 352 LEU A N 1
ATOM 2816 C CA . LEU A 1 352 ? 10.649 -0.311 -20.694 1.00 94.19 352 LEU A CA 1
ATOM 2817 C C . LEU A 1 352 ? 11.085 1.043 -20.121 1.00 94.19 352 LEU A C 1
ATOM 2819 O O . LEU A 1 352 ? 10.344 1.614 -19.326 1.00 94.19 352 LEU A O 1
ATOM 2823 N N . ASP A 1 353 ? 12.207 1.599 -20.581 1.00 93.62 353 ASP A N 1
ATOM 2824 C CA . ASP A 1 353 ? 12.638 2.964 -20.262 1.00 93.62 353 ASP A CA 1
ATOM 2825 C C . ASP A 1 353 ? 11.637 4.003 -20.750 1.00 93.62 353 ASP A C 1
ATOM 2827 O O . ASP A 1 353 ? 11.228 4.876 -19.986 1.00 93.62 353 ASP A O 1
ATOM 2831 N N . ALA A 1 354 ? 11.204 3.900 -22.009 1.00 92.56 354 ALA A N 1
ATOM 2832 C CA . ALA A 1 354 ? 10.207 4.807 -22.568 1.00 92.56 354 ALA A CA 1
ATOM 2833 C C . ALA A 1 354 ? 8.890 4.737 -21.781 1.00 92.56 354 ALA A C 1
ATOM 2835 O O . ALA A 1 354 ? 8.323 5.773 -21.424 1.00 92.56 354 ALA A O 1
ATOM 2836 N N . LEU A 1 355 ? 8.436 3.522 -21.455 1.00 92.38 355 LEU A N 1
ATOM 2837 C CA . LEU A 1 355 ? 7.248 3.306 -20.635 1.00 92.38 355 LEU A CA 1
ATOM 2838 C C . LEU A 1 355 ? 7.414 3.920 -19.241 1.00 92.38 355 LEU A C 1
ATOM 2840 O O . LEU A 1 355 ? 6.539 4.655 -18.792 1.00 92.38 355 LEU A O 1
ATOM 2844 N N . LEU A 1 356 ? 8.536 3.668 -18.564 1.00 92.44 356 LEU A N 1
ATOM 2845 C CA . LEU A 1 356 ? 8.789 4.194 -17.225 1.00 92.44 356 LEU A CA 1
ATOM 2846 C C . LEU A 1 356 ? 8.942 5.722 -17.222 1.00 92.44 356 LEU A C 1
ATOM 2848 O O . LEU A 1 356 ? 8.529 6.376 -16.267 1.00 92.44 356 LEU A O 1
ATOM 2852 N N . LEU A 1 357 ? 9.490 6.305 -18.291 1.00 90.62 357 LEU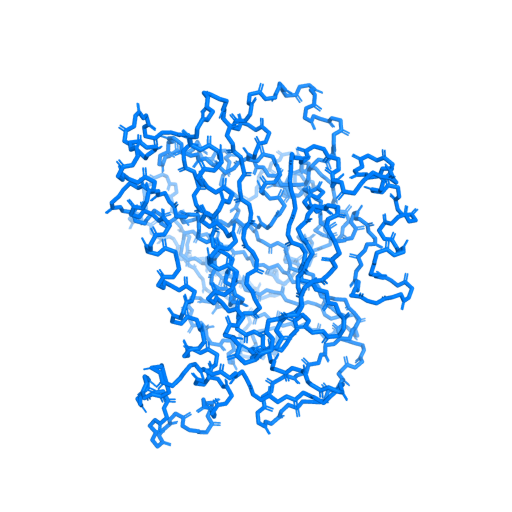 A N 1
ATOM 2853 C CA . LEU A 1 357 ? 9.614 7.750 -18.456 1.00 90.62 357 LEU A CA 1
ATOM 2854 C C . LEU A 1 357 ? 8.242 8.418 -18.581 1.00 90.62 357 LEU A C 1
ATOM 2856 O O . LEU A 1 357 ? 8.003 9.424 -17.916 1.00 90.62 357 LEU A O 1
ATOM 2860 N N . VAL A 1 358 ? 7.323 7.840 -19.360 1.00 90.81 358 VAL A N 1
ATOM 2861 C CA . VAL A 1 358 ? 5.920 8.288 -19.380 1.00 90.81 358 VAL A CA 1
ATOM 2862 C C . VAL A 1 358 ? 5.293 8.095 -18.005 1.00 90.81 358 VAL A C 1
ATOM 2864 O O . VAL A 1 358 ? 4.673 9.014 -17.469 1.00 90.81 358 VAL A O 1
ATOM 2867 N N . LEU A 1 359 ? 5.549 6.942 -17.376 1.00 89.31 359 LEU A N 1
ATOM 2868 C CA . LEU A 1 359 ? 5.045 6.637 -16.044 1.00 89.31 359 LEU A CA 1
ATOM 2869 C C . LEU A 1 359 ? 5.690 7.491 -14.918 1.00 89.31 359 LEU A C 1
ATOM 2871 O O . LEU A 1 359 ? 5.291 7.436 -13.753 1.00 89.31 359 LEU A O 1
ATOM 2875 N N . LYS A 1 360 ? 6.681 8.329 -15.226 1.00 86.12 360 LYS A N 1
ATOM 2876 C CA . LYS A 1 360 ? 7.345 9.169 -14.227 1.00 86.12 360 LYS A CA 1
ATOM 2877 C C . LYS A 1 360 ? 6.509 10.384 -13.828 1.00 86.12 360 LYS A C 1
ATOM 2879 O O . LYS A 1 360 ? 6.606 10.792 -12.668 1.00 86.12 360 LYS A O 1
ATOM 2884 N N . SER A 1 361 ? 5.766 10.955 -14.775 1.00 82.62 361 SER A N 1
ATOM 2885 C CA . SER A 1 361 ? 5.102 12.263 -14.664 1.00 82.62 361 SER A CA 1
ATOM 2886 C C . SER A 1 361 ? 3.697 12.287 -15.276 1.00 82.62 361 SER A C 1
ATOM 2888 O O . SER A 1 361 ? 3.217 13.348 -15.674 1.00 82.62 361 SER A O 1
ATOM 2890 N N . TYR A 1 362 ? 3.070 11.123 -15.423 1.00 82.00 362 TYR A N 1
ATOM 2891 C CA . TYR A 1 362 ? 1.732 10.998 -15.989 1.00 82.00 362 TYR A CA 1
ATOM 2892 C C . TYR A 1 362 ? 0.672 11.629 -15.093 1.00 82.00 362 TYR A C 1
ATOM 2894 O O . TYR A 1 362 ? 0.870 11.776 -13.890 1.00 82.00 362 TYR A O 1
ATOM 2902 N N . GLN A 1 363 ? -0.509 11.886 -15.649 1.00 86.00 363 GLN A N 1
ATOM 2903 C CA . GLN A 1 363 ? -1.722 12.185 -14.889 1.00 86.00 363 GLN A CA 1
ATOM 2904 C C . GLN A 1 363 ? -2.908 11.507 -15.571 1.00 86.00 363 GLN A C 1
ATOM 2906 O O . GLN A 1 363 ? -2.875 11.287 -16.770 1.00 86.00 363 GLN A O 1
ATOM 2911 N N . GLN A 1 364 ? -3.955 11.171 -14.824 1.00 87.62 364 GLN A N 1
ATOM 2912 C CA . GLN A 1 364 ? -5.240 10.707 -15.363 1.00 87.62 364 GLN A CA 1
ATOM 2913 C C . GLN A 1 364 ? -5.190 9.584 -16.432 1.00 87.62 364 GLN A C 1
ATOM 2915 O O . GLN A 1 364 ? -5.074 8.406 -16.102 1.00 87.62 364 GLN A O 1
ATOM 2920 N N . GLU A 1 365 ? -5.395 9.905 -17.713 1.00 84.56 365 GLU A N 1
ATOM 2921 C CA . GLU A 1 365 ? -5.560 8.888 -18.758 1.00 84.56 365 GLU A CA 1
ATOM 2922 C C . GLU A 1 365 ? -4.212 8.302 -19.179 1.00 84.56 365 GLU A C 1
ATOM 2924 O O . GLU A 1 365 ? -4.101 7.103 -19.430 1.00 84.56 365 GLU A O 1
ATOM 2929 N N . GLU A 1 366 ? -3.155 9.110 -19.135 1.00 85.94 366 GLU A N 1
ATOM 2930 C CA . GLU A 1 366 ? -1.784 8.677 -19.361 1.00 85.94 366 GLU A CA 1
ATOM 2931 C C . GLU A 1 366 ? -1.312 7.667 -18.296 1.00 85.94 366 GLU A C 1
ATOM 2933 O O . GLU A 1 366 ? -0.443 6.844 -18.587 1.00 85.94 366 GLU A O 1
ATOM 2938 N N . CYS A 1 367 ? -1.909 7.650 -17.090 1.00 83.75 367 CYS A N 1
ATOM 2939 C CA . CYS A 1 367 ? -1.651 6.596 -16.094 1.00 83.75 367 CYS A CA 1
ATOM 2940 C C . CYS A 1 367 ? -2.150 5.234 -16.563 1.00 83.75 367 CYS A C 1
ATOM 2942 O O . CYS A 1 367 ? -1.543 4.206 -16.265 1.00 83.75 367 CYS A O 1
ATOM 2944 N N . ARG A 1 368 ? -3.328 5.235 -17.192 1.00 84.88 368 ARG A N 1
ATOM 2945 C CA . ARG A 1 368 ? -4.138 4.048 -17.488 1.00 84.88 368 ARG A CA 1
ATOM 2946 C C . ARG A 1 368 ? -3.757 3.460 -18.837 1.00 84.88 368 ARG A C 1
ATOM 2948 O O . ARG A 1 368 ? -3.702 2.244 -18.986 1.00 84.88 368 ARG A O 1
ATOM 2955 N N . SER A 1 369 ? -3.418 4.342 -19.771 1.00 85.44 369 SER A N 1
ATOM 2956 C CA . SER A 1 369 ? -3.172 4.042 -21.175 1.00 85.44 369 SER A CA 1
ATOM 2957 C C . SER A 1 369 ? -1.837 4.652 -21.645 1.00 85.44 369 SER A C 1
ATOM 2959 O O . SER A 1 369 ? -1.828 5.396 -22.622 1.00 85.44 369 SER A O 1
ATOM 2961 N N . PRO A 1 370 ? -0.684 4.367 -21.003 1.00 87.12 370 PRO A N 1
ATOM 2962 C CA . PRO A 1 370 ? 0.585 5.057 -21.275 1.00 87.12 370 PRO A CA 1
ATOM 2963 C C . PRO A 1 370 ? 1.092 4.851 -22.708 1.00 87.12 370 PRO A C 1
ATOM 2965 O O . PRO A 1 370 ? 1.789 5.702 -23.260 1.00 87.12 370 PRO A O 1
ATOM 2968 N N . TRP A 1 371 ? 0.710 3.744 -23.349 1.00 84.44 371 TRP A N 1
ATOM 2969 C CA . TRP A 1 371 ? 1.055 3.483 -24.742 1.00 84.44 371 TRP A CA 1
ATOM 2970 C C . TRP A 1 371 ? 0.421 4.476 -25.716 1.00 84.44 371 TRP A C 1
ATOM 2972 O O . TRP A 1 371 ? 1.006 4.718 -26.765 1.00 84.44 371 TRP A O 1
ATOM 2982 N N . SER A 1 372 ? -0.719 5.090 -25.382 1.00 83.56 372 SER A N 1
ATOM 2983 C CA . SER A 1 372 ? -1.325 6.123 -26.233 1.00 83.56 372 SER A CA 1
ATOM 2984 C C . SER A 1 372 ? -0.479 7.402 -26.271 1.00 83.56 372 SER A C 1
ATOM 2986 O O . SER A 1 372 ? -0.458 8.089 -27.289 1.00 83.56 372 SER A O 1
ATOM 2988 N N . ALA A 1 373 ? 0.283 7.682 -25.208 1.00 84.94 373 ALA A N 1
ATOM 2989 C CA . ALA A 1 373 ? 1.227 8.795 -25.164 1.00 84.94 373 ALA A CA 1
ATOM 2990 C C . ALA A 1 373 ? 2.502 8.507 -25.979 1.00 84.94 373 ALA A C 1
ATOM 2992 O O . ALA A 1 373 ? 3.032 9.404 -26.631 1.00 84.94 373 ALA A O 1
ATOM 2993 N N . LEU A 1 374 ? 2.984 7.257 -25.972 1.00 83.19 374 LEU A N 1
ATOM 2994 C CA . LEU A 1 374 ? 4.158 6.835 -26.753 1.00 83.19 374 LEU A CA 1
ATOM 2995 C C . LEU A 1 374 ? 3.841 6.614 -28.240 1.00 83.19 374 LEU A C 1
ATOM 2997 O O . LEU A 1 374 ? 4.667 6.900 -29.105 1.00 83.19 374 LEU A O 1
ATOM 3001 N N . HIS A 1 375 ? 2.643 6.112 -28.535 1.00 83.69 375 HIS A N 1
ATOM 3002 C CA . HIS A 1 375 ? 2.185 5.725 -29.867 1.00 83.69 375 HIS A CA 1
ATOM 3003 C C . HIS A 1 375 ? 0.802 6.337 -30.156 1.00 83.69 375 HIS A C 1
ATOM 3005 O O . HIS A 1 375 ? -0.194 5.615 -30.242 1.00 83.69 375 HIS A O 1
ATOM 3011 N N . PRO A 1 376 ? 0.708 7.667 -30.357 1.00 78.56 376 PRO A N 1
ATOM 3012 C CA . PRO A 1 376 ? -0.574 8.364 -30.522 1.00 78.56 376 PRO A CA 1
ATOM 3013 C C . PRO A 1 376 ? -1.337 7.968 -31.793 1.00 78.56 376 PRO A C 1
ATOM 3015 O O . PRO A 1 376 ? -2.543 8.175 -31.884 1.00 78.56 376 PRO A O 1
ATOM 3018 N N . MET A 1 377 ? -0.648 7.383 -32.779 1.00 78.38 377 MET A N 1
ATOM 3019 C CA . MET A 1 377 ? -1.254 6.854 -34.008 1.00 78.38 377 MET A CA 1
ATOM 3020 C C . MET A 1 377 ? -1.630 5.360 -33.908 1.00 78.38 377 MET A C 1
ATOM 3022 O O . MET A 1 377 ? -2.121 4.797 -34.884 1.00 78.38 377 MET A O 1
ATOM 3026 N N . GLY A 1 378 ? -1.404 4.714 -32.757 1.00 67.62 378 GLY A N 1
ATOM 3027 C CA . GLY A 1 378 ? -1.563 3.269 -32.562 1.00 67.62 378 GLY A CA 1
ATOM 3028 C C . GLY A 1 378 ? -0.379 2.432 -33.077 1.00 67.62 378 GLY A C 1
ATOM 3029 O O . GLY A 1 378 ? 0.678 2.971 -33.403 1.00 67.62 378 GLY A O 1
ATOM 3030 N N . GLY A 1 379 ? -0.566 1.104 -33.145 1.00 59.66 379 GLY A N 1
ATOM 3031 C CA . GLY A 1 379 ? 0.414 0.151 -33.701 1.00 59.66 379 GLY A CA 1
ATOM 3032 C C . GLY A 1 379 ? 1.473 -0.367 -32.718 1.00 59.66 379 GLY A C 1
ATOM 3033 O O . GLY A 1 379 ? 2.640 -0.466 -33.095 1.00 59.66 379 GLY A O 1
ATOM 3034 N N . VAL A 1 380 ? 1.068 -0.649 -31.475 1.00 58.34 380 VAL A N 1
ATOM 3035 C CA . VAL A 1 380 ? 1.929 -1.150 -30.382 1.00 58.34 380 VAL A CA 1
ATOM 3036 C C . VAL A 1 380 ? 2.251 -2.632 -30.545 1.00 58.34 380 VAL A C 1
ATOM 3038 O O . VAL A 1 380 ? 1.304 -3.391 -30.856 1.00 58.34 380 VAL A O 1
#

Organism: Cytospora mali (NCBI:txid578113)

Sequence (380 aa):
MWTGKAAHNTNVTDLRPPYGGYPKFIDQGFNEENLPDSPFPMGWTGSEFLLDPYTYEYWNATTQRNREPPRSYEGQYSTDVIAEKSYGFLHDALQSERPFFLTIAPTAPHSNVQDGTQSPPRPTDLHKHLFPEAKSADNVKYNDEWYRNRLRTLQAVDEMIDTLVKKLDGAGAITGNPGNNVLSKRTSTFRSLCVARVSRRIMCLMWSLSHTDIAPTFLEIAGVGVATQAKYKLDGAPIPLHSPLATPERKQEHVNVEMWGIILSEGKHGFDLYHNHTYKAVRVIGEGYSFLYTVWCSGEHELYDMVNDPWQMKNIYINEDDEHVRFNVADGSQSSNLRNIVVARGVLQARLDALLLVLKSYQQEECRSPWSALHPMGGV

Secondary structure (DSSP, 8-state):
---SS-HHHHT--BSSTTTBHHHHHHHTTTTTTT-SSSSS-TT-S--EEE-TTGGG-TTS-EEEETTSPPEE-TTS-HHHHHHHHHHHHHHHHHTSSS---------TTSPEEETTEEE-----TTTTT--GGGG-TTTTTTS-HHHHHHHHHHHHHHHHHHHHHHHHHHTTTTTS-TTS-EEEE--SSSS--EEEESSSS----SS---GGGHHHHHHHHTT--HHHHGGG--SS-----S-S---GGG---EEEEEE-S-EE--STT---EETT--EEEEEEE-SS-EEEEEEETTS-EEEEETTT-TT----TTT-TT-SEEEEEEE-TT-TT-EEEEEEEHHHHHHHHHHHHHHTTS--THHHH-HHHHH-TT---

pLDDT: mean 80.25, std 17.58, range [24.84, 97.94]

Radius of gyration: 22.8 Å; chains: 1; bounding box: 57×48×63 Å

InterPro domains:
  IPR000917 Sulfatase, N-terminal [PF00884] (40-169)
  IPR017850 Alkaline-phosphatase-like, core domain superfamily [G3DSA:3.40.720.10] (1-177)
  IPR017850 Alkaline-phosphatase-like, core domain superfamily [G3DSA:3.40.720.10] (201-346)
  IPR017850 Alkaline-phosphatase-like, core domain superfamily [SSF53649] (1-321)